Protein AF-A0A1I7WTD5-F1 (afdb_monomer)

Radius of gyration: 42.87 Å; Cα contacts (8 Å, |Δi|>4): 608; chains: 1; bounding box: 106×74×119 Å

Organism: Heterorhabditis bacteriophora (NCBI:txid37862)

InterPro domains:
  IPR003439 ABC transporter-like, ATP-binding domain [PF00005] (534-559)
  IPR003439 ABC transporter-like, ATP-binding domain [PS50893] (349-628)
  IPR003593 AAA+ ATPase domain [SM00382] (494-605)
  IPR011527 ABC transporter type 1, transmembrane domain [PF00664] (206-366)
  IPR011527 ABC transporter type 1, transmembrane domain [PF00664] (379-428)
  IPR011527 ABC transporter type 1, transmembrane domain [PS50929] (206-364)
  IPR011527 ABC transporter type 1, transmembrane domain [PS50929] (389-444)
  IPR027417 P-loop containing nucleoside triphosphate hydrolase [G3DSA:3.40.50.300] (535-608)
  IPR027417 P-loop containing nucleoside triphosphate hydrolase [SSF52540] (533-608)
  IPR036640 ABC transporter type 1, transmembrane domain superfamily [G3DSA:1.20.1560.10] (187-370)
  IPR036640 ABC transporter type 1, transmembrane domain superfamily [G3DSA:1.20.1560.10] (374-524)
  IPR036640 ABC transporter type 1, transmembrane domain superfamily [SSF90123] (192-460)
  IPR039421 Type 1 protein exporter [PTHR43394] (168-368)

Mean predicted aligned error: 15.78 Å

Structure (mmCIF, N/CA/C/O backbone):
data_AF-A0A1I7WTD5-F1
#
_entry.id   AF-A0A1I7WTD5-F1
#
loop_
_atom_site.group_PDB
_atom_site.id
_atom_site.type_symbol
_atom_site.label_atom_id
_atom_site.label_alt_id
_atom_site.label_comp_id
_atom_site.label_asym_id
_atom_site.label_entity_id
_atom_site.label_seq_id
_atom_site.pdbx_PDB_ins_code
_atom_site.Cartn_x
_atom_site.Cartn_y
_atom_site.Cartn_z
_atom_site.occupancy
_atom_site.B_iso_or_equiv
_atom_site.auth_seq_id
_atom_site.auth_comp_id
_atom_site.auth_asym_id
_atom_site.auth_atom_id
_atom_site.pdbx_PDB_model_num
ATOM 1 N N . MET A 1 1 ? -8.888 34.480 -1.035 1.00 48.28 1 MET A N 1
ATOM 2 C CA . MET A 1 1 ? -9.210 34.736 0.391 1.00 48.28 1 MET A CA 1
ATOM 3 C C . MET A 1 1 ? -10.684 34.519 0.736 1.00 48.28 1 MET A C 1
ATOM 5 O O . MET A 1 1 ? -10.909 33.649 1.561 1.00 48.28 1 MET A O 1
ATOM 9 N N . LYS A 1 2 ? -11.671 35.201 0.120 1.00 49.81 2 LYS A N 1
ATOM 10 C CA . LYS A 1 2 ? -13.107 35.108 0.505 1.00 49.81 2 LYS A CA 1
ATOM 11 C C . LYS A 1 2 ? -13.621 33.685 0.831 1.00 49.81 2 LYS A C 1
ATOM 13 O O . LYS A 1 2 ? -14.051 33.466 1.954 1.00 49.81 2 LYS A O 1
ATOM 18 N N . ILE A 1 3 ? -13.454 32.709 -0.071 1.00 57.97 3 ILE A N 1
ATOM 19 C CA . ILE A 1 3 ? -13.901 31.305 0.131 1.00 57.97 3 ILE A CA 1
ATOM 20 C C . ILE A 1 3 ? -13.241 30.624 1.354 1.00 57.97 3 ILE A C 1
ATOM 22 O O . ILE A 1 3 ? -13.860 29.814 2.037 1.00 57.97 3 ILE A O 1
ATOM 26 N N . ARG A 1 4 ? -11.980 30.961 1.662 1.00 67.69 4 ARG A N 1
ATOM 27 C CA . ARG A 1 4 ? -11.265 30.422 2.836 1.00 67.69 4 ARG A CA 1
ATOM 28 C C . ARG A 1 4 ? -11.819 30.994 4.143 1.00 67.69 4 ARG A C 1
ATOM 30 O O . ARG A 1 4 ? -11.957 30.265 5.115 1.00 67.69 4 ARG A O 1
ATOM 37 N N . SER A 1 5 ? -12.160 32.283 4.145 1.00 71.00 5 SER A N 1
ATOM 38 C CA . SER A 1 5 ? -12.752 32.964 5.301 1.00 71.00 5 SER A CA 1
ATOM 39 C C . SER A 1 5 ? -14.178 32.478 5.584 1.00 71.00 5 SER A C 1
ATOM 41 O O . SER A 1 5 ? -14.488 32.193 6.737 1.00 71.00 5 SER A O 1
ATOM 43 N N . SER A 1 6 ? -15.012 32.282 4.555 1.00 78.25 6 SER A N 1
ATOM 44 C CA . SER A 1 6 ? -16.380 31.779 4.743 1.00 78.25 6 SER A CA 1
ATOM 45 C C . SER A 1 6 ? -16.422 30.367 5.334 1.00 78.25 6 SER A C 1
ATOM 47 O O . SER A 1 6 ? -17.249 30.107 6.199 1.00 78.25 6 SER A O 1
ATOM 49 N N . LEU A 1 7 ? -15.510 29.471 4.932 1.00 81.62 7 LEU A N 1
ATOM 50 C CA . LEU A 1 7 ? -15.419 28.116 5.499 1.00 81.62 7 LEU A CA 1
ATOM 51 C C . LEU A 1 7 ? -15.004 28.114 6.981 1.00 81.62 7 LEU A C 1
ATOM 53 O O . LEU A 1 7 ? -15.565 27.351 7.761 1.00 81.62 7 LEU A O 1
ATOM 57 N N . LEU A 1 8 ? -14.061 28.979 7.377 1.00 83.94 8 LEU A N 1
ATOM 58 C CA . LEU A 1 8 ? -13.630 29.115 8.778 1.00 83.94 8 LEU A CA 1
ATOM 59 C C . LEU A 1 8 ? -14.770 29.622 9.673 1.00 83.94 8 LEU A C 1
ATOM 61 O O . LEU A 1 8 ? -15.026 29.040 10.723 1.00 83.94 8 LEU A O 1
ATOM 65 N N . VAL A 1 9 ? -15.474 30.675 9.241 1.00 84.88 9 VAL A N 1
ATOM 66 C CA . VAL A 1 9 ? -16.609 31.253 9.984 1.00 84.88 9 VAL A CA 1
ATOM 67 C C . VAL A 1 9 ? -17.759 30.252 10.101 1.00 84.88 9 VAL A C 1
ATOM 69 O O . VAL A 1 9 ? -18.324 30.095 11.180 1.00 84.88 9 VAL A O 1
ATOM 72 N N . LEU A 1 10 ? -18.072 29.537 9.018 1.00 88.31 10 LEU A N 1
ATOM 73 C CA . LEU A 1 10 ? -19.129 28.528 9.000 1.00 88.31 10 LEU A CA 1
ATOM 74 C C . LEU A 1 10 ? -18.821 27.355 9.946 1.00 88.31 10 LEU A C 1
ATOM 76 O O . LEU A 1 10 ? -19.701 26.934 10.692 1.00 88.31 10 LEU A O 1
ATOM 80 N N . TYR A 1 11 ? -17.572 26.874 9.976 1.00 90.69 11 TYR A N 1
ATOM 81 C CA . TYR A 1 11 ? -17.145 25.853 10.936 1.00 90.69 11 TYR A CA 1
ATOM 82 C C . TYR A 1 11 ? -17.257 26.336 12.389 1.00 90.69 11 TYR A C 1
ATOM 84 O O . TYR A 1 11 ? -17.865 25.641 13.194 1.00 90.69 11 TYR A O 1
ATOM 92 N N . ILE A 1 12 ? -16.722 27.523 12.714 1.00 87.62 12 ILE A N 1
ATOM 93 C CA . ILE A 1 12 ? -16.801 28.117 14.063 1.00 87.62 12 ILE A CA 1
ATOM 94 C C . ILE A 1 12 ? -18.250 28.148 14.558 1.00 87.62 12 ILE A C 1
ATOM 96 O O . ILE A 1 12 ? -18.546 27.733 15.679 1.00 87.62 12 ILE A O 1
ATOM 100 N N . LEU A 1 13 ? -19.143 28.656 13.706 1.00 88.69 13 LEU A N 1
ATOM 101 C CA . LEU A 1 13 ? -20.537 28.880 14.045 1.00 88.69 13 LEU A CA 1
ATOM 102 C C . LEU A 1 13 ? -21.270 27.552 14.274 1.00 88.69 13 LEU A C 1
ATOM 104 O O . LEU A 1 13 ? -21.971 27.421 15.273 1.00 88.69 13 LEU A O 1
ATOM 108 N N . PHE A 1 14 ? -21.053 26.543 13.424 1.00 92.00 14 PHE A N 1
ATOM 109 C CA . PHE A 1 14 ? -21.637 25.217 13.632 1.00 92.00 14 PHE A CA 1
ATOM 110 C C . PHE A 1 14 ? -21.032 24.455 14.822 1.00 92.00 14 PHE A C 1
ATOM 112 O O . PHE A 1 14 ? -21.793 23.824 15.551 1.00 92.00 14 PHE A O 1
ATOM 119 N N . ASP A 1 15 ? -19.713 24.521 15.052 1.00 92.62 15 ASP A N 1
ATOM 120 C CA . ASP A 1 15 ? -19.032 23.800 16.143 1.00 92.62 15 ASP A CA 1
ATOM 121 C C . ASP A 1 15 ? -19.642 24.165 17.505 1.00 92.62 15 ASP A C 1
ATOM 123 O O . ASP A 1 15 ? -20.108 23.290 18.240 1.00 92.62 15 ASP A O 1
ATOM 127 N N . VAL A 1 16 ? -19.744 25.468 17.786 1.00 91.50 16 VAL A N 1
ATOM 128 C CA . VAL A 1 16 ? -20.294 25.983 19.047 1.00 91.50 16 VAL A CA 1
ATOM 129 C C . VAL A 1 16 ? -21.812 25.796 19.126 1.00 91.50 16 VAL A C 1
ATOM 131 O O . VAL A 1 16 ? -22.307 25.308 20.142 1.00 91.50 16 VAL A O 1
ATOM 134 N N . ILE A 1 17 ? -22.568 26.135 18.070 1.00 92.38 17 ILE A N 1
ATOM 135 C CA . ILE A 1 17 ? -24.040 26.055 18.105 1.00 92.38 17 ILE A CA 1
ATOM 136 C C . ILE A 1 17 ? -24.516 24.614 18.292 1.00 92.38 17 ILE A C 1
ATOM 138 O O . ILE A 1 17 ? -25.368 24.373 19.143 1.00 92.38 17 ILE A O 1
ATOM 142 N N . ILE A 1 18 ? -23.975 23.647 17.546 1.00 91.69 18 ILE A N 1
ATOM 143 C CA . ILE A 1 18 ? -24.426 22.251 17.649 1.00 91.69 18 ILE A CA 1
ATOM 144 C C . ILE A 1 18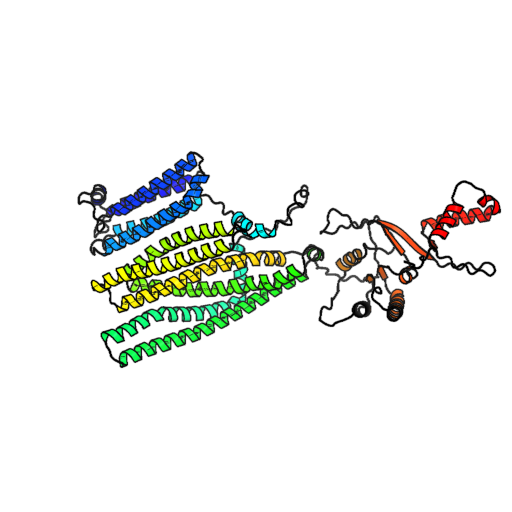 ? -23.992 21.646 18.991 1.00 91.69 18 ILE A C 1
ATOM 146 O O . ILE A 1 18 ? -24.779 20.930 19.614 1.00 91.69 18 ILE A O 1
ATOM 150 N N . SER A 1 19 ? -22.807 22.004 19.502 1.00 91.44 19 SER A N 1
ATOM 151 C CA . SER A 1 19 ? -22.371 21.589 20.842 1.00 91.44 19 SER A CA 1
ATOM 152 C C . SER A 1 19 ? -23.318 22.101 21.937 1.00 91.44 19 SER A C 1
ATOM 154 O O . SER A 1 19 ? -23.717 21.319 22.796 1.00 91.44 19 SER A O 1
ATOM 156 N N . ILE A 1 20 ? -23.754 23.366 21.885 1.00 91.56 20 ILE A N 1
ATOM 157 C CA . ILE A 1 20 ? -24.702 23.930 22.865 1.00 91.56 20 ILE A CA 1
ATOM 158 C C . ILE A 1 20 ? -26.116 23.357 22.685 1.00 91.56 20 ILE A C 1
ATOM 160 O O . ILE A 1 20 ? -26.734 22.953 23.666 1.00 91.56 20 ILE A O 1
ATOM 164 N N . LEU A 1 21 ? -26.632 23.265 21.453 1.00 90.88 21 LEU A N 1
ATOM 165 C CA . LEU A 1 21 ? -27.972 22.722 21.192 1.00 90.88 21 LEU A CA 1
ATOM 166 C C . LEU A 1 21 ? -28.096 21.246 21.591 1.00 90.88 21 LEU A C 1
ATOM 168 O O . LEU A 1 21 ? -29.172 20.823 22.010 1.00 90.88 21 LEU A O 1
ATOM 172 N N . SER A 1 22 ? -27.008 20.469 21.530 1.00 90.12 22 SER A N 1
ATOM 173 C CA . SER A 1 22 ? -27.016 19.071 21.981 1.00 90.12 22 SER A CA 1
ATOM 174 C C . SER A 1 22 ? -27.406 18.918 23.461 1.00 90.12 22 SER A C 1
ATOM 176 O O . SER A 1 22 ? -28.053 17.932 23.811 1.00 90.12 22 SER A O 1
ATOM 178 N N . LEU A 1 23 ? -27.115 19.921 24.307 1.00 88.00 23 LEU A N 1
ATOM 179 C CA . LEU A 1 23 ? -27.483 19.944 25.729 1.00 88.00 23 LEU A CA 1
ATOM 180 C C . LEU A 1 23 ? -29.004 19.930 25.954 1.00 88.00 23 LEU A C 1
ATOM 182 O O . LEU A 1 23 ? -29.473 19.373 26.944 1.00 88.00 23 LEU A O 1
ATOM 186 N N . GLY A 1 24 ? -29.785 20.492 25.026 1.00 86.56 24 GLY A N 1
ATOM 187 C CA . GLY A 1 24 ? -31.249 20.539 25.120 1.00 86.56 24 GLY A CA 1
ATOM 188 C C . GLY A 1 24 ? -31.937 19.184 24.925 1.00 86.56 24 GLY A C 1
ATOM 189 O O . GLY A 1 24 ? -33.134 19.079 25.172 1.00 86.56 24 GLY A O 1
ATOM 190 N N . PHE A 1 25 ? -31.189 18.152 24.511 1.00 89.56 25 PHE A N 1
ATOM 191 C CA . PHE A 1 25 ? -31.662 16.781 24.276 1.00 89.56 25 PHE A CA 1
ATOM 192 C C . PHE A 1 25 ? -31.203 15.776 25.354 1.00 89.56 25 PHE A C 1
ATOM 194 O O . PHE A 1 25 ? -31.265 14.562 25.147 1.00 89.56 25 PHE A O 1
ATOM 201 N N . TYR A 1 26 ? -30.739 16.253 26.514 1.00 87.88 26 TYR A N 1
ATOM 202 C CA . TYR A 1 26 ? -30.371 15.413 27.665 1.00 87.88 26 TYR A CA 1
ATOM 203 C C . TYR A 1 26 ? -31.601 15.033 28.508 1.00 87.88 26 TYR A C 1
ATOM 205 O O . TYR A 1 26 ? -31.706 15.347 29.691 1.00 87.88 26 TYR A O 1
ATOM 213 N N . SER A 1 27 ? -32.565 14.371 27.866 1.00 85.75 27 SER A N 1
ATOM 214 C CA . SER A 1 27 ? -33.746 13.783 28.505 1.00 85.75 27 SER A CA 1
ATOM 215 C C . SER A 1 27 ? -34.022 12.388 27.921 1.00 85.75 27 SER A C 1
ATOM 217 O O . SER A 1 27 ? -33.542 12.098 26.827 1.00 85.75 27 SER A O 1
ATOM 219 N N . PRO A 1 28 ? -34.832 11.527 28.570 1.00 83.19 28 PRO A N 1
ATOM 220 C CA . PRO A 1 28 ? -35.261 10.249 27.982 1.00 83.19 28 PRO A CA 1
ATOM 221 C C . PRO A 1 28 ? -36.083 10.405 26.690 1.00 83.19 28 PRO A C 1
ATOM 223 O O . PRO A 1 28 ? -36.302 9.439 25.963 1.00 83.19 28 PRO A O 1
ATOM 226 N N . SER A 1 29 ? -36.590 11.611 26.425 1.00 82.06 29 SER A N 1
ATOM 227 C CA . SER A 1 29 ? -37.424 11.937 25.274 1.00 82.06 29 SER A CA 1
ATOM 228 C C . SER A 1 29 ? -36.661 12.770 24.242 1.00 82.06 29 SER A C 1
ATOM 230 O O . SER A 1 29 ? -35.750 13.529 24.574 1.00 82.06 29 SER A O 1
ATOM 232 N N . TRP A 1 30 ? -37.101 12.709 22.985 1.00 82.94 30 TRP A N 1
ATOM 233 C CA . TRP A 1 30 ? -36.622 13.591 21.912 1.00 82.94 30 TRP A CA 1
ATOM 234 C C . TRP A 1 30 ? -37.178 15.029 21.999 1.00 82.94 30 TRP A C 1
ATOM 236 O O . TRP A 1 30 ? -37.039 15.801 21.052 1.00 82.94 30 TRP A O 1
ATOM 246 N N . VAL A 1 31 ? -37.816 15.403 23.115 1.00 85.56 31 VAL A N 1
ATOM 247 C CA . VAL A 1 31 ? -38.313 16.763 23.345 1.00 85.56 31 VAL A CA 1
ATOM 248 C C . VAL A 1 31 ? -37.145 17.664 23.739 1.00 85.56 31 VAL A C 1
ATOM 250 O O . VAL A 1 31 ? -36.424 17.386 24.696 1.00 85.56 31 VAL A O 1
ATOM 253 N N . PHE A 1 32 ? -36.964 18.743 22.982 1.00 88.50 32 PHE A N 1
ATOM 254 C CA . PHE A 1 32 ? -35.947 19.754 23.241 1.00 88.50 32 PHE A CA 1
ATOM 255 C C . PHE A 1 32 ? -36.390 20.701 24.364 1.00 88.50 32 PHE A C 1
ATOM 257 O O . PHE A 1 32 ? -37.459 21.306 24.264 1.00 88.50 32 PHE A O 1
ATOM 264 N N . SER A 1 33 ? -35.543 20.888 25.379 1.00 87.94 33 SER A N 1
ATOM 265 C CA . SER A 1 33 ? -35.832 21.758 26.528 1.00 87.94 33 SER A CA 1
ATOM 266 C C . SER A 1 33 ? -34.718 22.778 26.765 1.00 87.94 33 SER A C 1
ATOM 268 O O . SER A 1 33 ? -33.574 22.410 27.035 1.00 87.94 33 SER A O 1
ATOM 270 N N . PHE A 1 34 ? -35.056 24.072 26.737 1.00 87.31 34 PHE A N 1
ATOM 271 C CA . PHE A 1 34 ? -34.105 25.156 27.021 1.00 87.31 34 PHE A CA 1
ATOM 272 C C . PHE A 1 34 ? -33.587 25.132 28.470 1.00 87.31 34 PHE A C 1
ATOM 274 O O . PHE A 1 34 ? -32.411 25.418 28.700 1.00 87.31 34 PHE A O 1
ATOM 281 N N . ASP A 1 35 ? -34.419 24.717 29.430 1.00 86.25 35 ASP A N 1
ATOM 282 C CA . ASP A 1 35 ? -34.050 24.657 30.852 1.00 86.25 35 ASP A CA 1
ATOM 283 C C . ASP A 1 35 ? -32.876 23.701 31.117 1.00 86.25 35 ASP A C 1
ATOM 285 O O . ASP A 1 35 ? -32.032 23.976 31.970 1.00 86.25 35 ASP A O 1
ATOM 289 N N . LEU A 1 36 ? -32.761 22.613 30.341 1.00 85.81 36 LEU A N 1
ATOM 290 C CA . LEU A 1 36 ? -31.629 21.681 30.424 1.00 85.81 36 LEU A CA 1
ATOM 291 C C . LEU A 1 36 ? -30.311 22.352 30.018 1.00 85.81 36 LEU A C 1
ATOM 293 O O . LEU A 1 36 ? -29.286 22.129 30.659 1.00 85.81 36 LEU A O 1
ATOM 297 N N . ILE A 1 37 ? -30.333 23.218 28.999 1.00 86.62 37 ILE A N 1
ATOM 298 C CA . ILE A 1 37 ? -29.141 23.956 28.556 1.00 86.62 37 ILE A CA 1
ATOM 299 C C . ILE A 1 37 ? -28.644 24.856 29.691 1.00 86.62 37 ILE A C 1
ATOM 301 O O . ILE A 1 37 ? -27.464 24.812 30.035 1.00 86.62 37 ILE A O 1
ATOM 305 N N . PHE A 1 38 ? -29.544 25.620 30.318 1.00 87.00 38 PHE A N 1
ATOM 306 C CA . PHE A 1 38 ? -29.193 26.479 31.451 1.00 87.00 38 PHE A CA 1
ATOM 307 C C . PHE A 1 38 ? -28.691 25.662 32.652 1.00 87.00 38 PHE A C 1
ATOM 309 O O . PHE A 1 38 ? -27.637 25.970 33.211 1.00 87.00 38 PHE A O 1
ATOM 316 N N . LYS A 1 39 ? -29.390 24.570 32.993 1.00 86.12 39 LYS A N 1
ATOM 317 C CA . LYS A 1 39 ? -29.037 23.648 34.082 1.00 86.12 39 LYS A CA 1
ATOM 318 C C . LYS A 1 39 ? -27.594 23.139 33.980 1.00 86.12 39 LYS A C 1
ATOM 320 O O . LYS A 1 39 ? -26.858 23.196 34.967 1.00 86.12 39 LYS A O 1
ATOM 325 N N . TYR A 1 40 ? -27.188 22.658 32.801 1.00 85.25 40 TYR A N 1
ATOM 326 C CA . TYR A 1 40 ? -25.848 22.101 32.591 1.00 85.25 40 TYR A CA 1
ATOM 327 C C . TYR A 1 40 ? -24.756 23.166 32.433 1.00 85.25 40 TYR A C 1
ATOM 329 O O . TYR A 1 40 ? -23.625 22.922 32.846 1.00 85.25 40 TYR A O 1
ATOM 337 N N . LEU A 1 41 ? -25.077 24.340 31.879 1.00 84.88 41 LEU A N 1
ATOM 338 C CA . LEU A 1 41 ? -24.101 25.407 31.618 1.00 84.88 41 LEU A CA 1
ATOM 339 C C . LEU A 1 41 ? -23.787 26.249 32.871 1.00 84.88 41 LEU A C 1
ATOM 341 O O . LEU A 1 41 ? -22.672 26.744 33.006 1.00 84.88 41 LEU A O 1
ATOM 345 N N . VAL A 1 42 ? -24.736 26.367 33.808 1.00 85.19 42 VAL A N 1
ATOM 346 C CA . VAL A 1 42 ? -24.580 27.101 35.085 1.00 85.19 42 VAL A CA 1
ATOM 347 C C . VAL A 1 42 ? -24.192 26.176 36.257 1.00 85.19 42 VAL A C 1
ATOM 349 O O . VAL A 1 42 ? -23.987 26.640 37.373 1.00 85.19 42 VAL A O 1
ATOM 352 N N . PHE A 1 43 ? -24.033 24.867 36.014 1.00 84.69 43 PHE A N 1
ATOM 353 C CA . PHE A 1 43 ? -23.682 23.856 37.028 1.00 84.69 43 PHE A CA 1
ATOM 354 C C . PHE A 1 43 ? -24.631 23.826 38.238 1.00 84.69 43 PHE A C 1
ATOM 356 O O . PHE A 1 43 ? -24.189 23.687 39.377 1.00 84.69 43 PHE A O 1
ATOM 363 N N . VAL A 1 44 ? -25.945 23.917 38.002 1.00 77.81 44 VAL A N 1
ATOM 364 C CA . VAL A 1 44 ? -26.964 24.009 39.072 1.00 77.81 44 VAL A CA 1
ATOM 365 C C . VAL A 1 44 ? -26.930 22.806 40.036 1.00 77.81 44 VAL A C 1
ATOM 367 O O . VAL A 1 44 ? -27.197 22.963 41.222 1.00 77.81 44 VAL A O 1
ATOM 370 N N . GLU A 1 45 ? -26.546 21.621 39.550 1.00 73.88 45 GLU A N 1
ATOM 371 C CA . GLU A 1 45 ? -26.360 20.388 40.346 1.00 73.88 45 GLU A CA 1
ATOM 372 C C . GLU A 1 45 ? -24.873 20.042 40.591 1.00 73.88 45 GLU A C 1
ATOM 374 O O . GLU A 1 45 ? -24.539 18.931 41.001 1.00 73.88 45 GLU A O 1
ATOM 379 N N . GLY A 1 46 ? -23.959 20.977 40.317 1.00 80.25 46 GLY A N 1
ATOM 380 C CA . GLY A 1 46 ? -22.513 20.755 40.341 1.00 80.25 46 GLY A CA 1
ATOM 381 C C . GLY A 1 46 ? -21.954 20.070 39.084 1.00 80.25 46 GLY A C 1
ATOM 382 O O . GLY A 1 46 ? -22.652 19.793 38.102 1.00 80.25 46 GLY A O 1
ATOM 383 N N . TYR A 1 47 ? -20.644 19.819 39.095 1.00 86.25 47 TYR A N 1
ATOM 384 C CA . TYR A 1 47 ? -19.932 19.141 38.011 1.00 86.25 47 TYR A CA 1
ATOM 385 C C . TYR A 1 47 ? -19.548 17.713 38.415 1.00 86.25 47 TYR A C 1
ATOM 387 O O . TYR A 1 47 ? -18.827 17.508 39.387 1.00 86.25 47 TYR A O 1
ATOM 395 N N . ASN A 1 48 ? -19.995 16.735 37.625 1.00 85.69 48 ASN A N 1
ATOM 396 C CA . ASN A 1 48 ? -19.649 15.323 37.761 1.00 85.69 48 ASN A CA 1
ATOM 397 C C . ASN A 1 48 ? -19.278 14.749 36.391 1.00 85.69 48 ASN A C 1
ATOM 399 O O . ASN A 1 48 ? -20.064 14.831 35.445 1.00 85.69 48 ASN A O 1
ATOM 403 N N . ILE A 1 49 ? -18.108 14.113 36.278 1.00 84.81 49 ILE A N 1
ATOM 404 C CA . ILE A 1 49 ? -17.607 13.603 34.990 1.00 84.81 49 ILE A CA 1
ATOM 405 C C . ILE A 1 49 ? -18.462 12.458 34.412 1.00 84.81 49 ILE A C 1
ATOM 407 O O . ILE A 1 49 ? -18.473 12.268 33.198 1.00 84.81 49 ILE A O 1
ATOM 411 N N . PHE A 1 50 ? -19.224 11.746 35.245 1.00 85.25 50 PHE A N 1
ATOM 412 C CA . PHE A 1 50 ? -20.089 10.632 34.832 1.00 85.25 50 PHE A CA 1
ATOM 413 C C . PHE A 1 50 ? -21.483 11.053 34.338 1.00 85.25 50 PHE A C 1
ATOM 415 O O . PHE A 1 50 ? -22.176 10.232 33.747 1.00 85.25 50 PHE A O 1
ATOM 422 N N . SER A 1 51 ? -21.908 12.303 34.561 1.00 84.06 51 SER A N 1
ATOM 423 C CA . SER A 1 51 ? -23.279 12.752 34.251 1.00 84.06 51 SER A CA 1
ATOM 424 C C . SER A 1 51 ? -23.378 14.126 33.586 1.00 84.06 51 SER A C 1
ATOM 426 O O . SER A 1 51 ? -24.333 14.369 32.855 1.00 84.06 51 SER A O 1
ATOM 428 N N . ASN A 1 52 ? -22.416 15.031 33.790 1.00 88.69 52 ASN A N 1
ATOM 429 C CA . ASN A 1 52 ? -22.481 16.380 33.232 1.00 88.69 52 ASN A CA 1
ATOM 430 C C . ASN A 1 52 ? -21.851 16.430 31.815 1.00 88.69 52 ASN A C 1
ATOM 432 O O . ASN A 1 52 ? -20.672 16.096 31.670 1.00 88.69 52 ASN A O 1
ATOM 436 N N . PRO A 1 53 ? -22.584 16.850 30.768 1.00 88.44 53 PRO A N 1
ATOM 437 C CA . PRO A 1 53 ? -22.101 16.925 29.383 1.00 88.44 53 PRO A CA 1
ATOM 438 C C . PRO A 1 53 ? -21.339 18.199 28.993 1.00 88.44 53 PRO A C 1
ATOM 440 O O . PRO A 1 53 ? -20.919 18.314 27.838 1.00 88.44 53 PRO A O 1
ATOM 443 N N . PHE A 1 54 ? -21.141 19.146 29.916 1.00 90.56 54 PHE A N 1
ATOM 444 C CA . PHE A 1 54 ? -20.477 20.431 29.656 1.00 90.56 54 PHE A CA 1
ATOM 445 C C . PHE A 1 54 ? -19.127 20.305 28.922 1.00 90.56 54 PHE A C 1
ATOM 447 O O . PHE A 1 54 ? -18.790 21.162 28.104 1.00 90.56 54 PHE A O 1
ATOM 454 N N . ASP A 1 55 ? -18.383 19.216 29.138 1.00 91.94 55 ASP A N 1
ATOM 455 C CA . ASP A 1 55 ? -17.070 18.985 28.524 1.00 91.94 55 ASP A CA 1
ATOM 456 C C . ASP A 1 55 ? -17.074 19.066 26.989 1.00 91.94 55 ASP A C 1
ATOM 458 O O . ASP A 1 55 ? -16.091 19.505 26.395 1.00 91.94 55 ASP A O 1
ATOM 462 N N . PHE A 1 56 ? -18.173 18.699 26.318 1.00 91.81 56 PHE A N 1
ATOM 463 C CA . PHE A 1 56 ? -18.267 18.834 24.858 1.00 91.81 56 PHE A CA 1
ATOM 464 C C . PHE A 1 56 ? -18.303 20.300 24.415 1.00 91.81 56 PHE A C 1
ATOM 466 O O . PHE A 1 56 ? -17.646 20.671 23.439 1.00 91.81 56 PHE A O 1
ATOM 473 N N . VAL A 1 57 ? -19.011 21.148 25.167 1.00 91.75 57 VAL A N 1
ATOM 474 C CA . VAL A 1 57 ? -19.010 22.599 24.951 1.00 91.75 57 VAL A CA 1
ATOM 475 C C . VAL A 1 57 ? -17.630 23.165 25.277 1.00 91.75 57 VAL A C 1
ATOM 477 O O . VAL A 1 57 ? -17.092 23.920 24.467 1.00 91.75 57 VAL A O 1
ATOM 480 N N . ALA A 1 58 ? -16.998 22.735 26.373 1.00 91.88 58 ALA A N 1
ATOM 481 C CA . ALA A 1 58 ? -15.635 23.141 26.712 1.00 91.88 58 ALA A CA 1
ATOM 482 C C . ALA A 1 58 ? -14.627 22.807 25.594 1.00 91.88 58 ALA A C 1
ATOM 484 O O . ALA A 1 58 ? -13.850 23.675 25.195 1.00 91.88 58 ALA A O 1
ATOM 485 N N . LEU A 1 59 ? -14.684 21.601 25.011 1.00 92.56 59 LEU A N 1
ATOM 486 C CA . LEU A 1 59 ? -13.867 21.228 23.848 1.00 92.56 59 LEU A CA 1
ATOM 487 C C . LEU A 1 59 ? -14.156 22.102 22.614 1.00 92.56 59 LEU A C 1
ATOM 489 O O . LEU A 1 59 ? -13.212 22.485 21.922 1.00 92.56 59 LEU A O 1
ATOM 493 N N . SER A 1 60 ? -15.421 22.450 22.341 1.00 92.81 60 SER A N 1
ATOM 494 C CA . SER A 1 60 ? -15.781 23.349 21.227 1.00 92.81 60 SER A CA 1
ATOM 495 C C . SER A 1 60 ? -15.213 24.765 21.407 1.00 92.81 60 SER A C 1
ATOM 497 O O . SER A 1 60 ? -14.656 25.340 20.471 1.00 92.81 60 SER A O 1
ATOM 499 N N . LEU A 1 61 ? -15.239 25.295 22.636 1.00 93.00 61 LEU A N 1
ATOM 500 C CA . LEU A 1 61 ? -14.644 26.589 22.981 1.00 93.00 61 LEU A CA 1
ATOM 501 C C . LEU A 1 61 ? -13.112 26.552 22.877 1.00 93.00 61 LEU A C 1
ATOM 503 O O . LEU A 1 61 ? -12.494 27.508 22.414 1.00 93.00 61 LEU A O 1
ATOM 507 N N . LEU A 1 62 ? -12.484 25.433 23.238 1.00 93.50 62 LEU A N 1
ATOM 508 C CA . LEU A 1 62 ? -11.036 25.254 23.122 1.00 93.50 62 LEU A CA 1
ATOM 509 C C . LEU A 1 62 ? -10.593 25.171 21.642 1.00 93.50 62 LEU A C 1
ATOM 511 O O . LEU A 1 62 ? -9.626 25.828 21.246 1.00 93.50 62 LEU A O 1
ATOM 515 N N . ARG A 1 63 ? -11.352 24.461 20.788 1.00 93.56 63 ARG A N 1
ATOM 516 C CA . ARG A 1 63 ? -11.172 24.482 19.319 1.00 93.56 63 ARG A CA 1
ATOM 517 C C . ARG A 1 63 ? -11.329 25.896 18.753 1.00 93.56 63 ARG A C 1
ATOM 519 O O . ARG A 1 63 ? -10.497 26.318 17.947 1.00 93.56 63 ARG A O 1
ATOM 526 N N . LEU A 1 64 ? -12.340 26.643 19.205 1.00 92.31 64 LEU A N 1
ATOM 527 C CA . LEU A 1 64 ? -12.560 28.039 18.820 1.00 92.31 64 LEU A CA 1
ATOM 528 C C . LEU A 1 64 ? -11.350 28.925 19.152 1.00 92.31 64 LEU A C 1
ATOM 530 O O . LEU A 1 64 ? -10.875 29.646 18.276 1.00 92.31 64 LEU A O 1
ATOM 534 N N . ILE A 1 65 ? -10.818 28.845 20.378 1.00 92.56 65 ILE A N 1
ATOM 535 C CA . ILE A 1 65 ? -9.666 29.647 20.828 1.00 92.56 65 ILE A CA 1
ATOM 536 C C . ILE A 1 65 ? -8.447 29.425 19.922 1.00 92.56 65 ILE A C 1
ATOM 538 O O . ILE A 1 65 ? -7.859 30.395 19.436 1.00 92.56 65 ILE A O 1
ATOM 542 N N . PHE A 1 66 ? -8.088 28.170 19.627 1.00 91.94 66 PHE A N 1
ATOM 543 C CA . PHE A 1 66 ? -6.951 27.882 18.745 1.00 91.94 66 PHE A CA 1
ATOM 544 C C . PHE A 1 66 ? -7.166 28.370 17.310 1.00 91.94 66 PHE A C 1
ATOM 546 O O . PHE A 1 66 ? -6.230 28.861 16.674 1.00 91.94 66 PHE A O 1
ATOM 553 N N . LEU A 1 67 ? -8.390 28.263 16.794 1.00 88.19 67 LEU A N 1
ATOM 554 C CA . LEU A 1 67 ? -8.710 28.638 15.420 1.00 88.19 67 LEU A CA 1
ATOM 555 C C . LEU A 1 67 ? -8.777 30.169 15.249 1.00 88.19 67 LEU A C 1
ATOM 557 O O . LEU A 1 67 ? -8.267 30.693 14.258 1.00 88.19 67 LEU A O 1
ATOM 561 N N . VAL A 1 68 ? -9.275 30.905 16.251 1.00 88.12 68 VAL A N 1
ATOM 562 C CA . VAL A 1 68 ? -9.157 32.376 16.332 1.00 88.12 68 VAL A CA 1
ATOM 563 C C . VAL A 1 68 ? -7.689 32.798 16.447 1.00 88.12 68 VAL A C 1
ATOM 565 O O . VAL A 1 68 ? -7.253 33.682 15.709 1.00 88.12 68 VAL A O 1
ATOM 568 N N . GLY A 1 69 ? -6.894 32.126 17.287 1.00 87.12 69 GLY A N 1
ATOM 569 C CA . GLY A 1 69 ? -5.449 32.360 17.394 1.00 87.12 69 GLY A CA 1
ATOM 570 C C . GLY A 1 69 ? -4.711 32.185 16.060 1.00 87.12 69 GLY A C 1
ATOM 571 O O . GLY A 1 69 ? -3.858 33.000 15.708 1.00 87.12 69 GLY A O 1
ATOM 572 N N . ALA A 1 70 ? -5.085 31.182 15.261 1.00 84.56 70 ALA A N 1
ATOM 573 C CA . ALA A 1 70 ? -4.538 30.984 13.919 1.00 84.56 70 ALA A CA 1
ATOM 574 C C . ALA A 1 70 ? -4.919 32.109 12.941 1.00 84.56 70 ALA A C 1
ATOM 576 O O . ALA A 1 70 ? -4.074 32.563 12.167 1.00 84.56 70 ALA A O 1
ATOM 577 N N . VAL A 1 71 ? -6.167 32.590 12.986 1.00 84.19 71 VAL A N 1
ATOM 578 C CA . VAL A 1 71 ? -6.621 33.730 12.170 1.00 84.19 71 VAL A CA 1
ATOM 579 C C . VAL A 1 71 ? -5.883 35.014 12.561 1.00 84.19 71 VAL A C 1
ATOM 581 O O . VAL A 1 71 ? -5.468 35.764 11.676 1.00 84.19 71 VAL A O 1
ATOM 584 N N . LEU A 1 72 ? -5.641 35.246 13.855 1.00 85.00 72 LEU A N 1
ATOM 585 C CA . LEU A 1 72 ? -4.819 36.362 14.332 1.00 85.00 72 LEU A CA 1
ATOM 586 C C . LEU A 1 72 ? -3.376 36.256 13.818 1.00 85.00 72 LEU A C 1
ATOM 588 O O . LEU A 1 72 ? -2.879 37.217 13.235 1.00 85.00 72 LEU A O 1
ATOM 592 N N . LEU A 1 73 ? -2.726 35.091 13.932 1.00 84.31 73 LEU A N 1
ATOM 593 C CA . LEU A 1 73 ? -1.366 34.875 13.411 1.00 84.31 73 LEU A CA 1
ATOM 594 C C . LEU A 1 73 ? -1.251 35.165 11.904 1.00 84.31 73 LEU A C 1
ATOM 596 O O . LEU A 1 73 ? -0.292 35.812 11.485 1.00 84.31 73 LEU A O 1
ATOM 600 N N . ILE A 1 74 ? -2.231 34.743 11.098 1.00 80.75 74 ILE A N 1
ATOM 601 C CA . ILE A 1 74 ? -2.288 35.060 9.658 1.00 80.75 74 ILE A CA 1
ATOM 602 C C . ILE A 1 74 ? -2.491 36.569 9.439 1.00 80.75 74 ILE A C 1
ATOM 604 O O . ILE A 1 74 ? -1.831 37.174 8.594 1.00 80.75 74 ILE A O 1
ATOM 608 N N . THR A 1 75 ? -3.366 37.206 10.223 1.00 81.81 75 THR A N 1
ATOM 609 C CA . THR A 1 75 ? -3.651 38.651 10.123 1.00 81.81 75 THR A CA 1
ATOM 610 C C . THR A 1 75 ? -2.410 39.495 10.438 1.00 81.81 75 THR A C 1
ATOM 612 O O . THR A 1 75 ? -2.119 40.454 9.724 1.00 81.81 75 THR A O 1
ATOM 615 N N . PHE A 1 76 ? -1.610 39.081 11.424 1.00 85.62 76 PHE A N 1
ATOM 616 C CA . PHE A 1 76 ? -0.310 39.675 11.760 1.00 85.62 76 PHE A CA 1
ATOM 617 C C . PHE A 1 76 ? 0.852 39.218 10.845 1.00 85.62 76 PHE A C 1
ATOM 619 O O . PHE A 1 76 ? 2.011 39.489 11.145 1.00 85.62 76 PHE A O 1
ATOM 626 N N . ARG A 1 77 ? 0.566 38.560 9.709 1.00 78.38 77 ARG A N 1
ATOM 627 C CA . ARG A 1 77 ? 1.538 38.072 8.702 1.00 78.38 77 ARG A CA 1
ATOM 628 C C . ARG A 1 77 ? 2.542 37.013 9.196 1.00 78.38 77 ARG A C 1
ATOM 630 O O . ARG A 1 77 ? 3.560 36.779 8.544 1.00 78.38 77 ARG A O 1
ATOM 637 N N . TYR A 1 78 ? 2.244 36.289 10.275 1.00 80.69 78 TYR A N 1
ATOM 638 C CA . TYR A 1 78 ? 3.057 35.174 10.786 1.00 80.69 78 TYR A CA 1
ATOM 639 C C . TYR A 1 78 ? 2.681 33.810 10.166 1.00 80.69 78 TYR A C 1
ATOM 641 O O . TYR A 1 78 ? 2.661 32.780 10.848 1.00 80.69 78 TYR A O 1
ATOM 649 N N . ASP A 1 79 ? 2.445 33.764 8.849 1.00 73.75 79 ASP A N 1
ATOM 650 C CA . ASP A 1 79 ? 2.044 32.553 8.104 1.00 73.75 79 ASP A CA 1
ATOM 651 C C . ASP A 1 79 ? 2.967 31.345 8.354 1.00 73.75 79 ASP A C 1
ATOM 653 O O . ASP A 1 79 ? 2.520 30.197 8.420 1.00 73.75 79 ASP A O 1
ATOM 657 N N . GLY A 1 80 ? 4.272 31.588 8.514 1.00 75.62 80 GLY A N 1
ATOM 658 C CA . GLY A 1 80 ? 5.254 30.542 8.812 1.00 75.62 80 GLY A CA 1
ATOM 659 C C . GLY A 1 80 ? 5.048 29.875 10.178 1.00 75.62 80 GLY A C 1
ATOM 660 O O . GLY A 1 80 ? 5.311 28.681 10.318 1.00 75.62 80 GLY A O 1
ATOM 661 N N . MET A 1 81 ? 4.538 30.611 11.171 1.00 78.44 81 MET A N 1
ATOM 662 C CA . MET A 1 81 ? 4.260 30.087 12.511 1.00 78.44 81 MET A CA 1
ATOM 663 C C . MET A 1 81 ? 2.980 29.243 12.517 1.00 78.44 81 MET A C 1
ATOM 665 O O . MET A 1 81 ? 3.001 28.116 13.011 1.00 78.44 81 MET A O 1
ATOM 669 N N . ALA A 1 82 ? 1.909 29.720 11.871 1.00 76.75 82 ALA A N 1
ATOM 670 C CA . ALA A 1 82 ? 0.656 28.971 11.717 1.00 76.75 82 ALA A CA 1
ATOM 671 C C . ALA A 1 82 ? 0.856 27.609 11.011 1.00 76.75 82 ALA A C 1
ATOM 673 O O . ALA A 1 82 ? 0.204 26.620 11.354 1.00 76.75 82 ALA A O 1
ATOM 674 N N . ARG A 1 83 ? 1.813 27.528 10.072 1.00 78.50 83 ARG A N 1
ATOM 675 C CA . ARG A 1 83 ? 2.230 26.266 9.430 1.00 78.50 83 ARG A CA 1
ATOM 676 C C . ARG A 1 83 ? 2.993 25.335 10.373 1.00 78.50 83 ARG A C 1
ATOM 678 O O . ARG A 1 83 ? 2.694 24.145 10.401 1.00 78.50 83 ARG A O 1
ATOM 685 N N . ARG A 1 84 ? 3.950 25.851 11.160 1.00 82.12 84 ARG A N 1
ATOM 686 C CA . ARG A 1 84 ? 4.689 25.051 12.164 1.00 82.12 84 ARG A CA 1
ATOM 687 C C . ARG A 1 84 ? 3.758 24.471 13.235 1.00 82.12 84 ARG A C 1
ATOM 689 O O . ARG A 1 84 ? 3.975 23.351 13.684 1.00 82.12 84 ARG A O 1
ATOM 696 N N . LEU A 1 85 ? 2.688 25.190 13.579 1.00 85.38 85 LEU A N 1
ATOM 697 C CA . LEU A 1 85 ? 1.669 24.750 14.536 1.00 85.38 85 LEU A CA 1
ATOM 698 C C . LEU A 1 85 ? 0.776 23.594 14.045 1.00 85.38 85 LEU A C 1
ATOM 700 O O . LEU A 1 85 ? 0.025 23.051 14.849 1.00 85.38 85 LEU A O 1
ATOM 704 N N . PHE A 1 86 ? 0.863 23.149 12.783 1.00 85.56 86 PHE A N 1
ATOM 705 C CA . PHE A 1 86 ? 0.038 22.030 12.305 1.00 85.56 86 PHE A CA 1
ATOM 706 C C . PHE A 1 86 ? 0.229 20.743 13.126 1.00 85.56 86 PHE A C 1
ATOM 708 O O . PHE A 1 86 ? -0.757 20.096 13.464 1.00 85.56 86 PHE A O 1
ATOM 715 N N . MET A 1 87 ? 1.466 20.374 13.479 1.00 84.06 87 MET A N 1
ATOM 716 C CA . MET A 1 87 ? 1.711 19.130 14.221 1.00 84.06 87 MET A CA 1
ATOM 717 C C . MET A 1 87 ? 1.137 19.150 15.653 1.00 84.06 87 MET A C 1
ATOM 719 O O . MET A 1 87 ? 0.380 18.234 15.974 1.00 84.06 87 MET A O 1
ATOM 723 N N . PRO A 1 88 ? 1.382 20.170 16.507 1.00 88.25 88 PRO A N 1
ATOM 724 C CA . PRO A 1 88 ? 0.736 20.226 17.821 1.00 88.25 88 PRO A CA 1
ATOM 725 C C . PRO A 1 88 ? -0.793 20.363 17.737 1.00 88.25 88 PRO A C 1
ATOM 727 O O . PRO A 1 88 ? -1.490 19.824 18.590 1.00 88.25 88 PRO A O 1
ATOM 730 N N . MET A 1 89 ? -1.342 21.008 16.701 1.00 89.94 89 MET A N 1
ATOM 731 C CA . MET A 1 89 ? -2.800 21.125 16.521 1.00 89.94 89 MET A CA 1
ATOM 732 C C . MET A 1 89 ? -3.455 19.835 16.018 1.00 89.94 89 MET A C 1
ATOM 734 O O . MET A 1 89 ? -4.579 19.520 16.406 1.00 89.94 89 MET A O 1
ATOM 738 N N . PHE A 1 90 ? -2.739 19.036 15.224 1.00 89.25 90 PHE A N 1
ATOM 739 C CA . PHE A 1 90 ? -3.133 17.663 14.916 1.00 89.25 90 PHE A CA 1
ATOM 740 C C . PHE A 1 90 ? -3.166 16.808 16.197 1.00 89.25 90 PHE A C 1
ATOM 742 O O . PHE A 1 90 ? -4.158 16.123 16.436 1.00 89.25 90 PHE A O 1
ATOM 749 N N . GLY A 1 91 ? -2.162 16.950 17.074 1.00 89.06 91 GLY A N 1
ATOM 750 C CA . GLY A 1 91 ? -2.137 16.327 18.406 1.00 89.06 91 GLY A CA 1
ATOM 751 C C . GLY A 1 91 ? -3.289 16.766 19.321 1.00 89.06 91 GLY A C 1
ATOM 752 O O . GLY A 1 91 ? -3.921 15.940 19.980 1.00 89.06 91 GLY A O 1
ATOM 753 N N . PHE A 1 92 ? -3.629 18.058 19.314 1.00 92.31 92 PHE A N 1
ATOM 754 C CA . PHE A 1 92 ? -4.785 18.583 20.045 1.00 92.31 92 PHE A CA 1
ATOM 755 C C . PHE A 1 92 ? -6.115 18.003 19.531 1.00 92.31 92 PHE A C 1
ATOM 757 O O . PHE A 1 92 ? -7.002 17.678 20.320 1.00 92.31 92 PHE A O 1
ATOM 764 N N . SER A 1 93 ? -6.251 17.794 18.220 1.00 90.81 93 SER A N 1
ATOM 765 C CA . SER A 1 93 ? -7.427 17.114 17.676 1.00 90.81 93 SE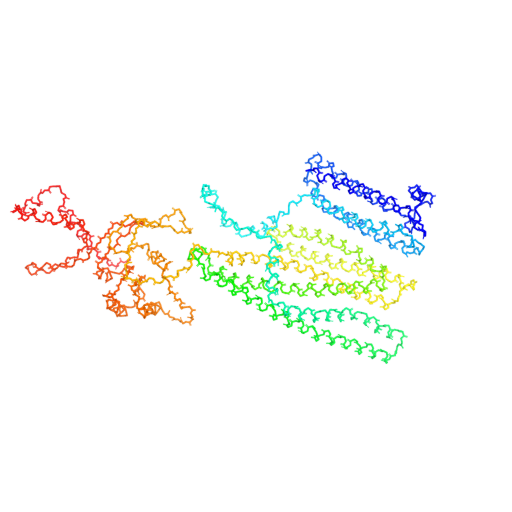R A CA 1
ATOM 766 C C . SER A 1 93 ? -7.490 15.637 18.055 1.00 90.81 93 SER A C 1
ATOM 768 O O . SER A 1 93 ? -8.579 15.152 18.361 1.00 90.81 93 SER A O 1
ATOM 770 N N . THR A 1 94 ? -6.370 14.904 18.024 1.00 90.44 94 THR A N 1
ATOM 771 C CA . THR A 1 94 ? -6.365 13.505 18.481 1.00 90.44 94 THR A CA 1
ATOM 772 C C . THR A 1 94 ? -6.716 13.423 19.964 1.00 90.44 94 THR A C 1
ATOM 774 O O . THR A 1 94 ? -7.487 12.552 20.345 1.00 90.44 94 THR A O 1
ATOM 777 N N . PHE A 1 95 ? -6.286 14.394 20.777 1.00 91.62 95 PHE A N 1
ATOM 778 C CA . PHE A 1 95 ? -6.731 14.531 22.165 1.00 91.62 95 PHE A CA 1
ATOM 779 C C . PHE A 1 95 ? -8.247 14.783 22.281 1.00 91.62 95 PHE A C 1
ATOM 781 O O . PHE A 1 95 ? -8.910 14.076 23.033 1.00 91.62 95 PHE A O 1
ATOM 788 N N . CYS A 1 96 ? -8.829 15.714 21.510 1.00 91.88 96 CYS A N 1
ATOM 789 C CA . CYS A 1 96 ? -10.283 15.961 21.510 1.00 91.88 96 CYS A CA 1
ATOM 790 C C . CYS A 1 96 ? -11.097 14.705 21.155 1.00 91.88 96 CYS A C 1
ATOM 792 O O . CYS A 1 96 ? -12.133 14.431 21.767 1.00 91.88 96 CYS A O 1
ATOM 794 N N . TYR A 1 97 ? -10.624 13.946 20.164 1.00 93.00 97 TYR A N 1
ATOM 795 C CA . TYR A 1 97 ? -11.212 12.672 19.757 1.00 93.00 97 TYR A CA 1
ATOM 796 C C . TYR A 1 97 ? -11.129 11.634 20.887 1.00 93.00 97 TYR A C 1
ATOM 798 O O . TYR A 1 97 ? -12.153 11.089 21.299 1.00 93.00 97 TYR A O 1
ATOM 806 N N . SER A 1 98 ? -9.932 11.412 21.440 1.00 91.75 98 SER A N 1
ATOM 807 C CA . SER A 1 98 ? -9.708 10.454 22.526 1.00 91.75 98 SER A CA 1
ATOM 808 C C . SER A 1 98 ? -10.526 10.812 23.771 1.00 91.75 98 SER A C 1
ATOM 810 O O . SER A 1 98 ? -11.193 9.945 24.328 1.00 91.75 98 SER A O 1
ATOM 812 N N . PHE A 1 99 ? -10.566 12.091 24.164 1.00 92.75 99 PHE A N 1
ATOM 813 C CA . PHE A 1 99 ? -11.382 12.570 25.282 1.00 92.75 99 PHE A CA 1
ATOM 814 C C . PHE A 1 99 ? -12.879 12.325 25.046 1.00 92.75 99 PHE A C 1
ATOM 816 O O . PHE A 1 99 ? -13.577 11.887 25.955 1.00 92.75 99 PHE A O 1
ATOM 823 N N . THR A 1 100 ? -13.377 12.552 23.826 1.00 92.44 100 THR A N 1
ATOM 824 C CA . THR A 1 100 ? -14.789 12.310 23.475 1.00 92.44 100 THR A CA 1
ATOM 825 C C . THR A 1 100 ? -15.187 10.848 23.711 1.00 92.44 100 THR A C 1
ATOM 827 O O . THR A 1 100 ? -16.245 10.581 24.280 1.00 92.44 100 THR A O 1
ATOM 830 N N . LEU A 1 101 ? -14.323 9.900 23.337 1.00 92.00 101 LEU A N 1
ATOM 831 C CA . LEU A 1 101 ? -14.555 8.474 23.576 1.00 92.00 101 LEU A CA 1
ATOM 832 C C . LEU A 1 101 ? -14.395 8.081 25.055 1.00 92.00 101 LEU A C 1
ATOM 834 O O . LEU A 1 101 ? -15.186 7.281 25.552 1.00 92.00 101 LEU A O 1
ATOM 838 N N . VAL A 1 102 ? -13.434 8.666 25.782 1.00 91.25 102 VAL A N 1
ATOM 839 C CA . VAL A 1 102 ? -13.295 8.476 27.242 1.00 91.25 102 VAL A CA 1
ATOM 840 C C . VAL A 1 102 ? -14.547 8.969 27.972 1.00 91.25 102 VAL A C 1
ATOM 842 O O . VAL A 1 102 ? -15.078 8.266 28.827 1.00 91.25 102 VAL A O 1
ATOM 845 N N . LYS A 1 103 ? -15.081 10.134 27.593 1.00 90.81 103 LYS A N 1
ATOM 846 C CA . LYS A 1 103 ? -16.315 10.687 28.163 1.00 90.81 103 LYS A CA 1
ATOM 847 C C . LYS A 1 103 ? -17.526 9.788 27.894 1.00 90.81 103 LYS A C 1
ATOM 849 O O . LYS A 1 103 ? -18.344 9.580 28.786 1.00 90.81 103 LYS A O 1
ATOM 854 N N . LEU A 1 104 ? -17.612 9.205 26.696 1.00 90.88 104 LEU A N 1
ATOM 855 C CA . LEU A 1 104 ? -18.652 8.236 26.339 1.00 90.88 104 LEU A CA 1
ATOM 856 C C . LEU A 1 104 ? -18.524 6.927 27.147 1.00 90.88 104 LEU A C 1
ATOM 858 O O . LEU A 1 104 ? -19.538 6.367 27.561 1.00 90.88 104 LEU A O 1
ATOM 862 N N . LEU A 1 105 ? -17.301 6.481 27.455 1.00 88.50 105 LEU A N 1
ATOM 863 C CA . LEU A 1 105 ? -17.055 5.387 28.404 1.00 88.50 105 LEU A CA 1
ATOM 864 C C . LEU A 1 105 ? -17.496 5.739 29.832 1.00 88.50 105 LEU A C 1
ATOM 866 O O . LEU A 1 105 ? -18.148 4.908 30.461 1.00 88.50 105 LEU A O 1
ATOM 870 N N . CYS A 1 106 ? -17.234 6.960 30.316 1.00 88.69 106 CYS A N 1
ATOM 871 C CA . CYS A 1 106 ? -17.732 7.429 31.616 1.00 88.69 106 CYS A CA 1
ATOM 872 C C . CYS A 1 106 ? -19.268 7.407 31.681 1.00 88.69 106 CYS A C 1
ATOM 874 O O . CYS A 1 106 ? -19.820 6.844 32.622 1.00 88.69 106 CYS A O 1
ATOM 876 N N . PHE A 1 107 ? -19.967 7.926 30.662 1.00 89.31 107 PHE A N 1
ATOM 877 C CA . PHE A 1 107 ? -21.430 7.802 30.579 1.00 89.31 107 PHE A CA 1
ATOM 878 C C . PHE A 1 107 ? -21.901 6.345 30.519 1.00 89.31 107 PHE A C 1
ATOM 880 O O . PHE A 1 107 ? -23.014 6.048 30.934 1.00 89.31 107 PHE A O 1
ATOM 887 N N . SER A 1 108 ? -21.070 5.420 30.029 1.00 87.00 108 SER A N 1
ATOM 888 C CA . SER A 1 108 ? -21.441 4.007 29.956 1.00 87.00 108 SER A CA 1
ATOM 889 C C . SER A 1 108 ? -21.501 3.303 31.310 1.00 87.00 108 SER A C 1
ATOM 891 O O . SER A 1 108 ? -22.121 2.243 31.386 1.00 87.00 108 SER A O 1
ATOM 893 N N . GLU A 1 109 ? -20.881 3.848 32.360 1.00 85.44 109 GLU A N 1
ATOM 894 C CA . GLU A 1 109 ? -21.001 3.292 33.713 1.00 85.44 109 GLU A CA 1
ATOM 895 C C . GLU A 1 109 ? -22.353 3.647 34.356 1.00 85.44 109 GLU A C 1
ATOM 897 O O . GLU A 1 109 ? -22.892 2.845 35.116 1.00 85.44 109 GLU A O 1
ATOM 902 N N . GLU A 1 110 ? -22.954 4.782 33.979 1.00 83.88 110 GLU A N 1
ATOM 903 C CA . GLU A 1 110 ? -24.277 5.214 34.440 1.00 83.88 110 GLU A CA 1
ATOM 904 C C . GLU A 1 110 ? -25.351 4.891 33.386 1.00 83.88 110 GLU A C 1
ATOM 906 O O . GLU A 1 110 ? -25.605 5.654 32.452 1.00 83.88 110 GLU A O 1
ATOM 911 N N . SER A 1 111 ? -25.988 3.725 33.532 1.00 74.62 111 SER A N 1
ATOM 912 C CA . SER A 1 111 ? -26.886 3.137 32.518 1.00 74.62 111 SER A CA 1
ATOM 913 C C . SER A 1 111 ? -28.014 4.058 32.028 1.00 74.62 111 SER A C 1
ATOM 915 O O . SER A 1 111 ? -28.455 3.934 30.885 1.00 74.62 111 SER A O 1
ATOM 917 N N . THR A 1 112 ? -28.451 5.001 32.865 1.00 81.81 112 THR A N 1
ATOM 918 C CA . THR A 1 112 ? -29.508 5.965 32.542 1.00 81.81 112 THR A CA 1
ATOM 919 C C . THR A 1 112 ? -29.076 6.991 31.486 1.00 81.81 112 THR A C 1
ATOM 921 O O . THR A 1 112 ? -29.872 7.326 30.607 1.00 81.81 112 THR A O 1
ATOM 924 N N . GLN A 1 113 ? -27.813 7.435 31.497 1.00 83.19 113 GLN A N 1
ATOM 925 C CA . GLN A 1 113 ? -27.304 8.493 30.609 1.00 83.19 113 GLN A CA 1
ATOM 926 C C . GLN A 1 113 ? -27.276 8.063 29.137 1.00 83.19 113 GLN A C 1
ATOM 928 O O . GLN A 1 113 ? -27.610 8.850 28.254 1.00 83.19 113 GLN A O 1
ATOM 933 N N . LEU A 1 114 ? -26.940 6.798 28.854 1.00 83.38 114 LEU A N 1
ATOM 934 C CA . LEU A 1 114 ? -26.883 6.266 27.482 1.00 83.38 114 LEU A CA 1
ATOM 935 C C . LEU A 1 114 ? -28.236 6.278 26.749 1.00 83.38 114 LEU A C 1
ATOM 937 O O . LEU A 1 114 ? -28.253 6.187 25.519 1.00 83.38 114 LEU A O 1
ATOM 941 N N . SER A 1 115 ? -29.351 6.388 27.482 1.00 84.50 115 SER A N 1
ATOM 942 C CA . SER A 1 115 ? -30.694 6.499 26.899 1.00 84.50 115 SER A CA 1
ATOM 943 C C . SER A 1 115 ? -30.982 7.875 26.286 1.00 84.50 115 SER A C 1
ATOM 945 O O . SER A 1 115 ? -31.889 7.996 25.463 1.00 84.50 115 SER A O 1
ATOM 947 N N . PHE A 1 116 ? -30.218 8.911 26.650 1.00 90.31 116 PHE A N 1
ATOM 948 C CA . PHE A 1 116 ? -30.488 10.280 26.220 1.00 90.31 116 PHE A CA 1
ATOM 949 C C . PHE A 1 116 ? -29.931 10.536 24.806 1.00 90.31 116 PHE A C 1
ATOM 951 O O . PHE A 1 116 ? -28.729 10.353 24.575 1.00 90.31 116 PHE A O 1
ATOM 958 N N . PRO A 1 117 ? -30.742 11.024 23.846 1.00 88.75 117 PRO A N 1
ATOM 959 C CA . PRO A 1 117 ? -30.278 11.279 22.482 1.00 88.75 117 PRO A CA 1
ATOM 960 C C . PRO A 1 117 ? -29.212 12.386 22.424 1.00 88.75 117 PRO A C 1
ATOM 962 O O . PRO A 1 117 ? -28.345 12.358 21.548 1.00 88.75 117 PRO A O 1
ATOM 965 N N . GLY A 1 118 ? -29.211 13.312 23.393 1.00 89.06 118 GLY A N 1
ATOM 966 C CA . GLY A 1 118 ? -28.187 14.346 23.548 1.00 89.06 118 GLY A CA 1
ATOM 967 C C . GLY A 1 118 ? -26.758 13.808 23.689 1.00 89.06 118 GLY A C 1
ATOM 968 O O . GLY A 1 118 ? -25.848 14.406 23.116 1.00 89.06 118 GLY A O 1
ATOM 969 N N . VAL A 1 119 ? -26.552 12.661 24.358 1.00 90.31 119 VAL A N 1
ATOM 970 C CA . VAL A 1 119 ? -25.223 12.024 24.520 1.00 90.31 119 VAL A CA 1
ATOM 971 C C . VAL A 1 119 ? -24.646 11.594 23.175 1.00 90.31 119 VAL A C 1
ATOM 973 O O . VAL A 1 119 ? -23.474 11.834 22.879 1.00 90.31 119 VAL A O 1
ATOM 976 N N . TRP A 1 120 ? -25.478 10.988 22.330 1.00 90.31 120 TRP A N 1
ATOM 977 C CA . TRP A 1 120 ? -25.067 10.524 21.009 1.00 90.31 120 TRP A CA 1
ATOM 978 C C . TRP A 1 120 ? -24.861 11.695 20.043 1.00 90.31 120 TRP A C 1
ATOM 980 O O . TRP A 1 120 ? -23.857 11.722 19.332 1.00 90.31 120 TRP A O 1
ATOM 990 N N . LEU A 1 121 ? -25.745 12.699 20.072 1.00 91.44 121 LEU A N 1
ATOM 991 C CA . LEU A 1 121 ? -25.601 13.935 19.294 1.00 91.44 121 LEU A CA 1
ATOM 992 C C . LEU A 1 121 ? -24.290 14.668 19.613 1.00 91.44 121 LEU A C 1
ATOM 994 O O . LEU A 1 121 ? -23.541 15.005 18.695 1.00 91.44 121 LEU A O 1
ATOM 998 N N . SER A 1 122 ? -23.981 14.879 20.896 1.00 92.44 122 SER A N 1
ATOM 999 C CA . SER A 1 122 ? -22.778 15.604 21.314 1.00 92.44 122 SER A CA 1
ATOM 1000 C C . SER A 1 122 ? -21.492 14.823 21.025 1.00 92.44 122 SER A C 1
ATOM 1002 O O . SER A 1 122 ? -20.514 15.406 20.555 1.00 92.44 122 SER A O 1
ATOM 1004 N N . ALA A 1 123 ? -21.487 13.502 21.239 1.00 91.62 123 ALA A N 1
ATOM 1005 C CA . ALA A 1 123 ? -20.327 12.660 20.959 1.00 91.62 123 ALA A CA 1
ATOM 1006 C C . ALA A 1 123 ? -20.029 12.558 19.452 1.00 91.62 123 ALA A C 1
ATOM 1008 O O . ALA A 1 123 ? -18.889 12.781 19.036 1.00 91.62 123 ALA A O 1
ATOM 1009 N N . ILE A 1 124 ? -21.046 12.286 18.623 1.00 92.88 124 ILE A N 1
ATOM 1010 C CA . ILE A 1 124 ? -20.900 12.220 17.159 1.00 92.88 124 ILE A CA 1
ATOM 1011 C C . ILE A 1 124 ? -20.434 13.575 16.618 1.00 92.88 124 ILE A C 1
ATOM 1013 O O . ILE A 1 124 ? -19.481 13.626 15.836 1.00 92.88 124 ILE A O 1
ATOM 1017 N N . TRP A 1 125 ? -21.046 14.677 17.068 1.00 94.81 125 TRP A N 1
ATOM 1018 C CA . TRP A 1 125 ? -20.636 16.013 16.644 1.00 94.81 125 TRP A CA 1
ATOM 1019 C C . TRP A 1 125 ? -19.201 16.345 17.068 1.00 94.81 125 TRP A C 1
ATOM 1021 O O . TRP A 1 125 ? -18.426 16.808 16.237 1.00 94.81 125 TRP A O 1
ATOM 1031 N N . SER A 1 126 ? -18.797 16.052 18.309 1.00 93.62 126 SER A N 1
ATOM 1032 C CA . SER A 1 126 ? -17.431 16.326 18.783 1.00 93.62 126 SER A CA 1
ATOM 1033 C C . SER A 1 126 ? -16.368 15.541 17.995 1.00 93.62 126 SER A C 1
ATOM 1035 O O . SER A 1 126 ? -15.330 16.108 17.644 1.00 93.62 126 SER A O 1
ATOM 1037 N N . VAL A 1 127 ? -16.640 14.281 17.620 1.00 92.50 127 VAL A N 1
ATOM 1038 C CA . VAL A 1 127 ? -15.763 13.492 16.728 1.00 92.50 127 VAL A CA 1
ATOM 1039 C C . VAL A 1 127 ? -15.671 14.120 15.334 1.00 92.50 127 VAL A C 1
ATOM 1041 O O . VAL A 1 127 ? -14.564 14.343 14.839 1.00 92.50 127 VAL A O 1
ATOM 1044 N N . ILE A 1 128 ? -16.810 14.444 14.709 1.00 93.38 128 ILE A N 1
ATOM 1045 C CA . ILE A 1 128 ? -16.852 15.099 13.389 1.00 93.38 128 ILE A CA 1
ATOM 1046 C C . ILE A 1 128 ? -16.102 16.434 13.435 1.00 93.38 128 ILE A C 1
ATOM 1048 O O . ILE A 1 128 ? -15.298 16.729 12.551 1.00 93.38 128 ILE A O 1
ATOM 1052 N N . SER A 1 129 ? -16.312 17.216 14.490 1.00 92.88 129 SER A N 1
ATOM 1053 C CA . SER A 1 129 ? -15.699 18.521 14.684 1.00 92.88 129 SER A CA 1
ATOM 1054 C C . SER A 1 129 ? -14.185 18.437 14.863 1.00 92.88 129 SER A C 1
ATOM 1056 O O . SER A 1 129 ? -13.468 19.237 14.269 1.00 92.88 129 SER A O 1
ATOM 1058 N N . ALA A 1 130 ? -13.673 17.453 15.611 1.00 91.69 130 ALA A N 1
ATOM 1059 C CA . ALA A 1 130 ? -12.235 17.205 15.716 1.00 91.69 130 ALA A CA 1
ATOM 1060 C C . ALA A 1 130 ? -11.623 16.887 14.334 1.00 91.69 130 ALA A C 1
ATOM 1062 O O . ALA A 1 130 ? -10.640 17.505 13.921 1.00 91.69 130 ALA A O 1
ATOM 1063 N N . VAL A 1 131 ? -12.256 16.008 13.549 1.00 91.38 131 VAL A N 1
ATOM 1064 C CA . VAL A 1 131 ? -11.800 15.708 12.179 1.00 91.38 131 VAL A CA 1
ATOM 1065 C C . VAL A 1 131 ? -11.830 16.962 11.296 1.00 91.38 131 VAL A C 1
ATOM 1067 O O . VAL A 1 131 ? -10.817 17.293 10.672 1.00 91.38 131 VAL A O 1
ATOM 1070 N N . LEU A 1 132 ? -12.940 17.707 11.282 1.00 91.38 132 LEU A N 1
ATOM 1071 C CA . LEU A 1 132 ? -13.077 18.954 10.522 1.00 91.38 132 LEU A CA 1
ATOM 1072 C C . LEU A 1 132 ? -12.025 19.998 10.921 1.00 91.38 132 LEU A C 1
ATOM 1074 O O . LEU A 1 132 ? -11.432 20.610 10.034 1.00 91.38 132 LEU A O 1
ATOM 1078 N N . PHE A 1 133 ? -11.721 20.148 12.213 1.00 92.62 133 PHE A N 1
ATOM 1079 C CA . PHE A 1 133 ? -10.661 21.027 12.711 1.00 92.62 133 PHE A CA 1
ATOM 1080 C C . PHE A 1 133 ? -9.304 20.701 12.063 1.00 92.62 133 PHE A C 1
ATOM 1082 O O . PHE A 1 133 ? -8.634 21.606 11.562 1.00 92.62 133 PHE A O 1
ATOM 1089 N N . THR A 1 134 ? -8.918 19.420 11.969 1.00 88.94 134 THR A N 1
ATOM 1090 C CA . THR A 1 134 ? -7.657 19.035 11.296 1.00 88.94 134 THR A CA 1
ATOM 1091 C C . THR A 1 134 ? -7.669 19.302 9.795 1.00 88.94 134 THR A C 1
ATOM 1093 O O . THR A 1 134 ? -6.669 19.782 9.255 1.00 88.94 134 THR A O 1
ATOM 1096 N N . LEU A 1 135 ? -8.790 19.039 9.114 1.00 87.81 135 LEU A N 1
ATOM 1097 C CA . LEU A 1 135 ? -8.935 19.274 7.676 1.00 87.81 135 LEU A CA 1
ATOM 1098 C C . LEU A 1 135 ? -8.860 20.772 7.359 1.00 87.81 135 LEU A C 1
ATOM 1100 O O . LEU A 1 135 ? -8.165 21.180 6.428 1.00 87.81 135 LEU A O 1
ATOM 1104 N N . ILE A 1 136 ? -9.516 21.602 8.168 1.00 87.81 136 ILE A N 1
ATOM 1105 C CA . ILE A 1 136 ? -9.484 23.061 8.062 1.00 87.81 136 ILE A CA 1
ATOM 1106 C C . ILE A 1 136 ? -8.078 23.588 8.356 1.00 87.81 136 ILE A C 1
ATOM 1108 O O . ILE A 1 136 ? -7.561 24.402 7.581 1.00 87.81 136 ILE A O 1
ATOM 1112 N N . TRP A 1 137 ? -7.409 23.083 9.400 1.00 88.94 137 TRP A N 1
ATOM 1113 C CA . TRP A 1 137 ? -6.026 23.466 9.676 1.00 88.94 137 TRP A CA 1
ATOM 1114 C C . TRP A 1 137 ? -5.097 23.090 8.521 1.00 88.94 137 TRP A C 1
ATOM 1116 O O . TRP A 1 137 ? -4.261 23.895 8.125 1.00 88.94 137 TRP A O 1
ATOM 1126 N N . TYR A 1 138 ? -5.261 21.910 7.924 1.00 84.19 138 TYR A N 1
ATOM 1127 C CA . TYR A 1 138 ? -4.427 21.456 6.813 1.00 84.19 138 TYR A CA 1
ATOM 1128 C C . TYR A 1 138 ? -4.664 22.253 5.516 1.00 84.19 138 TYR A C 1
ATOM 1130 O O . TYR A 1 138 ? -3.727 22.827 4.952 1.00 84.19 138 TYR A O 1
ATOM 1138 N N . PHE A 1 139 ? -5.911 22.314 5.039 1.00 82.06 139 PHE A N 1
ATOM 1139 C CA . PHE A 1 139 ? -6.240 22.885 3.728 1.00 82.06 139 PHE A CA 1
ATOM 1140 C C . PHE A 1 139 ? -6.350 24.413 3.729 1.00 82.06 139 PHE A C 1
ATOM 1142 O O . PHE A 1 139 ? -5.982 25.053 2.740 1.00 82.06 139 PHE A O 1
ATOM 1149 N N . VAL A 1 140 ? -6.862 25.013 4.808 1.00 81.25 140 VAL A N 1
ATOM 1150 C CA . VAL A 1 140 ? -7.200 26.445 4.841 1.00 81.25 140 VAL A CA 1
ATOM 1151 C C . VAL A 1 140 ? -6.083 27.276 5.471 1.00 81.25 140 VAL A C 1
ATOM 1153 O O . VAL A 1 140 ? -5.661 28.264 4.867 1.00 81.25 140 VAL A O 1
ATOM 1156 N N . ILE A 1 141 ? -5.601 26.858 6.649 1.00 76.62 141 ILE A N 1
ATOM 1157 C CA . ILE A 1 141 ? -4.612 27.585 7.468 1.00 76.62 141 ILE A CA 1
ATOM 1158 C C . ILE A 1 141 ? -3.184 27.261 7.010 1.00 76.62 141 ILE A C 1
ATOM 1160 O O . ILE A 1 141 ? -2.460 28.139 6.544 1.00 76.62 141 ILE A O 1
ATOM 1164 N N . ALA A 1 142 ? -2.777 25.991 7.084 1.00 72.25 142 ALA A N 1
ATOM 1165 C CA . ALA A 1 142 ? -1.432 25.559 6.717 1.00 72.25 142 ALA A CA 1
ATOM 1166 C C . ALA A 1 142 ? -1.178 25.678 5.206 1.00 72.25 142 ALA A C 1
ATOM 1168 O O . ALA A 1 142 ? -0.033 25.871 4.799 1.00 72.25 142 ALA A O 1
ATOM 1169 N N . SER A 1 143 ? -2.239 25.626 4.385 1.00 60.41 143 SER A N 1
ATOM 1170 C CA . SER A 1 143 ? -2.229 25.961 2.955 1.00 60.41 143 SER A CA 1
ATOM 1171 C C . SER A 1 143 ? -1.026 25.366 2.213 1.00 60.41 143 SER A C 1
ATOM 1173 O O . SER A 1 143 ? -0.374 26.044 1.408 1.00 60.41 143 SER A O 1
ATOM 1175 N N . ASN A 1 144 ? -0.747 24.085 2.458 1.00 52.44 144 ASN A N 1
ATOM 1176 C CA . ASN A 1 144 ? 0.132 23.330 1.585 1.00 52.44 144 ASN A CA 1
ATOM 1177 C C . ASN A 1 144 ? -0.562 23.229 0.222 1.00 52.44 144 ASN A C 1
ATOM 1179 O O . ASN A 1 144 ? -1.398 22.355 -0.002 1.00 52.44 144 ASN A O 1
ATOM 1183 N N . ALA A 1 145 ? -0.151 24.076 -0.729 1.00 39.09 145 ALA A N 1
ATOM 1184 C CA . ALA A 1 145 ? 0.004 23.563 -2.083 1.00 39.09 145 ALA A CA 1
ATOM 1185 C C . ALA A 1 145 ? 0.829 22.281 -1.925 1.00 39.09 145 ALA A C 1
ATOM 1187 O O . ALA A 1 145 ? 1.884 22.327 -1.285 1.00 39.09 145 ALA A O 1
ATOM 1188 N N . PHE A 1 146 ? 0.293 21.143 -2.373 1.00 38.50 146 PHE A N 1
ATOM 1189 C CA . PHE A 1 146 ? 0.873 19.821 -2.138 1.00 38.50 146 PHE A CA 1
ATOM 1190 C C . PHE A 1 146 ? 2.164 19.697 -2.962 1.00 38.50 146 PHE A C 1
ATOM 1192 O O . PHE A 1 146 ? 2.201 19.080 -4.025 1.00 38.50 146 PHE A O 1
ATOM 1199 N N . ASN A 1 147 ? 3.217 20.376 -2.494 1.00 33.56 147 ASN A N 1
ATOM 1200 C CA . ASN A 1 147 ? 4.482 20.579 -3.182 1.00 33.56 147 ASN A CA 1
ATOM 1201 C C . ASN A 1 147 ? 5.327 19.321 -3.037 1.00 33.56 147 ASN A C 1
ATOM 1203 O O . ASN A 1 147 ? 6.343 19.264 -2.345 1.00 33.56 147 ASN A O 1
ATOM 1207 N N . TYR A 1 148 ? 4.871 18.320 -3.780 1.00 38.56 148 TYR A N 1
ATOM 1208 C CA . TYR A 1 148 ? 5.510 17.052 -4.073 1.00 38.56 148 TYR A CA 1
ATOM 1209 C C . TYR A 1 148 ? 7.014 17.186 -4.374 1.00 38.56 148 TYR A C 1
ATOM 1211 O O . TYR A 1 148 ? 7.815 16.329 -4.001 1.00 38.56 148 TYR A O 1
ATOM 1219 N N . GLN A 1 149 ? 7.404 18.323 -4.962 1.00 33.50 149 GLN A N 1
ATOM 1220 C CA . GLN A 1 149 ? 8.787 18.740 -5.170 1.00 33.50 149 GLN A CA 1
ATOM 1221 C C . GLN A 1 149 ? 9.685 18.629 -3.932 1.00 33.50 149 GLN A C 1
ATOM 1223 O O . GLN A 1 149 ? 10.850 18.324 -4.125 1.00 33.50 149 GLN A O 1
ATOM 1228 N N . ARG A 1 150 ? 9.197 18.827 -2.695 1.00 35.34 150 ARG A N 1
ATOM 1229 C CA . ARG A 1 150 ? 10.063 18.815 -1.497 1.00 35.34 150 ARG A CA 1
ATOM 1230 C C . ARG A 1 150 ? 10.407 17.411 -0.988 1.00 35.34 150 ARG A C 1
ATOM 1232 O O . ARG A 1 150 ? 11.512 17.202 -0.507 1.00 35.34 150 ARG A O 1
ATOM 1239 N N . LEU A 1 151 ? 9.488 16.452 -1.116 1.00 37.91 151 LEU A N 1
ATOM 1240 C CA . LEU A 1 151 ? 9.759 15.043 -0.788 1.00 37.91 151 LEU A CA 1
ATOM 1241 C C . LEU A 1 151 ? 10.644 14.395 -1.863 1.00 37.91 151 LEU A C 1
ATOM 1243 O O . LEU A 1 151 ? 11.562 13.646 -1.545 1.00 37.91 151 LEU A O 1
ATOM 1247 N N . VAL A 1 152 ? 10.439 14.754 -3.135 1.00 40.31 152 VAL A N 1
ATOM 1248 C CA . VAL A 1 152 ? 11.294 14.277 -4.234 1.00 40.31 152 VAL A CA 1
ATOM 1249 C C . VAL A 1 152 ? 12.637 14.993 -4.304 1.00 40.31 152 VAL A C 1
ATOM 1251 O O . VAL A 1 152 ? 13.614 14.355 -4.665 1.00 40.31 152 VAL A O 1
ATOM 1254 N N . SER A 1 153 ? 12.753 16.273 -3.935 1.00 33.12 153 SER A N 1
ATOM 1255 C CA . SER A 1 153 ? 14.063 16.940 -3.913 1.00 33.12 153 SER A CA 1
ATOM 1256 C C . SER A 1 153 ? 15.009 16.322 -2.890 1.00 33.12 153 SER A C 1
ATOM 1258 O O . SER A 1 153 ? 16.209 16.355 -3.113 1.00 33.12 153 SER A O 1
ATOM 1260 N N . ILE A 1 154 ? 14.483 15.748 -1.801 1.00 38.72 154 ILE A N 1
ATOM 1261 C CA . ILE A 1 154 ? 15.281 15.004 -0.818 1.00 38.72 154 ILE A CA 1
ATOM 1262 C C . ILE A 1 154 ? 15.763 13.682 -1.435 1.00 38.72 154 ILE A C 1
ATOM 1264 O O . ILE A 1 154 ? 16.959 13.429 -1.442 1.00 38.72 154 ILE A O 1
ATOM 1268 N N . SER A 1 155 ? 14.874 12.908 -2.074 1.00 36.78 155 SER A N 1
ATOM 1269 C CA . SER A 1 155 ? 15.255 11.674 -2.791 1.00 36.78 155 SER A CA 1
ATOM 1270 C C . SER A 1 155 ? 16.167 11.900 -4.007 1.00 36.78 155 SER A C 1
ATOM 1272 O O . SER A 1 155 ? 16.884 10.987 -4.399 1.00 36.78 155 SER A O 1
ATOM 1274 N N . ASN A 1 156 ? 16.121 13.079 -4.634 1.00 32.03 156 ASN A N 1
ATOM 1275 C CA . ASN A 1 156 ? 16.892 13.401 -5.839 1.00 32.03 156 ASN A CA 1
ATOM 1276 C C . ASN A 1 156 ? 18.185 14.180 -5.545 1.00 32.03 156 ASN A C 1
ATOM 1278 O O . ASN A 1 156 ? 18.942 14.444 -6.486 1.00 32.03 156 ASN A O 1
ATOM 1282 N N . HIS A 1 157 ? 18.434 14.604 -4.299 1.00 31.20 157 HIS A N 1
ATOM 1283 C CA . HIS A 1 157 ? 19.621 15.409 -3.993 1.00 31.20 157 HIS A CA 1
ATOM 1284 C C . HIS A 1 157 ? 20.912 14.587 -4.067 1.00 31.20 157 HIS A C 1
ATOM 1286 O O . HIS A 1 157 ? 21.925 15.120 -4.522 1.00 31.20 157 HIS A O 1
ATOM 1292 N N . ASP A 1 158 ? 20.838 13.297 -3.729 1.00 36.00 158 ASP A N 1
ATOM 1293 C CA . ASP A 1 158 ? 21.976 12.372 -3.751 1.00 36.00 158 ASP A CA 1
ATOM 1294 C C . ASP A 1 158 ? 22.448 12.016 -5.177 1.00 36.00 158 ASP A C 1
ATOM 1296 O O . ASP A 1 158 ? 23.627 11.736 -5.374 1.00 36.00 158 ASP A O 1
ATOM 1300 N N . GLU A 1 159 ? 21.583 12.092 -6.201 1.00 36.72 159 GLU A N 1
ATOM 1301 C CA . GLU A 1 159 ? 21.981 11.817 -7.599 1.00 36.72 159 GLU A CA 1
ATOM 1302 C C . GLU A 1 159 ? 22.448 13.060 -8.386 1.00 36.72 159 GLU A C 1
ATOM 1304 O O . GLU A 1 159 ? 23.211 12.933 -9.343 1.00 36.72 159 GLU A O 1
ATOM 1309 N N . ASN A 1 160 ? 22.006 14.277 -8.036 1.00 29.45 160 ASN A N 1
ATOM 1310 C CA . ASN A 1 160 ? 22.198 15.464 -8.897 1.00 29.45 160 ASN A CA 1
ATOM 1311 C C . ASN A 1 160 ? 23.430 16.331 -8.573 1.00 29.45 160 ASN A C 1
ATOM 1313 O O . ASN A 1 160 ? 23.718 17.288 -9.305 1.00 29.45 160 ASN A O 1
ATOM 1317 N N . LEU A 1 161 ? 24.186 15.995 -7.523 1.00 32.31 161 LEU A N 1
ATOM 1318 C CA . LEU A 1 161 ? 25.383 16.735 -7.093 1.00 32.31 161 LEU A CA 1
ATOM 1319 C C . LEU A 1 161 ? 26.623 16.547 -7.996 1.00 32.31 161 LEU A C 1
ATOM 1321 O O . LEU A 1 161 ? 27.640 17.185 -7.752 1.00 32.31 161 LEU A O 1
ATOM 1325 N N . GLN A 1 162 ? 26.542 15.750 -9.071 1.00 30.64 162 GLN A N 1
ATOM 1326 C CA . GLN A 1 162 ? 27.621 15.603 -10.069 1.00 30.64 162 GLN A CA 1
ATOM 1327 C C . GLN A 1 162 ? 27.279 16.103 -11.489 1.00 30.64 162 GLN A C 1
ATOM 1329 O O . GLN A 1 162 ? 28.095 15.944 -12.395 1.00 30.64 162 GLN A O 1
ATOM 1334 N N . SER A 1 163 ? 26.105 16.706 -11.735 1.00 30.77 163 SER A N 1
ATOM 1335 C CA . SER A 1 163 ? 25.685 17.052 -13.114 1.00 30.77 163 SER A CA 1
ATOM 1336 C C . SER A 1 163 ? 25.043 18.429 -13.323 1.00 30.77 163 SER A C 1
ATOM 1338 O O . SER A 1 163 ? 24.484 18.677 -14.396 1.00 30.77 163 SER A O 1
ATOM 1340 N N . SER A 1 164 ? 25.076 19.318 -12.326 1.00 25.56 164 SER A N 1
ATOM 1341 C CA . SER A 1 164 ? 24.243 20.535 -12.332 1.00 25.56 164 SER A CA 1
ATOM 1342 C C . SER A 1 164 ? 24.942 21.829 -12.788 1.00 25.56 164 SER A C 1
ATOM 1344 O O . SER A 1 164 ? 24.251 22.743 -13.231 1.00 25.56 164 SER A O 1
ATOM 1346 N N . GLU A 1 165 ? 26.277 21.921 -12.780 1.00 27.22 165 GLU A N 1
ATOM 1347 C CA . GLU A 1 165 ? 26.989 23.189 -13.062 1.00 27.22 165 GLU A CA 1
ATOM 1348 C C . GLU A 1 165 ? 27.120 23.575 -14.552 1.00 27.22 165 GLU A C 1
ATOM 1350 O O . GLU A 1 165 ? 27.662 24.629 -14.864 1.00 27.22 165 GLU A O 1
ATOM 1355 N N . THR A 1 166 ? 26.621 22.773 -15.505 1.00 28.95 166 THR A N 1
ATOM 1356 C CA . THR A 1 166 ? 26.866 23.013 -16.952 1.00 28.95 166 THR A CA 1
ATOM 1357 C C . THR A 1 166 ? 25.611 23.174 -17.823 1.00 28.95 166 THR A C 1
ATOM 1359 O O . THR A 1 166 ? 25.715 23.160 -19.050 1.00 28.95 166 THR A O 1
ATOM 1362 N N . ARG A 1 167 ? 24.404 23.293 -17.243 1.00 32.31 167 ARG A N 1
ATOM 1363 C CA . ARG A 1 167 ? 23.133 23.232 -18.011 1.00 32.31 167 ARG A CA 1
ATOM 1364 C C . ARG A 1 167 ? 22.259 24.495 -18.014 1.00 32.31 167 ARG A C 1
ATOM 1366 O O . ARG A 1 167 ? 21.282 24.534 -18.756 1.00 32.31 167 ARG A O 1
ATOM 1373 N N . SER A 1 168 ? 22.593 25.537 -17.259 1.00 24.20 168 SER A N 1
ATOM 1374 C CA . SER A 1 168 ? 21.718 26.698 -16.999 1.00 24.20 168 SER A CA 1
ATOM 1375 C C . SER A 1 168 ? 21.937 27.924 -17.909 1.00 24.20 168 SER A C 1
ATOM 1377 O O . SER A 1 168 ? 21.726 29.049 -17.468 1.00 24.20 168 SER A O 1
ATOM 1379 N N . ALA A 1 169 ? 22.345 27.744 -19.175 1.00 27.44 169 ALA A N 1
ATOM 1380 C CA . ALA A 1 169 ? 22.739 28.874 -20.038 1.00 27.44 169 ALA A CA 1
ATOM 1381 C C . ALA A 1 169 ? 22.309 28.798 -21.523 1.00 27.44 169 ALA A C 1
ATOM 1383 O O . ALA A 1 169 ? 22.931 29.459 -22.354 1.00 27.44 169 ALA A O 1
ATOM 1384 N N . PHE A 1 170 ? 21.324 27.972 -21.920 1.00 31.61 170 PHE A N 1
ATOM 1385 C CA . PHE A 1 170 ? 20.978 27.859 -23.355 1.00 31.61 170 PHE A CA 1
ATOM 1386 C C . PHE A 1 170 ? 19.545 27.424 -23.720 1.00 31.61 170 PHE A C 1
ATOM 1388 O O . PHE A 1 170 ? 19.354 26.677 -24.676 1.00 31.61 170 PHE A O 1
ATOM 1395 N N . HIS A 1 171 ? 18.532 27.894 -22.990 1.00 30.84 171 HIS A N 1
ATOM 1396 C CA . HIS A 1 171 ? 17.136 27.794 -23.439 1.00 30.84 171 HIS A CA 1
ATOM 1397 C C . HIS A 1 171 ? 16.410 29.131 -23.274 1.00 30.84 171 HIS A C 1
ATOM 1399 O O . HIS A 1 171 ? 15.652 29.339 -22.330 1.00 30.84 171 HIS A O 1
ATOM 1405 N N . ALA A 1 172 ? 16.661 30.016 -24.233 1.00 31.17 172 ALA A N 1
ATOM 1406 C CA . ALA A 1 172 ? 15.782 31.109 -24.611 1.00 31.17 172 ALA A CA 1
ATOM 1407 C C . ALA A 1 172 ? 15.647 31.079 -26.145 1.00 31.17 172 ALA A C 1
ATOM 1409 O O . ALA A 1 172 ? 16.599 30.694 -26.821 1.00 31.17 172 ALA A O 1
ATOM 1410 N N . GLU A 1 173 ? 14.472 31.484 -26.624 1.00 31.48 173 GLU A N 1
ATOM 1411 C CA . GLU A 1 173 ? 14.052 31.613 -28.031 1.00 31.48 173 GLU A CA 1
ATOM 1412 C C . GLU A 1 173 ? 13.651 30.319 -28.785 1.00 31.48 173 GLU A C 1
ATOM 1414 O O . GLU A 1 173 ? 14.413 29.374 -28.968 1.00 31.48 173 GLU A O 1
ATOM 1419 N N . ASP A 1 174 ? 12.369 30.346 -29.169 1.00 29.81 174 ASP A N 1
ATOM 1420 C CA . ASP A 1 174 ? 11.585 29.626 -30.178 1.00 29.81 174 ASP A CA 1
ATOM 1421 C C . ASP A 1 174 ? 11.648 28.096 -30.358 1.00 29.81 174 ASP A C 1
ATOM 1423 O O . ASP A 1 174 ? 12.644 27.477 -30.723 1.00 29.81 174 ASP A O 1
ATOM 1427 N N . GLY A 1 175 ? 10.461 27.490 -30.219 1.00 27.41 175 GLY A N 1
ATOM 1428 C CA . GLY A 1 175 ? 10.187 26.086 -30.527 1.00 27.41 175 GLY A CA 1
ATOM 1429 C C . GLY A 1 175 ? 9.281 25.437 -29.484 1.00 27.41 175 GLY A C 1
ATOM 1430 O O . GLY A 1 175 ? 9.742 25.066 -28.409 1.00 27.41 175 GLY A O 1
ATOM 1431 N N . LEU A 1 176 ? 7.991 25.296 -29.818 1.00 33.62 176 LEU A N 1
ATOM 1432 C CA . LEU A 1 176 ? 6.904 24.729 -29.006 1.00 33.62 176 LEU A CA 1
ATOM 1433 C C . LEU A 1 176 ? 7.360 23.578 -28.076 1.00 33.62 176 LEU A C 1
ATOM 1435 O O . LEU A 1 176 ? 7.456 22.419 -28.487 1.00 33.62 176 LEU A O 1
ATOM 1439 N N . SER A 1 177 ? 7.634 23.885 -26.805 1.00 27.95 177 SER A N 1
ATOM 1440 C CA . SER A 1 177 ? 8.195 22.913 -25.867 1.00 27.95 177 SER A CA 1
ATOM 1441 C C . SER A 1 177 ? 7.121 21.934 -25.390 1.00 27.95 177 SER A C 1
ATOM 1443 O O . SER A 1 177 ? 6.405 22.167 -24.413 1.00 27.95 177 SER A O 1
ATOM 1445 N N . PHE A 1 178 ? 7.026 20.789 -26.074 1.00 33.28 178 PHE A N 1
ATOM 1446 C CA . PHE A 1 178 ? 6.196 19.660 -25.654 1.00 33.28 178 PHE A CA 1
ATOM 1447 C C . PHE A 1 178 ? 6.800 19.005 -24.403 1.00 33.28 178 PHE A C 1
ATOM 1449 O O . PHE A 1 178 ? 7.385 17.923 -24.438 1.00 33.28 178 PHE A O 1
ATOM 1456 N N . THR A 1 179 ? 6.692 19.697 -23.269 1.00 33.19 179 THR A N 1
ATOM 1457 C CA . THR A 1 179 ? 6.997 19.126 -21.962 1.00 33.19 179 THR A CA 1
ATOM 1458 C C . THR A 1 179 ? 5.979 18.010 -21.706 1.00 33.19 179 THR A C 1
ATOM 1460 O O . THR A 1 179 ? 4.776 18.285 -21.663 1.00 33.19 179 THR A O 1
ATOM 1463 N N . PRO A 1 180 ? 6.403 16.736 -21.578 1.00 44.06 180 PRO A N 1
ATOM 1464 C CA . PRO A 1 180 ? 5.462 15.653 -21.344 1.00 44.06 180 PRO A CA 1
ATOM 1465 C C . PRO A 1 180 ? 4.737 15.931 -20.029 1.00 44.06 180 PRO A C 1
ATOM 1467 O O . PRO A 1 180 ? 5.364 16.108 -18.978 1.00 44.06 180 PRO A O 1
ATOM 1470 N N . LYS A 1 181 ? 3.407 16.026 -20.109 1.00 45.12 181 LYS A N 1
ATOM 1471 C CA . LYS A 1 181 ? 2.528 16.414 -19.004 1.00 45.12 181 LYS A CA 1
ATOM 1472 C C . LYS A 1 181 ? 2.698 15.404 -17.868 1.00 45.12 181 LYS A C 1
ATOM 1474 O O . LYS A 1 181 ? 2.137 14.313 -17.924 1.00 45.12 181 LYS A O 1
ATOM 1479 N N . ARG A 1 182 ? 3.524 15.748 -16.869 1.00 56.81 182 ARG A N 1
ATOM 1480 C CA . ARG A 1 182 ? 3.913 14.835 -15.782 1.00 56.81 182 ARG A CA 1
ATOM 1481 C C . ARG A 1 182 ? 2.660 14.314 -15.085 1.00 56.81 182 ARG A C 1
ATOM 1483 O O . ARG A 1 182 ? 1.949 15.079 -14.437 1.00 56.81 182 ARG A O 1
ATOM 1490 N N . LEU A 1 183 ? 2.407 13.017 -15.238 1.00 61.16 183 LEU A N 1
ATOM 1491 C CA . LEU A 1 183 ? 1.255 12.342 -14.652 1.00 61.16 183 LEU A CA 1
ATOM 1492 C C . LEU A 1 183 ? 1.278 12.504 -13.121 1.00 61.16 183 LEU A C 1
ATOM 1494 O O . LEU A 1 183 ? 2.318 12.379 -12.471 1.00 61.16 183 LEU A O 1
ATOM 1498 N N . SER A 1 184 ? 0.120 12.776 -12.526 1.00 74.38 184 SER A N 1
ATOM 1499 C CA . SER A 1 184 ? -0.053 12.790 -11.070 1.00 74.38 184 SER A CA 1
ATOM 1500 C C . SER A 1 184 ? 0.188 11.393 -10.477 1.00 74.38 184 SER A C 1
ATOM 1502 O O . SER A 1 184 ? 0.046 10.387 -11.173 1.00 74.38 184 SER A O 1
ATOM 1504 N N . THR A 1 185 ? 0.515 11.294 -9.186 1.00 74.12 185 THR A N 1
ATOM 1505 C CA . THR A 1 185 ? 0.638 10.011 -8.461 1.00 74.12 185 THR A CA 1
ATOM 1506 C C . THR A 1 185 ? -0.614 9.147 -8.636 1.00 74.12 185 THR A C 1
ATOM 1508 O O . THR A 1 185 ? -0.509 7.971 -8.971 1.00 74.12 185 THR A O 1
ATOM 1511 N N . LEU A 1 186 ? -1.806 9.746 -8.521 1.00 75.00 186 LEU A N 1
ATOM 1512 C CA . LEU A 1 186 ? -3.072 9.042 -8.750 1.00 75.00 186 LEU A CA 1
ATOM 1513 C C . LEU A 1 186 ? -3.237 8.592 -10.208 1.00 75.00 186 LEU A C 1
ATOM 1515 O O . LEU A 1 186 ? -3.788 7.528 -10.452 1.00 75.00 186 LEU A O 1
ATOM 1519 N N . GLN A 1 187 ? -2.728 9.354 -11.180 1.00 81.81 187 GLN A N 1
ATOM 1520 C CA . GLN A 1 187 ? -2.787 8.961 -12.592 1.00 81.81 187 GLN A CA 1
ATOM 1521 C C . GLN A 1 187 ? -1.843 7.792 -12.898 1.00 81.81 187 GLN A C 1
ATOM 1523 O O . GLN A 1 187 ? -2.233 6.902 -13.645 1.00 81.81 187 GLN A O 1
ATOM 1528 N N . HIS A 1 188 ? -0.656 7.745 -12.278 1.00 83.31 188 HIS A N 1
ATOM 1529 C CA . HIS A 1 188 ? 0.218 6.569 -12.338 1.00 83.31 188 HIS A CA 1
ATOM 1530 C C . HIS A 1 188 ? -0.486 5.342 -11.743 1.00 83.31 188 HIS A C 1
ATOM 1532 O O . HIS A 1 188 ? -0.549 4.310 -12.398 1.00 83.31 188 HIS A O 1
ATOM 1538 N N . ILE A 1 189 ? -1.089 5.458 -10.552 1.00 82.00 189 ILE A N 1
ATOM 1539 C CA . ILE A 1 189 ? -1.829 4.354 -9.913 1.00 82.00 189 ILE A CA 1
ATOM 1540 C C . ILE A 1 189 ? -3.012 3.894 -10.783 1.00 82.00 189 ILE A C 1
ATOM 1542 O O . ILE A 1 189 ? -3.179 2.696 -10.993 1.00 82.00 189 ILE A O 1
ATOM 1546 N N . CYS A 1 190 ? -3.795 4.808 -11.364 1.00 84.44 190 CYS A N 1
ATOM 1547 C CA . CYS A 1 190 ? -4.882 4.443 -12.279 1.00 84.44 190 CYS A CA 1
ATOM 1548 C C . CYS A 1 190 ? -4.374 3.758 -13.562 1.00 84.44 190 CYS A C 1
ATOM 1550 O O . CYS A 1 190 ? -4.979 2.784 -14.007 1.00 84.44 190 CYS A O 1
ATOM 1552 N N . ALA A 1 191 ? -3.257 4.219 -14.135 1.00 81.19 191 ALA A N 1
ATOM 1553 C CA . ALA A 1 191 ? -2.622 3.575 -15.287 1.00 81.19 191 ALA A CA 1
ATOM 1554 C C . ALA A 1 191 ? -2.057 2.183 -14.940 1.00 81.19 191 ALA A C 1
ATOM 1556 O O . ALA A 1 191 ? -2.112 1.275 -15.761 1.00 81.19 191 ALA A O 1
ATOM 1557 N N . LEU A 1 192 ? -1.578 1.977 -13.711 1.00 82.38 192 LEU A N 1
ATOM 1558 C CA . LEU A 1 192 ? -1.145 0.669 -13.209 1.00 82.38 192 LEU A CA 1
ATOM 1559 C C . LEU A 1 192 ? -2.329 -0.293 -13.033 1.00 82.38 192 LEU A C 1
ATOM 1561 O O . LEU A 1 192 ? -2.287 -1.425 -13.510 1.00 82.38 192 LEU A O 1
ATOM 1565 N N . LEU A 1 193 ? -3.424 0.174 -12.425 1.00 85.81 193 LEU A N 1
ATOM 1566 C CA . LEU A 1 193 ? -4.657 -0.605 -12.259 1.00 85.81 193 LEU A CA 1
ATOM 1567 C C . LEU A 1 193 ? -5.315 -0.975 -13.602 1.00 85.81 193 LEU A C 1
ATOM 1569 O O . LEU A 1 193 ? -6.000 -1.995 -13.688 1.00 85.81 193 LEU A O 1
ATOM 1573 N N . TYR A 1 194 ? -5.077 -0.203 -14.666 1.00 88.19 194 TYR A N 1
ATOM 1574 C CA . TYR A 1 194 ? -5.517 -0.551 -16.019 1.00 88.19 194 TYR A CA 1
ATOM 1575 C C . TYR A 1 194 ? -4.892 -1.868 -16.522 1.00 88.19 194 TYR A C 1
ATOM 1577 O O . TYR A 1 194 ? -5.600 -2.690 -17.104 1.00 88.19 194 TYR A O 1
ATOM 1585 N N . TYR A 1 195 ? -3.617 -2.144 -16.217 1.00 87.25 195 TYR A N 1
ATOM 1586 C CA . TYR A 1 195 ? -3.003 -3.444 -16.528 1.00 87.25 195 TYR A CA 1
ATOM 1587 C C . TYR A 1 195 ? -3.644 -4.594 -15.743 1.00 87.25 195 TYR A C 1
ATOM 1589 O O . TYR A 1 195 ? -3.857 -5.675 -16.292 1.00 87.25 195 TYR A O 1
ATOM 1597 N N . CYS A 1 196 ? -4.020 -4.360 -14.481 1.00 87.75 196 CYS A N 1
ATOM 1598 C CA . CYS A 1 196 ? -4.750 -5.347 -13.684 1.00 87.75 196 CYS A CA 1
ATOM 1599 C C . CYS A 1 196 ? -6.143 -5.637 -14.276 1.00 87.75 196 CYS A C 1
ATOM 1601 O O . CYS A 1 196 ? -6.564 -6.793 -14.310 1.00 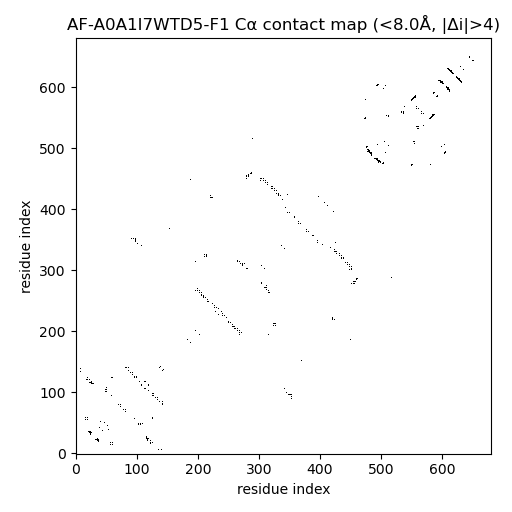87.75 196 CYS A O 1
ATOM 1603 N N . LYS A 1 197 ? -6.831 -4.620 -14.823 1.00 88.69 197 LYS A N 1
ATOM 1604 C CA . LYS A 1 197 ? -8.119 -4.779 -15.526 1.00 88.69 197 LYS A CA 1
ATOM 1605 C C . LYS A 1 197 ? -8.013 -5.697 -16.750 1.00 88.69 197 LYS A C 1
ATOM 1607 O O . LYS A 1 197 ? -8.951 -6.441 -17.025 1.00 88.69 197 LYS A O 1
ATOM 1612 N N . LEU A 1 198 ? -6.890 -5.694 -17.473 1.00 87.25 198 LEU A N 1
ATOM 1613 C CA . LEU A 1 198 ? -6.699 -6.589 -18.622 1.00 87.25 198 LEU A CA 1
ATOM 1614 C C . LEU A 1 198 ? -6.721 -8.074 -18.209 1.00 87.25 198 LEU A C 1
ATOM 1616 O O . LEU A 1 198 ? -7.207 -8.912 -18.961 1.00 87.25 198 LEU A O 1
ATOM 1620 N N . GLN A 1 199 ? -6.248 -8.390 -16.999 1.00 91.31 199 GLN A N 1
ATOM 1621 C CA . GLN A 1 199 ? -6.206 -9.746 -16.435 1.00 91.31 199 GLN A CA 1
ATOM 1622 C C . GLN A 1 199 ? -7.299 -9.983 -15.376 1.00 91.31 199 GLN A C 1
ATOM 1624 O O . GLN A 1 199 ? -7.120 -10.793 -14.463 1.00 91.31 199 GLN A O 1
ATOM 1629 N N . TRP A 1 200 ? -8.433 -9.274 -15.484 1.00 90.75 200 TRP A N 1
ATOM 1630 C CA . TRP A 1 200 ? -9.473 -9.231 -14.447 1.00 90.75 200 TRP A CA 1
ATOM 1631 C C . TRP A 1 200 ? -9.950 -10.612 -13.986 1.00 90.75 200 TRP A C 1
ATOM 1633 O O . TRP A 1 200 ? -10.139 -10.783 -12.790 1.00 90.75 200 TRP A O 1
ATOM 1643 N N . PHE A 1 201 ? -10.063 -11.596 -14.887 1.00 94.44 201 PHE A N 1
ATOM 1644 C CA . PHE A 1 201 ? -10.503 -12.962 -14.573 1.00 94.44 201 PHE A CA 1
ATOM 1645 C C . PHE A 1 201 ? -9.711 -13.596 -13.417 1.00 94.44 201 PHE A C 1
ATOM 1647 O O . PHE A 1 201 ? -10.294 -14.125 -12.470 1.00 94.44 201 PHE A O 1
ATOM 1654 N N . TRP A 1 202 ? -8.378 -13.501 -13.452 1.00 94.38 202 TRP A N 1
ATOM 1655 C CA . TRP A 1 202 ? -7.517 -14.068 -12.410 1.00 94.38 202 TRP A CA 1
ATOM 1656 C C . TRP A 1 202 ? -7.584 -13.268 -11.108 1.00 94.38 202 TRP A C 1
ATOM 1658 O O . TRP A 1 202 ? -7.602 -13.858 -10.027 1.00 94.38 202 TRP A O 1
ATOM 1668 N N . PHE A 1 203 ? -7.698 -11.940 -11.199 1.00 92.88 203 PHE A N 1
ATOM 1669 C CA . PHE A 1 203 ? -7.881 -11.076 -10.032 1.00 92.88 203 PHE A CA 1
ATOM 1670 C C . PHE A 1 203 ? -9.246 -11.283 -9.353 1.00 92.88 203 PHE A C 1
ATOM 1672 O O . PHE A 1 203 ? -9.300 -11.312 -8.127 1.00 92.88 203 PHE A O 1
ATOM 1679 N N . THR A 1 204 ? -10.336 -11.488 -10.101 1.00 92.44 204 THR A N 1
ATOM 1680 C CA . THR A 1 204 ? -11.669 -11.759 -9.533 1.00 92.44 204 THR A CA 1
ATOM 1681 C C . THR A 1 204 ? -11.768 -13.152 -8.926 1.00 92.44 204 THR A C 1
ATOM 1683 O O . THR A 1 204 ? -12.296 -13.290 -7.825 1.00 92.44 204 THR A O 1
ATOM 1686 N N . THR A 1 205 ? -11.206 -14.174 -9.578 1.00 94.62 205 THR A N 1
ATOM 1687 C CA . THR A 1 205 ? -11.134 -15.533 -9.016 1.00 94.62 205 THR A CA 1
ATOM 1688 C C . THR A 1 205 ? -10.263 -15.555 -7.755 1.00 94.62 205 THR A C 1
ATOM 1690 O O . THR A 1 205 ? -10.664 -16.094 -6.724 1.00 94.62 205 THR A O 1
ATOM 1693 N N . GLY A 1 206 ? -9.110 -14.876 -7.788 1.00 95.31 206 GLY A N 1
ATOM 1694 C CA . GLY A 1 206 ? -8.261 -14.679 -6.614 1.00 95.31 206 GLY A CA 1
ATOM 1695 C C . GLY A 1 206 ? -8.968 -13.922 -5.485 1.00 95.31 206 GLY A C 1
ATOM 1696 O O . GLY A 1 206 ? -8.805 -14.287 -4.322 1.00 95.31 206 GLY A O 1
ATOM 1697 N N . PHE A 1 207 ? -9.790 -12.916 -5.807 1.00 94.62 207 PHE A N 1
ATOM 1698 C CA . PHE A 1 207 ? -10.592 -12.179 -4.828 1.00 94.62 207 PHE A CA 1
ATOM 1699 C C . PHE A 1 207 ? -11.690 -13.043 -4.188 1.00 94.62 207 PHE A C 1
ATOM 1701 O O . PHE A 1 207 ? -11.855 -12.990 -2.973 1.00 94.62 207 PHE A O 1
ATOM 1708 N N . LEU A 1 208 ? -12.383 -13.891 -4.958 1.00 95.31 208 LEU A N 1
ATOM 1709 C CA . LEU A 1 208 ? -13.372 -14.838 -4.428 1.00 95.31 208 LEU A CA 1
ATOM 1710 C C . LEU A 1 208 ? -12.745 -15.749 -3.355 1.00 95.31 208 LEU A C 1
ATOM 1712 O O . LEU A 1 208 ? -13.238 -15.831 -2.230 1.00 95.31 208 LEU A O 1
ATOM 1716 N N . PHE A 1 209 ? -11.612 -16.379 -3.678 1.00 96.75 209 PHE A N 1
ATOM 1717 C CA . PHE A 1 209 ? -10.884 -17.231 -2.734 1.00 96.75 209 PHE A CA 1
ATOM 1718 C C . PHE A 1 209 ? -10.292 -16.440 -1.559 1.00 96.75 209 PHE A C 1
ATOM 1720 O O . PHE A 1 209 ? -10.253 -16.944 -0.439 1.00 96.75 209 PHE A O 1
ATOM 1727 N N . LEU A 1 210 ? -9.877 -15.188 -1.782 1.00 95.94 210 LEU A N 1
ATOM 1728 C CA . LEU A 1 210 ? -9.420 -14.271 -0.735 1.00 95.94 210 LEU A CA 1
ATOM 1729 C C . LEU A 1 210 ? -10.528 -13.935 0.264 1.00 95.94 210 LEU A C 1
ATOM 1731 O O . LEU A 1 210 ? -10.234 -13.913 1.455 1.00 95.94 210 LEU A O 1
ATOM 1735 N N . VAL A 1 211 ? -11.769 -13.710 -0.179 1.00 95.56 211 VAL A N 1
ATOM 1736 C CA . VAL A 1 211 ? -12.904 -13.458 0.724 1.00 95.56 211 VAL A CA 1
ATOM 1737 C C . VAL A 1 211 ? -13.177 -14.691 1.583 1.00 95.56 211 VAL A C 1
ATOM 1739 O O . VAL A 1 211 ? -13.210 -14.564 2.802 1.00 95.56 211 VAL A O 1
ATOM 1742 N N . ILE A 1 212 ? -13.262 -15.888 0.987 1.00 95.69 212 ILE A N 1
ATOM 1743 C CA . ILE A 1 212 ? -13.476 -17.142 1.737 1.00 95.69 212 ILE A CA 1
ATOM 1744 C C . ILE A 1 212 ? -12.348 -17.365 2.761 1.00 95.69 212 ILE A C 1
ATOM 1746 O O . ILE A 1 212 ? -12.616 -17.610 3.937 1.00 95.69 212 ILE A O 1
ATOM 1750 N N . TYR A 1 213 ? -11.089 -17.202 2.337 1.00 96.06 213 TYR A N 1
ATOM 1751 C CA . TYR A 1 213 ? -9.906 -17.247 3.203 1.00 96.06 213 TYR A CA 1
ATOM 1752 C C . TYR A 1 213 ? -9.992 -16.243 4.365 1.00 96.06 213 TYR A C 1
ATOM 1754 O O . TYR A 1 213 ? -9.756 -16.599 5.519 1.00 96.06 213 TYR A O 1
ATOM 1762 N N . ALA A 1 214 ? -10.310 -14.980 4.070 1.00 94.94 214 ALA A N 1
ATOM 1763 C CA . ALA A 1 214 ? -10.309 -13.895 5.044 1.00 94.94 214 ALA A CA 1
ATOM 1764 C C . ALA A 1 214 ? -11.442 -14.061 6.060 1.00 94.94 214 ALA A C 1
ATOM 1766 O O . ALA A 1 214 ? -11.196 -13.946 7.258 1.00 94.94 214 ALA A O 1
ATOM 1767 N N . SER A 1 215 ? -12.648 -14.406 5.599 1.00 93.38 215 SER A N 1
ATOM 1768 C CA . SER A 1 215 ? -13.779 -14.745 6.462 1.00 93.38 215 SER A CA 1
ATOM 1769 C C . SER A 1 215 ? -13.438 -15.927 7.369 1.00 93.38 215 SER A C 1
ATOM 1771 O O . SER A 1 215 ? -13.536 -15.786 8.584 1.00 93.38 215 SER A O 1
ATOM 1773 N N . ALA A 1 216 ? -12.944 -17.047 6.824 1.00 94.06 216 ALA A N 1
ATOM 1774 C CA . ALA A 1 216 ? -12.548 -18.204 7.631 1.00 94.06 216 ALA A CA 1
ATOM 1775 C C . ALA A 1 216 ? -11.486 -17.842 8.687 1.00 94.06 216 ALA A C 1
ATOM 1777 O O . ALA A 1 216 ? -11.602 -18.240 9.844 1.00 94.06 216 ALA A O 1
ATOM 1778 N N . ARG A 1 217 ? -10.487 -17.022 8.325 1.00 93.81 217 ARG A N 1
ATOM 1779 C CA . ARG A 1 217 ? -9.442 -16.556 9.251 1.00 93.81 217 ARG A CA 1
ATOM 1780 C C . ARG A 1 217 ? -9.969 -15.617 10.344 1.00 93.81 217 ARG A C 1
ATOM 1782 O O . ARG A 1 217 ? -9.443 -15.653 11.449 1.00 93.81 217 ARG A O 1
ATOM 1789 N N . VAL A 1 218 ? -11.005 -14.817 10.077 1.00 95.19 218 VAL A N 1
ATOM 1790 C CA . VAL A 1 218 ? -11.674 -13.968 11.087 1.00 95.19 218 VAL A CA 1
ATOM 1791 C C . VAL A 1 218 ? -12.432 -14.792 12.133 1.00 95.19 218 VAL A C 1
ATOM 1793 O O . VAL A 1 218 ? -12.538 -14.350 13.271 1.00 95.19 218 VAL A O 1
ATOM 1796 N N . PHE A 1 219 ? -12.922 -15.991 11.813 1.00 93.81 219 PHE A N 1
ATOM 1797 C CA . PHE A 1 219 ? -13.596 -16.841 12.805 1.00 93.81 219 PHE A CA 1
ATOM 1798 C C . PHE A 1 219 ? -12.635 -17.557 13.773 1.00 93.81 219 PHE A C 1
ATOM 1800 O O . PHE A 1 219 ? -13.082 -18.019 14.821 1.00 93.81 219 PHE A O 1
ATOM 1807 N N . ILE A 1 220 ? -11.331 -17.640 13.468 1.00 93.25 220 ILE A N 1
ATOM 1808 C CA . ILE A 1 220 ? -10.370 -18.404 14.285 1.00 93.25 220 ILE A CA 1
ATOM 1809 C C . ILE A 1 220 ? -10.322 -17.906 15.746 1.00 93.25 220 ILE A C 1
ATOM 1811 O O . ILE A 1 220 ? -10.507 -18.743 16.626 1.00 93.25 220 ILE A O 1
ATOM 1815 N N . PRO A 1 221 ? -10.172 -16.596 16.054 1.00 93.94 221 PRO A N 1
ATOM 1816 C CA . PRO A 1 221 ? -10.218 -16.112 17.437 1.00 93.94 221 PRO A CA 1
ATOM 1817 C C . PRO A 1 221 ? -11.492 -16.494 18.200 1.00 93.94 221 PRO A C 1
ATOM 1819 O O . PRO A 1 221 ? -11.393 -16.931 19.345 1.00 93.94 221 PRO A O 1
ATOM 1822 N N . ALA A 1 222 ? -12.673 -16.379 17.576 1.00 91.44 222 ALA A N 1
ATOM 1823 C CA . ALA A 1 222 ? -13.947 -16.726 18.210 1.00 91.44 222 ALA A CA 1
ATOM 1824 C C . ALA A 1 222 ? -14.016 -18.208 18.609 1.00 91.44 222 ALA A C 1
ATOM 1826 O O . ALA A 1 222 ? -14.392 -18.520 19.740 1.00 91.44 222 ALA A O 1
ATOM 1827 N N . TYR A 1 223 ? -13.596 -19.119 17.725 1.00 91.50 223 TYR A N 1
ATOM 1828 C CA . TYR A 1 223 ? -13.549 -20.547 18.051 1.00 91.50 223 TYR A CA 1
ATOM 1829 C C . TYR A 1 223 ? -12.452 -20.889 19.066 1.00 91.50 223 TYR A C 1
ATOM 1831 O O . TYR A 1 223 ? -12.689 -21.730 19.929 1.00 91.50 223 TYR A O 1
ATOM 1839 N N . THR A 1 224 ? -11.306 -20.200 19.059 1.00 91.50 224 THR A N 1
ATOM 1840 C CA . THR A 1 224 ? -10.302 -20.319 20.134 1.00 91.50 224 THR A CA 1
ATOM 1841 C C . THR A 1 224 ? -10.901 -19.935 21.493 1.00 91.50 224 THR A C 1
ATOM 1843 O O . THR A 1 224 ? -10.711 -20.646 22.478 1.00 91.50 224 THR A O 1
ATOM 1846 N N . GLY A 1 225 ? -11.691 -18.858 21.545 1.00 89.69 225 GLY A N 1
ATOM 1847 C CA . GLY A 1 225 ? -12.457 -18.462 22.728 1.00 89.69 225 GLY A CA 1
ATOM 1848 C C . GLY A 1 225 ? -13.458 -19.518 23.197 1.00 89.69 225 GLY A C 1
ATOM 1849 O O . GLY A 1 225 ? -13.557 -19.797 24.393 1.00 89.69 225 GLY A O 1
ATOM 1850 N N . GLN A 1 226 ? -14.166 -20.149 22.257 1.00 87.69 226 GLN A N 1
ATOM 1851 C CA . GLN A 1 226 ? -15.104 -21.230 22.553 1.00 87.69 226 GLN A CA 1
ATOM 1852 C C . GLN A 1 226 ? -14.395 -22.474 23.110 1.00 87.69 226 GLN A C 1
ATOM 1854 O O . GLN A 1 226 ? -14.829 -22.991 24.136 1.00 87.69 226 GLN A O 1
ATOM 1859 N N . VAL A 1 227 ? -13.269 -22.893 22.516 1.00 89.69 227 VAL A N 1
ATOM 1860 C CA . VAL A 1 227 ? -12.425 -23.990 23.030 1.00 89.69 227 VAL A CA 1
ATOM 1861 C C . VAL A 1 227 ? -12.004 -23.719 24.478 1.00 89.69 227 VAL A C 1
ATOM 1863 O O . VAL A 1 227 ? -12.132 -24.598 25.327 1.00 89.69 227 VAL A O 1
ATOM 1866 N N . ILE A 1 228 ? -11.565 -22.494 24.792 1.00 88.38 228 ILE A N 1
ATOM 1867 C CA . ILE A 1 228 ? -11.210 -22.103 26.166 1.00 88.38 228 ILE A CA 1
ATOM 1868 C C . ILE A 1 228 ? -12.430 -22.198 27.096 1.00 88.38 228 ILE A C 1
ATOM 1870 O O . ILE A 1 228 ? -12.300 -22.682 28.219 1.00 88.38 228 ILE A O 1
ATOM 1874 N N . SER A 1 229 ? -13.621 -21.799 26.641 1.00 86.50 229 SER A N 1
ATOM 1875 C CA . SER A 1 229 ? -14.840 -21.887 27.454 1.00 86.50 229 SER A CA 1
ATOM 1876 C C . SER A 1 229 ? -15.296 -23.323 27.715 1.00 86.50 229 SER A C 1
ATOM 1878 O O . SER A 1 229 ? -15.677 -23.639 28.842 1.00 86.50 229 SER A O 1
ATOM 1880 N N . ASP A 1 230 ? -15.205 -24.214 26.725 1.00 85.75 230 ASP A N 1
ATOM 1881 C CA . ASP A 1 230 ? -15.497 -25.639 26.911 1.00 85.75 230 ASP A CA 1
ATOM 1882 C C . ASP A 1 230 ? -14.508 -26.281 27.908 1.00 85.75 230 ASP A C 1
ATOM 1884 O O . ASP A 1 230 ? -14.933 -27.015 28.804 1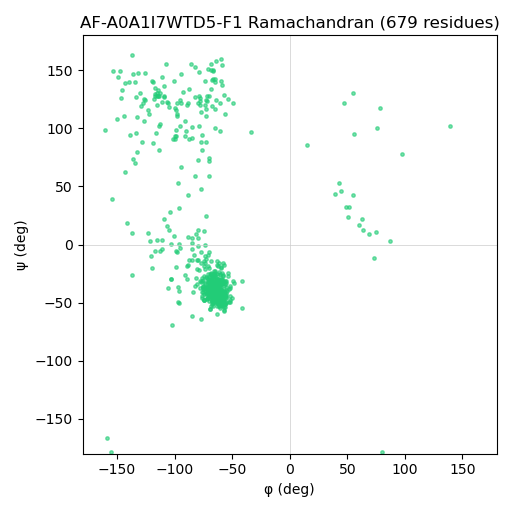.00 85.75 230 ASP A O 1
ATOM 1888 N N . ILE A 1 231 ? -13.213 -25.936 27.833 1.00 84.44 231 ILE A N 1
ATOM 1889 C CA . ILE A 1 231 ? -12.186 -26.389 28.792 1.00 84.44 231 ILE A CA 1
ATOM 1890 C C . ILE A 1 231 ? -12.496 -25.905 30.215 1.00 84.44 231 ILE A C 1
ATOM 1892 O O . ILE A 1 231 ? -12.462 -26.703 31.146 1.00 84.44 231 ILE A O 1
ATOM 1896 N N . VAL A 1 232 ? -12.799 -24.613 30.393 1.00 82.81 232 VAL A N 1
ATOM 1897 C CA . VAL A 1 232 ? -12.957 -23.993 31.722 1.00 82.81 232 VAL A CA 1
ATOM 1898 C C . VAL A 1 232 ? -14.302 -24.321 32.380 1.00 82.81 232 VAL A C 1
ATOM 1900 O O . VAL A 1 232 ? -14.350 -24.495 33.596 1.00 82.81 232 VAL A O 1
ATOM 1903 N N . LYS A 1 233 ? -15.402 -24.388 31.615 1.00 81.44 233 LYS A N 1
ATOM 1904 C CA . LYS A 1 233 ? -16.759 -24.568 32.171 1.00 81.44 233 LYS A CA 1
ATOM 1905 C C . LYS A 1 233 ? -17.256 -26.007 32.165 1.00 81.44 233 LYS A C 1
ATOM 1907 O O . LYS A 1 233 ? -18.024 -26.371 33.051 1.00 81.44 233 LYS A O 1
ATOM 1912 N N . ARG A 1 234 ? -16.922 -26.792 31.136 1.00 75.44 234 ARG A N 1
ATOM 1913 C CA . ARG A 1 234 ? -17.499 -28.135 30.940 1.00 75.44 234 ARG A CA 1
ATOM 1914 C C . ARG A 1 234 ? -16.546 -29.252 31.333 1.00 75.44 234 ARG A C 1
ATOM 1916 O O . ARG A 1 234 ? -17.024 -30.312 31.725 1.00 75.44 234 ARG A O 1
ATOM 1923 N N . SER A 1 235 ? -15.234 -29.030 31.216 1.00 75.19 235 SER A N 1
ATOM 1924 C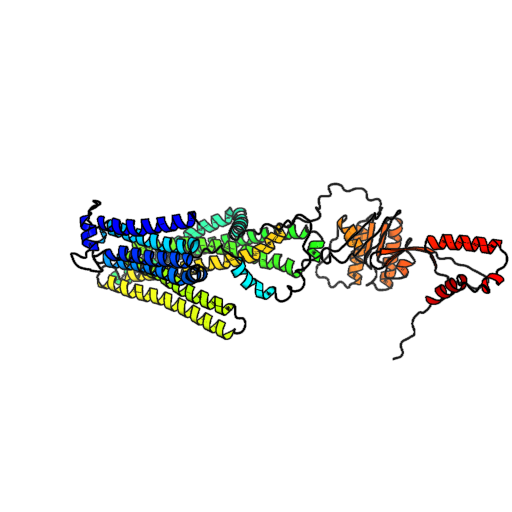 CA . SER A 1 235 ? -14.179 -30.006 31.537 1.00 75.19 235 SER A CA 1
ATOM 1925 C C . SER A 1 235 ? -14.388 -31.387 30.889 1.00 75.19 235 SER A C 1
ATOM 1927 O O . SER A 1 235 ? -13.894 -32.398 31.387 1.00 75.19 235 SER A O 1
ATOM 1929 N N . SER A 1 236 ? -15.139 -31.444 29.783 1.00 80.19 236 SER A N 1
ATOM 1930 C CA . SER A 1 236 ? -15.545 -32.674 29.110 1.00 80.19 236 SER A CA 1
ATOM 1931 C C . SER A 1 236 ? -14.807 -32.828 27.783 1.00 80.19 236 SER A C 1
ATOM 1933 O O . SER A 1 236 ? -14.810 -31.937 26.932 1.00 80.19 236 SER A O 1
ATOM 1935 N N . PHE A 1 237 ? -14.180 -33.990 27.589 1.00 84.56 237 PHE A N 1
ATOM 1936 C CA . PHE A 1 237 ? -13.415 -34.272 26.372 1.00 84.56 237 PHE A CA 1
ATOM 1937 C C . PHE A 1 237 ? -14.275 -34.245 25.101 1.00 84.56 237 PHE A C 1
ATOM 1939 O O . PHE A 1 237 ? -13.777 -33.850 24.056 1.00 84.56 237 PHE A O 1
ATOM 1946 N N . ASP A 1 238 ? -15.558 -34.599 25.187 1.00 85.81 238 ASP A N 1
ATOM 1947 C CA . ASP A 1 238 ? -16.480 -34.604 24.044 1.00 85.81 238 ASP A CA 1
ATOM 1948 C C . ASP A 1 238 ? -16.692 -33.195 23.447 1.00 85.81 238 ASP A C 1
ATOM 1950 O O . ASP A 1 238 ? -16.471 -32.976 22.254 1.00 85.81 238 ASP A O 1
ATOM 1954 N N . ALA A 1 239 ? -16.991 -32.201 24.295 1.00 84.19 239 ALA A N 1
ATOM 1955 C CA . ALA A 1 239 ? -17.131 -30.808 23.866 1.00 84.19 239 ALA A CA 1
ATOM 1956 C C . ALA A 1 239 ? -15.808 -30.243 23.316 1.00 84.19 239 ALA A C 1
ATOM 1958 O O . ALA A 1 239 ? -15.804 -29.550 22.296 1.00 84.19 239 ALA A O 1
ATOM 1959 N N . LEU A 1 240 ? -14.678 -30.593 23.943 1.00 86.94 240 LEU A N 1
ATOM 1960 C CA . LEU A 1 240 ? -13.348 -30.221 23.460 1.00 86.94 240 LEU A CA 1
ATOM 1961 C C . LEU A 1 240 ? -13.063 -30.806 22.067 1.00 86.94 240 LEU A C 1
ATOM 1963 O O . LEU A 1 240 ? -12.618 -30.073 21.185 1.00 86.94 240 LEU A O 1
ATOM 1967 N N . ILE A 1 241 ? -13.342 -32.096 21.849 1.00 88.25 241 ILE A N 1
ATOM 1968 C CA . ILE A 1 241 ? -13.160 -32.762 20.551 1.00 88.25 241 ILE A CA 1
ATOM 1969 C C . ILE A 1 241 ? -14.023 -32.083 19.487 1.00 88.25 241 ILE A C 1
ATOM 1971 O O . ILE A 1 241 ? -13.508 -31.762 18.418 1.00 88.25 241 ILE A O 1
ATOM 1975 N N . HIS A 1 242 ? -15.293 -31.788 19.777 1.00 87.88 242 HIS A N 1
ATOM 1976 C CA . HIS A 1 242 ? -16.165 -31.075 18.843 1.00 87.88 242 HIS A CA 1
ATOM 1977 C C . HIS A 1 242 ? -15.593 -29.697 18.456 1.00 87.88 242 HIS A C 1
ATOM 1979 O O . HIS A 1 242 ? -15.444 -29.393 17.270 1.00 87.88 242 HIS A O 1
ATOM 1985 N N . SER A 1 243 ? -15.211 -28.873 19.436 1.00 87.31 243 SER A N 1
ATOM 1986 C CA . SER A 1 243 ? -14.684 -27.524 19.186 1.00 87.31 243 SER A CA 1
ATOM 1987 C C . SER A 1 243 ? -13.317 -27.543 18.469 1.00 87.31 243 SER A C 1
ATOM 1989 O O . SER A 1 243 ? -13.081 -26.734 17.568 1.00 87.31 243 SER A O 1
ATOM 1991 N N . VAL A 1 244 ? -12.448 -28.522 18.758 1.00 89.62 244 VAL A N 1
ATOM 1992 C CA . VAL A 1 244 ? -11.180 -28.740 18.029 1.00 89.62 244 VAL A CA 1
ATOM 1993 C C . VAL A 1 244 ? -11.414 -29.248 16.601 1.00 89.62 244 VAL A C 1
ATOM 1995 O O . VAL A 1 244 ? -10.719 -28.806 15.684 1.00 89.62 244 VAL A O 1
ATOM 1998 N N . MET A 1 245 ? -12.403 -30.117 16.369 1.00 91.62 245 MET A N 1
ATOM 1999 C CA . MET A 1 245 ? -12.773 -30.577 15.024 1.00 91.62 245 MET A CA 1
ATOM 2000 C C . MET A 1 245 ? -13.271 -29.418 14.153 1.00 91.62 245 MET A C 1
ATOM 2002 O O . MET A 1 245 ? -12.815 -29.270 13.019 1.00 91.62 245 MET A O 1
ATOM 2006 N N . VAL A 1 246 ? -14.123 -28.537 14.691 1.00 91.00 246 VAL A N 1
ATOM 2007 C CA . VAL A 1 246 ? -14.577 -27.326 13.981 1.00 91.00 246 VAL A CA 1
ATOM 2008 C C . VAL A 1 246 ? -13.396 -26.404 13.651 1.00 91.00 246 VAL A C 1
ATOM 2010 O O . VAL A 1 246 ? -13.256 -25.973 12.505 1.00 91.00 246 VAL A O 1
ATOM 2013 N N . MET A 1 247 ? -12.491 -26.159 14.607 1.00 91.19 247 MET A N 1
ATOM 2014 C CA . MET A 1 247 ? -11.276 -25.368 14.370 1.00 91.19 247 MET A CA 1
ATOM 2015 C C . MET A 1 247 ? -10.346 -26.012 13.322 1.00 91.19 247 MET A C 1
ATOM 2017 O O . MET A 1 247 ? -9.744 -25.308 12.508 1.00 91.19 247 MET A O 1
ATOM 2021 N N . THR A 1 248 ? -10.263 -27.344 13.283 1.00 93.19 248 THR A N 1
ATOM 2022 C CA . THR A 1 248 ? -9.489 -28.098 12.281 1.00 93.19 248 THR A CA 1
ATOM 2023 C C . THR A 1 248 ? -10.088 -27.942 10.879 1.00 93.19 248 THR A C 1
ATOM 2025 O O . THR A 1 248 ? -9.374 -27.588 9.943 1.00 93.19 248 THR A O 1
ATOM 2028 N N . VAL A 1 249 ? -11.406 -28.096 10.719 1.00 94.50 249 VAL A N 1
ATOM 2029 C CA . VAL A 1 249 ? -12.090 -27.875 9.429 1.00 94.50 249 VAL A CA 1
ATOM 2030 C C . VAL A 1 249 ? -11.942 -26.422 8.962 1.00 94.50 249 VAL A C 1
ATOM 2032 O O . VAL A 1 249 ? -11.667 -26.172 7.785 1.00 94.50 249 VAL A O 1
ATOM 2035 N N . LEU A 1 250 ? -12.055 -25.453 9.875 1.00 94.06 250 LEU A N 1
ATOM 2036 C CA . LEU A 1 250 ? -11.896 -24.028 9.574 1.00 94.06 250 LEU A CA 1
ATOM 2037 C C . LEU A 1 250 ? -10.468 -23.691 9.111 1.00 94.06 250 LEU A C 1
ATOM 2039 O O . LEU A 1 250 ? -10.284 -22.967 8.130 1.00 94.06 250 LEU A O 1
ATOM 2043 N N . THR A 1 251 ? -9.451 -24.239 9.781 1.00 94.00 251 THR A N 1
ATOM 2044 C CA . THR A 1 251 ? -8.039 -24.027 9.423 1.00 94.00 251 THR A CA 1
ATOM 2045 C C . THR A 1 251 ? -7.646 -24.747 8.134 1.00 94.00 251 THR A C 1
ATOM 2047 O O . THR A 1 251 ? -6.961 -24.137 7.316 1.00 94.00 251 THR A O 1
ATOM 2050 N N . MET A 1 252 ? -8.144 -25.963 7.876 1.00 95.75 252 MET A N 1
ATOM 2051 C CA . MET A 1 252 ? -7.990 -26.645 6.579 1.00 95.75 252 MET A CA 1
ATOM 2052 C C . MET A 1 252 ? -8.650 -25.868 5.431 1.00 95.75 252 MET A C 1
ATOM 2054 O O . MET A 1 252 ? -8.057 -25.691 4.368 1.00 95.75 252 MET A O 1
ATOM 2058 N N . THR A 1 253 ? -9.857 -25.340 5.654 1.00 94.50 253 THR A N 1
ATOM 2059 C CA . THR A 1 253 ? -10.551 -24.479 4.682 1.00 94.50 253 THR A CA 1
ATOM 2060 C C . THR A 1 253 ? -9.724 -23.221 4.394 1.00 94.50 253 THR A C 1
ATOM 2062 O O . THR A 1 253 ? -9.493 -22.862 3.238 1.00 94.50 253 THR A O 1
ATOM 2065 N N . CYS A 1 254 ? -9.210 -22.580 5.446 1.00 95.19 254 CYS A N 1
ATOM 2066 C CA . CYS A 1 254 ? -8.346 -21.409 5.346 1.00 95.19 254 CYS A CA 1
ATOM 2067 C C . CYS A 1 254 ? -7.052 -21.704 4.564 1.00 95.19 254 CYS A C 1
ATOM 2069 O O . CYS A 1 254 ? -6.720 -20.959 3.643 1.00 95.19 254 CYS A O 1
ATOM 2071 N N . THR A 1 255 ? -6.330 -22.793 4.847 1.00 96.12 255 THR A N 1
ATOM 2072 C CA . THR A 1 255 ? -5.091 -23.120 4.116 1.00 96.12 255 THR A CA 1
ATOM 2073 C C . THR A 1 255 ? -5.353 -23.458 2.649 1.00 96.12 255 THR A C 1
ATOM 2075 O O . THR A 1 255 ? -4.634 -22.954 1.785 1.00 96.12 255 THR A O 1
ATOM 2078 N N . PHE A 1 256 ? -6.417 -24.207 2.340 1.00 97.25 256 PHE A N 1
ATOM 2079 C CA . PHE A 1 256 ? -6.799 -24.547 0.966 1.00 97.25 256 PHE A CA 1
ATOM 2080 C C . PHE A 1 256 ? -7.116 -23.302 0.119 1.00 97.25 256 PHE A C 1
ATOM 2082 O O . PHE A 1 256 ? -6.474 -23.060 -0.908 1.00 97.25 256 PHE A O 1
ATOM 2089 N N . PHE A 1 257 ? -8.036 -22.443 0.576 1.00 96.75 257 PHE A N 1
ATOM 2090 C CA . PHE A 1 257 ? -8.359 -21.196 -0.132 1.00 96.75 257 PHE A CA 1
ATOM 2091 C C . PHE A 1 257 ? -7.213 -20.170 -0.090 1.00 96.75 257 PHE A C 1
ATOM 2093 O O . PHE A 1 257 ? -7.069 -19.361 -1.009 1.00 96.75 257 PHE A O 1
ATOM 2100 N N . GLY A 1 258 ? -6.344 -20.237 0.923 1.00 95.38 258 GLY A N 1
ATOM 2101 C CA . GLY A 1 258 ? -5.092 -19.484 0.997 1.00 95.38 258 GLY A CA 1
ATOM 2102 C C . GLY A 1 258 ? -4.104 -19.854 -0.114 1.00 95.38 258 GLY A C 1
ATOM 2103 O O . GLY A 1 258 ? -3.516 -18.960 -0.725 1.00 95.38 258 GLY A O 1
ATOM 2104 N N . GLY A 1 259 ? -3.975 -21.148 -0.424 1.00 96.00 259 GLY A N 1
ATOM 2105 C CA . GLY A 1 259 ? -3.201 -21.641 -1.564 1.00 96.00 259 GLY A CA 1
ATOM 2106 C C . GLY A 1 259 ? -3.813 -21.219 -2.901 1.00 96.00 259 GLY A C 1
ATOM 2107 O O . GLY A 1 259 ? -3.123 -20.629 -3.735 1.00 96.00 259 GLY A O 1
ATOM 2108 N N . LEU A 1 260 ? -5.125 -21.425 -3.077 1.00 96.31 260 LEU A N 1
ATOM 2109 C CA . LEU A 1 260 ? -5.836 -21.050 -4.306 1.00 96.31 260 LEU A CA 1
ATOM 2110 C C . LEU A 1 260 ? -5.765 -19.544 -4.600 1.00 96.31 260 LEU A C 1
ATOM 2112 O O . LEU A 1 260 ? -5.450 -19.165 -5.732 1.00 96.31 260 LEU A O 1
ATOM 2116 N N . ARG A 1 261 ? -5.988 -18.665 -3.604 1.00 94.00 261 ARG A N 1
ATOM 2117 C CA . ARG A 1 261 ? -5.812 -17.213 -3.806 1.00 94.00 261 ARG A CA 1
ATOM 2118 C C . ARG A 1 261 ? -4.358 -16.887 -4.157 1.00 94.00 261 ARG A C 1
ATOM 2120 O O . ARG A 1 261 ? -4.131 -16.055 -5.029 1.00 94.00 261 ARG A O 1
ATOM 2127 N N . GLY A 1 262 ? -3.390 -17.534 -3.496 1.00 93.12 262 GLY A N 1
ATOM 2128 C CA . GLY A 1 262 ? -1.959 -17.314 -3.711 1.00 93.12 262 GLY A CA 1
ATOM 2129 C C . GLY A 1 262 ? -1.577 -17.545 -5.168 1.00 93.12 262 GLY A C 1
ATOM 2130 O O . GLY A 1 262 ? -1.152 -16.608 -5.841 1.00 93.12 262 GLY A O 1
ATOM 2131 N N . GLY A 1 263 ? -1.861 -18.747 -5.678 1.00 94.44 263 GLY A N 1
ATOM 2132 C CA . GLY A 1 263 ? -1.599 -19.109 -7.072 1.00 94.44 263 GLY A CA 1
ATOM 2133 C C . GLY A 1 263 ? -2.316 -18.208 -8.084 1.00 94.44 263 GLY A C 1
ATOM 2134 O O . GLY A 1 263 ? -1.700 -17.789 -9.062 1.00 94.44 263 GLY A O 1
ATOM 2135 N N . CYS A 1 264 ? -3.580 -17.833 -7.839 1.00 94.62 264 CYS A N 1
ATOM 2136 C CA . CYS A 1 264 ? -4.314 -16.924 -8.732 1.00 94.62 264 CYS A CA 1
ATOM 2137 C C . CYS A 1 264 ? -3.662 -15.534 -8.819 1.00 94.62 264 CYS A C 1
ATOM 2139 O O . CYS A 1 264 ? -3.467 -15.013 -9.918 1.00 94.62 264 CYS A O 1
ATOM 2141 N N . PHE A 1 265 ? -3.305 -14.937 -7.677 1.00 93.62 265 PHE A N 1
ATOM 2142 C CA . PHE A 1 265 ? -2.659 -13.621 -7.636 1.00 93.62 265 PHE A CA 1
ATOM 2143 C C . PHE A 1 265 ? -1.237 -13.648 -8.207 1.00 93.62 265 PHE A C 1
ATOM 2145 O O . PHE A 1 265 ? -0.843 -12.717 -8.910 1.00 93.62 265 PHE A O 1
ATOM 2152 N N . GLU A 1 266 ? -0.466 -14.702 -7.946 1.00 93.12 266 GLU A N 1
ATOM 2153 C CA . GLU A 1 266 ? 0.901 -14.841 -8.453 1.00 93.12 266 GLU A CA 1
ATOM 2154 C C . GLU A 1 266 ? 0.922 -15.061 -9.975 1.00 93.12 266 GLU A C 1
ATOM 2156 O O . GLU A 1 266 ? 1.666 -14.388 -10.692 1.00 93.12 266 GLU A O 1
ATOM 2161 N N . TYR A 1 267 ? 0.012 -15.887 -10.502 1.00 94.62 267 TYR A N 1
ATOM 2162 C CA . TYR A 1 267 ? -0.157 -16.058 -11.946 1.00 94.62 267 TYR A CA 1
ATOM 2163 C C . TYR A 1 267 ? -0.631 -14.765 -12.635 1.00 94.62 267 TYR A C 1
ATOM 2165 O O . TYR A 1 267 ? -0.066 -14.366 -13.656 1.00 94.62 267 TYR A O 1
ATOM 2173 N N . ALA A 1 268 ? -1.595 -14.044 -12.045 1.00 93.50 268 ALA A N 1
ATOM 2174 C CA . ALA A 1 268 ? -2.018 -12.728 -12.537 1.00 93.50 268 ALA A CA 1
ATOM 2175 C C . ALA A 1 268 ? -0.849 -11.724 -12.578 1.00 93.50 268 ALA A C 1
ATOM 2177 O O . ALA A 1 268 ? -0.674 -11.007 -13.565 1.00 93.50 268 ALA A O 1
ATOM 2178 N N . THR A 1 269 ? -0.009 -11.723 -11.538 1.00 93.00 269 THR A N 1
ATOM 2179 C CA . THR A 1 269 ? 1.198 -10.886 -11.446 1.00 93.00 269 THR A CA 1
ATOM 2180 C C . THR A 1 269 ? 2.179 -11.199 -12.578 1.00 93.00 269 THR A C 1
ATOM 2182 O O . THR A 1 269 ? 2.677 -10.281 -13.233 1.00 93.00 269 THR A O 1
ATOM 2185 N N . ALA A 1 270 ? 2.420 -12.481 -12.871 1.00 93.25 270 ALA A N 1
ATOM 2186 C CA . ALA A 1 270 ? 3.291 -12.899 -13.968 1.00 93.25 270 ALA A CA 1
ATOM 2187 C C . ALA A 1 270 ? 2.760 -12.450 -15.346 1.00 93.25 270 ALA A C 1
ATOM 2189 O O . ALA A 1 270 ? 3.534 -11.977 -16.184 1.00 93.25 270 ALA A O 1
ATOM 2190 N N . LEU A 1 271 ? 1.442 -12.528 -15.572 1.00 92.56 271 LEU A N 1
ATOM 2191 C CA . LEU A 1 271 ? 0.802 -12.045 -16.803 1.00 92.56 271 LEU A CA 1
ATOM 2192 C C . LEU A 1 271 ? 0.927 -10.521 -16.967 1.00 92.56 271 LEU A C 1
ATOM 2194 O O . LEU A 1 271 ? 1.256 -10.055 -18.060 1.00 92.56 271 LEU A O 1
ATOM 2198 N N . VAL A 1 272 ? 0.722 -9.751 -15.892 1.00 92.75 272 VAL A N 1
ATOM 2199 C CA . VAL A 1 272 ? 0.915 -8.288 -15.877 1.00 92.75 272 VAL A CA 1
ATOM 2200 C C . VAL A 1 272 ? 2.384 -7.922 -16.121 1.00 92.75 272 VAL A C 1
ATOM 2202 O O . VAL A 1 272 ? 2.666 -7.053 -16.947 1.00 92.75 272 VAL A O 1
ATOM 2205 N N . SER A 1 273 ? 3.330 -8.623 -15.486 1.00 92.38 273 SER A N 1
ATOM 2206 C CA . SER A 1 273 ? 4.771 -8.408 -15.696 1.00 92.38 273 SER A CA 1
ATOM 2207 C C . SER A 1 273 ? 5.180 -8.657 -17.146 1.00 92.38 273 SER A C 1
ATOM 2209 O O . SER A 1 273 ? 5.873 -7.836 -17.750 1.00 92.38 273 SER A O 1
ATOM 2211 N N . ARG A 1 274 ? 4.686 -9.746 -17.751 1.00 92.56 274 ARG A N 1
ATOM 2212 C CA . ARG A 1 274 ? 4.886 -10.037 -19.176 1.00 92.56 274 ARG A CA 1
ATOM 2213 C C . ARG A 1 274 ? 4.352 -8.907 -20.059 1.00 92.56 274 ARG A C 1
ATOM 2215 O O . ARG A 1 274 ? 5.063 -8.484 -20.964 1.00 92.56 274 ARG A O 1
ATOM 2222 N N . GLN A 1 275 ? 3.139 -8.414 -19.797 1.00 92.50 275 GLN A N 1
ATOM 2223 C CA . GLN A 1 275 ? 2.513 -7.360 -20.603 1.00 92.50 275 GLN A CA 1
ATOM 2224 C C . GLN A 1 275 ? 3.324 -6.055 -20.575 1.00 92.50 275 GLN A C 1
ATOM 2226 O O . GLN A 1 275 ? 3.716 -5.559 -21.629 1.00 92.50 275 GLN A O 1
ATOM 2231 N N . ILE A 1 276 ? 3.648 -5.547 -19.380 1.00 92.12 276 ILE A N 1
ATOM 2232 C CA . ILE A 1 276 ? 4.395 -4.289 -19.205 1.00 92.12 276 ILE A CA 1
ATOM 2233 C C . ILE A 1 276 ? 5.778 -4.377 -19.871 1.00 92.12 276 ILE A C 1
ATOM 2235 O O . ILE A 1 276 ? 6.192 -3.450 -20.568 1.00 92.12 276 ILE A O 1
ATOM 2239 N N . ARG A 1 277 ? 6.483 -5.508 -19.711 1.00 93.44 277 ARG A N 1
ATOM 2240 C CA . ARG A 1 277 ? 7.789 -5.731 -20.354 1.00 93.44 277 ARG A CA 1
ATOM 2241 C C . ARG A 1 277 ? 7.687 -5.788 -21.880 1.00 93.44 277 ARG A C 1
ATOM 2243 O O . ARG A 1 277 ? 8.565 -5.250 -22.548 1.00 93.44 277 ARG A O 1
ATOM 2250 N N . LEU A 1 278 ? 6.649 -6.421 -22.438 1.00 93.38 278 LEU A N 1
ATOM 2251 C CA . LEU A 1 278 ? 6.439 -6.495 -23.890 1.00 93.38 278 LEU A CA 1
ATOM 2252 C C . LEU A 1 278 ? 6.110 -5.127 -24.495 1.00 93.38 278 LEU A C 1
ATOM 2254 O O . LEU A 1 278 ? 6.668 -4.782 -25.535 1.00 93.38 278 LEU A O 1
ATOM 2258 N N . GLU A 1 279 ? 5.258 -4.332 -23.847 1.00 92.50 279 GLU A N 1
ATOM 2259 C CA . GLU A 1 279 ? 4.933 -2.972 -24.298 1.00 92.50 279 GLU A CA 1
ATOM 2260 C C . GLU A 1 279 ? 6.152 -2.046 -24.226 1.00 92.50 279 GLU A C 1
ATOM 2262 O O . GLU A 1 279 ? 6.470 -1.378 -25.213 1.00 92.50 279 GLU A O 1
ATOM 2267 N N . LEU A 1 280 ? 6.902 -2.066 -23.114 1.00 93.44 280 LEU A N 1
ATOM 2268 C CA . LEU A 1 280 ? 8.136 -1.285 -22.999 1.00 93.44 280 LEU A CA 1
ATOM 2269 C C . LEU A 1 280 ? 9.176 -1.733 -24.034 1.00 93.44 280 LEU A C 1
ATOM 2271 O O . LEU A 1 280 ? 9.780 -0.886 -24.683 1.00 93.44 280 LEU A O 1
ATOM 2275 N N . PHE A 1 281 ? 9.382 -3.040 -24.221 1.00 94.06 281 PHE A N 1
ATOM 2276 C CA . PHE A 1 281 ? 10.325 -3.556 -25.217 1.00 94.06 281 PHE A CA 1
ATOM 2277 C C . PHE A 1 281 ? 9.934 -3.150 -26.644 1.00 94.06 281 PHE A C 1
ATOM 2279 O O . PHE A 1 281 ? 10.785 -2.690 -27.402 1.00 94.06 281 PHE A O 1
ATOM 2286 N N . THR A 1 282 ? 8.651 -3.269 -26.995 1.00 92.06 282 THR A N 1
ATOM 2287 C CA . THR A 1 282 ? 8.131 -2.884 -28.316 1.00 92.06 282 THR A CA 1
ATOM 2288 C C . THR A 1 282 ? 8.341 -1.394 -28.565 1.00 92.06 282 THR A C 1
ATOM 2290 O O . THR A 1 282 ? 8.877 -1.023 -29.608 1.00 92.06 282 THR A O 1
ATOM 2293 N N . SER A 1 283 ? 8.004 -0.551 -27.583 1.00 90.25 283 SER A N 1
ATOM 2294 C CA . SER A 1 283 ? 8.237 0.891 -27.666 1.00 90.25 283 SER A CA 1
ATOM 2295 C C . SER A 1 283 ? 9.729 1.216 -27.780 1.00 90.25 283 SER A C 1
ATOM 2297 O O . SER A 1 283 ? 10.108 1.972 -28.670 1.00 90.25 283 SER A O 1
ATOM 2299 N N . LEU A 1 284 ? 10.598 0.592 -26.970 1.00 90.94 284 LEU A N 1
ATOM 2300 C CA . LEU A 1 284 ? 12.054 0.787 -27.023 1.00 90.94 284 LEU A CA 1
ATOM 2301 C C . LEU A 1 284 ? 12.643 0.444 -28.399 1.00 90.94 284 LEU A C 1
ATOM 2303 O O . LEU A 1 284 ? 13.437 1.220 -28.920 1.00 90.94 284 LEU A O 1
ATOM 2307 N N . VAL A 1 285 ? 12.254 -0.679 -29.013 1.00 88.81 285 VAL A N 1
ATOM 2308 C CA . VAL A 1 285 ? 12.769 -1.095 -30.335 1.00 88.81 285 VAL A CA 1
ATOM 2309 C C . VAL A 1 285 ? 12.334 -0.147 -31.462 1.00 88.81 285 VAL A C 1
ATOM 2311 O O . VAL A 1 285 ? 13.041 -0.030 -32.460 1.00 88.81 285 VAL A O 1
ATOM 2314 N N . GLN A 1 286 ? 11.212 0.560 -31.301 1.00 85.81 286 GLN A N 1
ATOM 2315 C CA . GLN A 1 286 ? 10.712 1.545 -32.268 1.00 85.81 286 GLN A CA 1
ATOM 2316 C C . GLN A 1 286 ? 11.329 2.949 -32.107 1.00 85.81 286 GLN A C 1
ATOM 2318 O O . GLN A 1 286 ? 11.039 3.830 -32.917 1.00 85.81 286 GLN A O 1
ATOM 2323 N N . GLN A 1 287 ? 12.171 3.187 -31.093 1.00 86.44 287 GLN A N 1
ATOM 2324 C CA . GLN A 1 287 ? 12.767 4.506 -30.862 1.00 86.44 287 GLN A CA 1
ATOM 2325 C C . GLN A 1 287 ? 13.820 4.878 -31.916 1.00 86.44 287 GLN A C 1
ATOM 2327 O O . GLN A 1 287 ? 14.528 4.040 -32.474 1.00 86.44 287 GLN A O 1
ATOM 2332 N N . ASP A 1 288 ? 13.959 6.181 -32.162 1.00 82.94 288 ASP A N 1
ATOM 2333 C CA . ASP A 1 288 ? 14.971 6.717 -33.068 1.00 82.94 288 ASP A CA 1
ATOM 2334 C C . ASP A 1 288 ? 16.407 6.557 -32.523 1.00 82.94 288 ASP A C 1
ATOM 2336 O O . ASP A 1 288 ? 16.652 6.511 -31.320 1.00 82.94 288 ASP A O 1
ATOM 2340 N N . ILE A 1 289 ? 17.398 6.529 -33.420 1.00 80.31 289 ILE A N 1
ATOM 2341 C CA . ILE A 1 289 ? 18.820 6.348 -33.063 1.00 80.31 289 ILE A CA 1
ATOM 2342 C C . ILE A 1 289 ? 19.335 7.433 -32.094 1.00 80.31 289 ILE A C 1
ATOM 2344 O O . ILE A 1 289 ? 20.243 7.161 -31.312 1.00 80.31 289 ILE A O 1
ATOM 2348 N N . ALA A 1 290 ? 18.751 8.639 -32.083 1.00 78.81 290 ALA A N 1
ATOM 2349 C CA . ALA A 1 290 ? 19.195 9.695 -3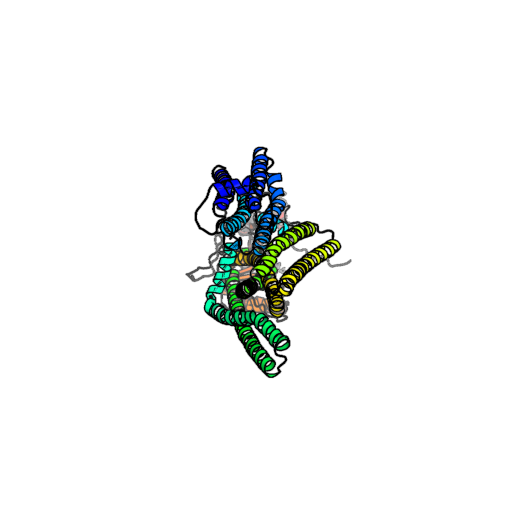1.173 1.00 78.81 290 ALA A CA 1
ATOM 2350 C C . ALA A 1 290 ? 18.785 9.431 -29.714 1.00 78.81 290 ALA A C 1
ATOM 2352 O O . ALA A 1 290 ? 19.520 9.824 -28.810 1.00 78.81 290 ALA A O 1
ATOM 2353 N N . PHE A 1 291 ? 17.683 8.713 -29.469 1.00 83.75 291 PHE A N 1
ATOM 2354 C CA . PHE A 1 291 ? 17.369 8.172 -28.142 1.00 83.75 291 PHE A CA 1
ATOM 2355 C C . PHE A 1 291 ? 18.492 7.252 -27.641 1.00 83.75 291 PHE A C 1
ATOM 2357 O O . PHE A 1 291 ? 19.000 7.444 -26.539 1.00 83.75 291 PHE A O 1
ATOM 2364 N N . PHE A 1 292 ? 18.952 6.319 -28.478 1.00 83.88 292 PHE A N 1
ATOM 2365 C CA . PHE A 1 292 ? 20.024 5.377 -28.136 1.00 83.88 292 PHE A CA 1
ATOM 2366 C C . PHE A 1 292 ? 21.415 6.021 -27.979 1.00 83.88 292 PHE A C 1
ATOM 2368 O O . PHE A 1 292 ? 22.256 5.475 -27.268 1.00 83.88 292 PHE A O 1
ATOM 2375 N N . ASP A 1 293 ? 21.664 7.174 -28.607 1.00 78.81 293 ASP A N 1
ATOM 2376 C CA . ASP A 1 293 ? 22.905 7.947 -28.429 1.00 78.81 293 ASP A CA 1
ATOM 2377 C C . ASP A 1 293 ? 22.922 8.779 -27.130 1.00 78.81 293 ASP A C 1
ATOM 2379 O O . ASP A 1 293 ? 23.994 9.163 -26.657 1.00 78.81 293 ASP A O 1
ATOM 2383 N N . ILE A 1 294 ? 21.751 9.081 -26.558 1.00 80.62 294 ILE A N 1
ATOM 2384 C CA . ILE A 1 294 ? 21.604 9.853 -25.311 1.00 80.62 294 ILE A CA 1
ATOM 2385 C C . ILE A 1 294 ? 21.444 8.916 -24.103 1.00 80.62 294 ILE A C 1
ATOM 2387 O O . ILE A 1 294 ? 22.009 9.174 -23.038 1.00 80.62 294 ILE A O 1
ATOM 2391 N N . THR A 1 295 ? 20.693 7.825 -24.258 1.00 81.62 295 THR A N 1
ATOM 2392 C CA . THR A 1 295 ? 20.324 6.907 -23.174 1.00 81.62 295 THR A CA 1
ATOM 2393 C C . THR A 1 295 ? 21.276 5.714 -23.097 1.00 81.62 295 THR A C 1
ATOM 2395 O O . THR A 1 295 ? 21.451 4.960 -24.052 1.00 81.62 295 THR A O 1
ATOM 2398 N N . LYS A 1 296 ? 21.878 5.491 -21.923 1.00 85.75 296 LYS A N 1
ATOM 2399 C CA . LYS A 1 296 ? 22.836 4.393 -21.713 1.00 85.75 296 LYS A CA 1
ATOM 2400 C C . LYS A 1 296 ? 22.146 3.027 -21.795 1.00 85.75 296 LYS A C 1
ATOM 2402 O O . LYS A 1 296 ? 21.073 2.821 -21.232 1.00 85.75 296 LYS A O 1
ATOM 2407 N N . SER A 1 297 ? 22.821 2.045 -22.395 1.00 83.25 297 SER A N 1
ATOM 2408 C CA . SER A 1 297 ? 22.327 0.660 -22.499 1.00 83.25 297 SER A CA 1
ATOM 2409 C C . SER A 1 297 ? 22.006 0.020 -21.145 1.00 83.25 297 SER A C 1
ATOM 2411 O O . SER A 1 297 ? 20.978 -0.638 -21.016 1.00 83.25 297 SER A O 1
ATOM 2413 N N . GLY A 1 298 ? 22.832 0.267 -20.123 1.00 85.19 298 GLY A N 1
ATOM 2414 C CA . GLY A 1 298 ? 22.573 -0.190 -18.754 1.00 85.19 298 GLY A CA 1
ATOM 2415 C C . GLY A 1 298 ? 21.309 0.413 -18.130 1.00 85.19 298 GLY A C 1
ATOM 2416 O O . GLY A 1 298 ? 20.604 -0.288 -17.411 1.00 85.19 298 GLY A O 1
ATOM 2417 N N . GLU A 1 299 ? 20.967 1.669 -18.453 1.00 85.56 299 GLU A N 1
ATOM 2418 C CA . GLU A 1 299 ? 19.722 2.283 -17.974 1.00 85.56 299 GLU A CA 1
ATOM 2419 C C . GLU A 1 299 ? 18.509 1.595 -18.606 1.00 85.56 299 GLU A C 1
ATOM 2421 O O . GLU A 1 299 ? 17.621 1.160 -17.880 1.00 85.56 299 GLU A O 1
ATOM 2426 N N . MET A 1 300 ? 18.496 1.407 -19.931 1.00 88.38 300 MET A N 1
ATOM 2427 C CA . MET A 1 300 ? 17.399 0.710 -20.622 1.00 88.38 300 MET A CA 1
ATOM 2428 C C . MET A 1 300 ? 17.201 -0.724 -20.117 1.00 88.38 300 MET A C 1
ATOM 2430 O O . MET A 1 300 ? 16.062 -1.150 -19.937 1.00 88.38 300 MET A O 1
ATOM 2434 N N . VAL A 1 301 ? 18.290 -1.455 -19.846 1.00 88.81 301 VAL A N 1
ATOM 2435 C CA . VAL A 1 301 ? 18.211 -2.793 -19.237 1.00 88.81 301 VAL A CA 1
ATOM 2436 C C . VAL A 1 301 ? 17.594 -2.713 -17.841 1.00 88.81 301 VAL A C 1
ATOM 2438 O O . VAL A 1 301 ? 16.678 -3.479 -17.565 1.00 88.81 301 VAL A O 1
ATOM 2441 N N . SER A 1 302 ? 18.023 -1.767 -16.997 1.00 90.94 302 SER A N 1
ATOM 2442 C CA . SER A 1 302 ? 17.454 -1.570 -15.656 1.00 90.94 302 SER A CA 1
ATOM 2443 C C . SER A 1 302 ? 15.961 -1.211 -15.695 1.00 90.94 302 SER A C 1
ATOM 2445 O O . SER A 1 302 ? 15.172 -1.798 -14.956 1.00 90.94 302 SER A O 1
ATOM 2447 N N . ARG A 1 303 ? 15.532 -0.331 -16.618 1.00 89.94 303 ARG A N 1
ATOM 2448 C CA . ARG A 1 303 ? 14.101 -0.021 -16.810 1.00 89.94 303 ARG A CA 1
ATOM 2449 C C . ARG A 1 303 ? 13.302 -1.268 -17.211 1.00 89.94 303 ARG A C 1
ATOM 2451 O O . ARG A 1 303 ? 12.216 -1.491 -16.688 1.00 89.94 303 ARG A O 1
ATOM 2458 N N . LEU A 1 304 ? 13.848 -2.088 -18.114 1.00 91.50 304 LEU A N 1
ATOM 2459 C CA . LEU A 1 304 ? 13.188 -3.286 -18.643 1.00 91.50 304 LEU A CA 1
ATOM 2460 C C . LEU A 1 304 ? 13.151 -4.466 -17.656 1.00 91.50 304 LEU A C 1
ATOM 2462 O O . LEU A 1 304 ? 12.257 -5.308 -17.751 1.00 91.50 304 LEU A O 1
ATOM 2466 N N . THR A 1 305 ? 14.103 -4.549 -16.723 1.00 91.06 305 THR A N 1
ATOM 2467 C CA . THR A 1 305 ? 14.158 -5.616 -15.715 1.00 91.06 305 THR A CA 1
ATOM 2468 C C . THR A 1 305 ? 13.659 -5.146 -14.353 1.00 91.06 305 THR A C 1
ATOM 2470 O O . THR A 1 305 ? 12.595 -5.589 -13.930 1.00 91.06 305 THR A O 1
ATOM 2473 N N . ALA A 1 306 ? 14.395 -4.264 -13.676 1.00 90.06 306 ALA A N 1
ATOM 2474 C CA . ALA A 1 306 ? 14.133 -3.857 -12.300 1.00 90.06 306 ALA A CA 1
ATOM 2475 C C . ALA A 1 306 ? 12.851 -3.022 -12.181 1.00 90.06 306 ALA A C 1
ATOM 2477 O O . ALA A 1 306 ? 11.938 -3.424 -11.461 1.00 90.06 306 ALA A O 1
ATOM 2478 N N . ASP A 1 307 ? 12.731 -1.921 -12.932 1.00 92.06 307 ASP A N 1
ATOM 2479 C CA . ASP A 1 307 ? 11.561 -1.040 -12.801 1.00 92.06 307 ASP A CA 1
ATOM 2480 C C . ASP A 1 307 ? 10.278 -1.737 -13.266 1.00 92.06 307 ASP A C 1
ATOM 2482 O O . ASP A 1 307 ? 9.271 -1.683 -12.563 1.00 92.06 307 ASP A O 1
ATOM 2486 N N . CYS A 1 308 ? 10.304 -2.456 -14.397 1.00 91.62 308 CYS A N 1
ATOM 2487 C CA . CYS A 1 308 ? 9.167 -3.275 -14.827 1.00 91.62 308 CYS A CA 1
ATOM 2488 C C . CYS A 1 308 ? 8.797 -4.366 -13.811 1.00 91.62 308 CYS A C 1
ATOM 2490 O O . CYS A 1 308 ? 7.608 -4.639 -13.634 1.00 91.62 308 CYS A O 1
ATOM 2492 N N . GLN A 1 309 ? 9.775 -4.990 -13.142 1.00 91.75 309 GLN A N 1
ATOM 2493 C CA . GLN A 1 309 ? 9.490 -5.967 -12.094 1.00 91.75 309 GLN A CA 1
ATOM 2494 C C . GLN A 1 309 ? 8.756 -5.292 -10.938 1.00 91.75 309 GLN A C 1
ATOM 2496 O O . GLN A 1 309 ? 7.597 -5.638 -10.721 1.00 91.75 309 GLN A O 1
ATOM 2501 N N . THR A 1 310 ? 9.360 -4.284 -10.300 1.00 91.00 310 THR A N 1
ATOM 2502 C CA . THR A 1 310 ? 8.766 -3.497 -9.203 1.00 91.00 310 THR A CA 1
ATOM 2503 C C . THR A 1 310 ? 7.369 -2.990 -9.561 1.00 91.00 310 THR A C 1
ATOM 2505 O O . THR A 1 310 ? 6.419 -3.160 -8.800 1.00 91.00 310 THR A O 1
ATOM 2508 N N . MET A 1 311 ? 7.206 -2.439 -10.765 1.00 89.88 311 MET A N 1
ATOM 2509 C CA . MET A 1 311 ? 5.933 -1.935 -11.275 1.00 89.88 311 MET A CA 1
ATOM 2510 C C . MET A 1 311 ? 4.844 -3.020 -11.341 1.00 89.88 311 MET A C 1
ATOM 2512 O O . MET A 1 311 ? 3.694 -2.760 -10.997 1.00 89.88 311 MET A O 1
ATOM 2516 N N . SER A 1 312 ? 5.202 -4.240 -11.756 1.00 89.62 312 SER A N 1
ATOM 2517 C CA . SER A 1 312 ? 4.269 -5.366 -11.915 1.00 89.62 312 SER A CA 1
ATOM 2518 C C . SER A 1 312 ? 3.986 -6.143 -10.625 1.00 89.62 312 SER A C 1
ATOM 2520 O O . SER A 1 312 ? 2.834 -6.508 -10.365 1.00 89.62 312 SER A O 1
ATOM 2522 N N . THR A 1 313 ? 5.006 -6.381 -9.795 1.00 89.50 313 THR A N 1
ATOM 2523 C CA . THR A 1 313 ? 4.870 -7.128 -8.541 1.00 89.50 313 THR A CA 1
ATOM 2524 C C . THR A 1 313 ? 4.181 -6.289 -7.490 1.00 89.50 313 THR A C 1
ATOM 2526 O O . THR A 1 313 ? 3.223 -6.745 -6.872 1.00 89.50 313 THR A O 1
ATOM 2529 N N . THR A 1 314 ? 4.621 -5.045 -7.309 1.00 88.44 314 THR A N 1
ATOM 2530 C CA . THR A 1 314 ? 4.202 -4.246 -6.162 1.00 88.44 314 THR A CA 1
ATOM 2531 C C . THR A 1 314 ? 2.744 -3.812 -6.283 1.00 88.44 314 THR A C 1
ATOM 2533 O O . THR A 1 314 ? 2.031 -3.869 -5.288 1.00 88.44 314 THR A O 1
ATOM 2536 N N . ILE A 1 315 ? 2.234 -3.499 -7.485 1.00 86.00 315 ILE A N 1
ATOM 2537 C CA . ILE A 1 315 ? 0.791 -3.239 -7.671 1.00 86.00 315 ILE A CA 1
ATOM 2538 C C . ILE A 1 315 ? -0.066 -4.470 -7.327 1.00 86.00 315 ILE A C 1
ATOM 2540 O O . ILE A 1 315 ? -1.062 -4.353 -6.614 1.00 86.00 315 ILE A O 1
ATOM 2544 N N . SER A 1 316 ? 0.344 -5.655 -7.784 1.00 86.88 316 SER A N 1
ATOM 2545 C CA . SER A 1 316 ? -0.442 -6.889 -7.670 1.00 86.88 316 SER A CA 1
ATOM 2546 C C . SER A 1 316 ? -0.422 -7.455 -6.245 1.00 86.88 316 SER A C 1
ATOM 2548 O O . SER A 1 316 ? -1.462 -7.852 -5.715 1.00 86.88 316 SER A O 1
ATOM 2550 N N . VAL A 1 317 ? 0.745 -7.423 -5.591 1.00 86.50 317 VAL A N 1
ATOM 2551 C CA . VAL A 1 317 ? 0.915 -7.801 -4.181 1.00 86.50 317 VAL A CA 1
ATOM 2552 C C . VAL A 1 317 ? 0.181 -6.819 -3.270 1.00 86.50 317 VAL A C 1
ATOM 2554 O O . VAL A 1 317 ? -0.573 -7.259 -2.404 1.00 86.50 317 VAL A O 1
ATOM 2557 N N . ASN A 1 318 ? 0.306 -5.507 -3.491 1.00 89.69 318 ASN A N 1
ATOM 2558 C CA . ASN A 1 318 ? -0.380 -4.518 -2.657 1.00 89.69 318 ASN A CA 1
ATOM 2559 C C . ASN A 1 318 ? -1.902 -4.598 -2.783 1.00 89.69 318 ASN A C 1
ATOM 2561 O O . ASN A 1 318 ? -2.590 -4.465 -1.776 1.00 89.69 318 ASN A O 1
ATOM 2565 N N . LEU A 1 319 ? -2.438 -4.876 -3.976 1.00 87.50 319 LEU A N 1
ATOM 2566 C CA . LEU A 1 319 ? -3.874 -5.091 -4.172 1.00 87.50 319 LEU A CA 1
ATOM 2567 C C . LEU A 1 319 ? -4.372 -6.329 -3.401 1.00 87.50 319 LEU A C 1
ATOM 2569 O O . LEU A 1 319 ? -5.409 -6.267 -2.742 1.00 87.50 319 LEU A O 1
ATOM 2573 N N . ASN A 1 320 ? -3.604 -7.424 -3.401 1.00 90.12 320 ASN A N 1
ATOM 2574 C CA . ASN A 1 320 ? -3.886 -8.630 -2.613 1.00 90.12 320 ASN A CA 1
ATOM 2575 C C . ASN A 1 320 ? -3.863 -8.350 -1.095 1.00 90.12 320 ASN A C 1
ATOM 2577 O O . ASN A 1 320 ? -4.803 -8.694 -0.378 1.00 90.12 320 ASN A O 1
ATOM 2581 N N . VAL A 1 321 ? -2.809 -7.684 -0.607 1.00 91.38 321 VAL A N 1
ATOM 2582 C CA . VAL A 1 321 ? -2.632 -7.316 0.811 1.00 91.38 321 VAL A CA 1
ATOM 2583 C C . VAL A 1 321 ? -3.748 -6.374 1.274 1.00 91.38 321 VAL A C 1
ATOM 2585 O O . VAL A 1 321 ? -4.387 -6.644 2.289 1.00 91.38 321 VAL A O 1
ATOM 2588 N N . PHE A 1 322 ? -4.042 -5.323 0.504 1.00 91.94 322 PHE A N 1
ATOM 2589 C CA . PHE A 1 322 ? -5.094 -4.350 0.799 1.00 91.94 322 PHE A CA 1
ATOM 2590 C C . PHE A 1 322 ? -6.477 -5.002 0.913 1.00 91.94 322 PHE A C 1
ATOM 2592 O O . PHE A 1 322 ? -7.154 -4.822 1.924 1.00 91.94 322 PHE A O 1
ATOM 2599 N N . LEU A 1 323 ? -6.885 -5.800 -0.082 1.00 91.44 323 LEU A N 1
ATOM 2600 C CA . LEU A 1 323 ? -8.200 -6.449 -0.080 1.00 91.44 323 LEU A CA 1
ATOM 2601 C C . LEU A 1 323 ? -8.332 -7.463 1.063 1.00 91.44 323 LEU A C 1
ATOM 2603 O O . LEU A 1 323 ? -9.342 -7.471 1.765 1.00 91.44 323 LEU A O 1
ATOM 2607 N N . ARG A 1 324 ? -7.300 -8.286 1.290 1.00 92.56 324 ARG A N 1
ATOM 2608 C CA . ARG A 1 324 ? -7.286 -9.302 2.354 1.00 92.56 324 ARG A CA 1
ATOM 2609 C C . ARG A 1 324 ? -7.416 -8.659 3.730 1.00 92.56 324 ARG A C 1
ATOM 2611 O O . ARG A 1 324 ? -8.293 -9.036 4.503 1.00 92.56 324 ARG A O 1
ATOM 2618 N N . ASN A 1 325 ? -6.556 -7.686 4.023 1.00 94.38 325 ASN A N 1
ATOM 2619 C CA . ASN A 1 325 ? -6.530 -7.045 5.333 1.00 94.38 325 ASN A CA 1
ATOM 2620 C C . ASN A 1 325 ? -7.744 -6.132 5.529 1.00 94.38 325 ASN A C 1
ATOM 2622 O O . ASN A 1 325 ? -8.202 -6.001 6.653 1.00 94.38 325 ASN A O 1
ATOM 2626 N N . GLY A 1 326 ? -8.312 -5.557 4.462 1.00 93.25 326 GLY A N 1
ATOM 2627 C CA . GLY A 1 326 ? -9.576 -4.821 4.518 1.00 93.25 326 GLY A CA 1
ATOM 2628 C C . GLY A 1 326 ? -10.743 -5.704 4.971 1.00 93.25 326 GLY A C 1
ATOM 2629 O O . GLY A 1 326 ? -11.434 -5.355 5.926 1.00 93.25 326 GLY A O 1
ATOM 2630 N N . VAL A 1 327 ? -10.920 -6.884 4.358 1.00 93.69 327 VAL A N 1
ATOM 2631 C CA . VAL A 1 327 ? -11.943 -7.859 4.789 1.00 93.69 327 VAL A CA 1
ATOM 2632 C C . VAL A 1 327 ? -11.674 -8.343 6.217 1.00 93.69 327 VAL A C 1
ATOM 2634 O O . VAL A 1 327 ? -12.597 -8.391 7.029 1.00 93.69 327 VAL A O 1
ATOM 2637 N N . MET A 1 328 ? -10.416 -8.654 6.554 1.00 94.12 328 MET A N 1
ATOM 2638 C CA . MET A 1 328 ? -10.053 -9.106 7.902 1.00 94.12 328 MET A CA 1
ATOM 2639 C C . MET A 1 328 ? -10.265 -8.027 8.974 1.00 94.12 328 MET A C 1
ATOM 2641 O O . MET A 1 328 ? -10.739 -8.364 10.054 1.00 94.12 328 MET A O 1
ATOM 2645 N N . LEU A 1 329 ? -9.970 -6.757 8.678 1.00 94.00 329 LEU A N 1
ATOM 2646 C CA . LEU A 1 329 ? -10.138 -5.616 9.585 1.00 94.00 329 LEU A CA 1
ATOM 2647 C C . LEU A 1 329 ? -11.616 -5.299 9.829 1.00 94.00 329 LEU A C 1
ATOM 2649 O O . LEU A 1 329 ? -12.016 -5.106 10.975 1.00 94.00 329 LEU A O 1
ATOM 2653 N N . ILE A 1 330 ? -12.438 -5.288 8.773 1.00 94.69 330 ILE A N 1
ATOM 2654 C CA . ILE A 1 330 ? -13.894 -5.114 8.901 1.00 94.69 330 ILE A CA 1
ATOM 2655 C C . ILE A 1 330 ? -14.480 -6.268 9.724 1.00 94.69 330 ILE A C 1
ATOM 2657 O O . ILE A 1 330 ? -15.245 -6.031 10.655 1.00 94.69 330 ILE A O 1
ATOM 2661 N N . GLY A 1 331 ? -14.066 -7.506 9.435 1.00 93.94 331 GLY A N 1
ATOM 2662 C CA . GLY A 1 331 ? -14.475 -8.687 10.189 1.00 93.94 331 GLY A CA 1
ATOM 2663 C C . GLY A 1 331 ? -14.104 -8.610 11.673 1.00 93.94 331 GLY A C 1
ATOM 2664 O O . GLY A 1 331 ? -14.983 -8.742 12.522 1.00 93.94 331 GLY A O 1
ATOM 2665 N N . SER A 1 332 ? -12.835 -8.340 12.004 1.00 93.25 332 SER A N 1
ATOM 2666 C CA . SER A 1 332 ? -12.393 -8.219 13.402 1.00 93.25 332 SER A CA 1
ATOM 2667 C C . SER A 1 332 ? -13.110 -7.089 14.141 1.00 93.25 332 SER A C 1
ATOM 2669 O O . SER A 1 332 ? -13.502 -7.277 15.287 1.00 93.25 332 SER A O 1
ATOM 2671 N N . LEU A 1 333 ? -13.352 -5.946 13.486 1.00 93.88 333 LEU A N 1
ATOM 2672 C CA . LEU A 1 333 ? -14.101 -4.838 14.084 1.00 93.88 333 LEU A CA 1
ATOM 2673 C C . LEU A 1 333 ? -15.542 -5.226 14.426 1.00 93.88 333 LEU A C 1
ATOM 2675 O O . LEU A 1 333 ? -15.995 -4.939 15.533 1.00 93.88 333 LEU A O 1
ATOM 2679 N N . ILE A 1 334 ? -16.247 -5.900 13.512 1.00 94.75 334 ILE A N 1
ATOM 2680 C CA . ILE A 1 334 ? -17.618 -6.376 13.750 1.00 94.75 334 ILE A CA 1
ATOM 2681 C C . ILE A 1 334 ? -17.652 -7.293 14.980 1.00 94.75 334 ILE A C 1
ATOM 2683 O O . ILE A 1 334 ? -18.459 -7.066 15.881 1.00 94.75 334 ILE A O 1
ATOM 2687 N N . PHE A 1 335 ? -16.740 -8.266 15.075 1.00 94.25 335 PHE A N 1
ATOM 2688 C CA . PHE A 1 335 ? -16.660 -9.140 16.248 1.00 94.25 335 PHE A CA 1
ATOM 2689 C C . PHE A 1 335 ? -16.313 -8.380 17.536 1.00 94.25 335 PHE A C 1
ATOM 2691 O O . PHE A 1 335 ? -16.993 -8.570 18.542 1.00 94.25 335 PHE A O 1
ATOM 2698 N N . MET A 1 336 ? -15.332 -7.471 17.522 1.00 93.62 336 MET A N 1
ATOM 2699 C CA . MET A 1 336 ? -14.958 -6.685 18.708 1.00 93.62 336 MET A CA 1
ATOM 2700 C C . MET A 1 336 ? -16.128 -5.857 19.259 1.00 93.62 336 MET A C 1
ATOM 2702 O O . MET A 1 336 ? -16.361 -5.869 20.469 1.00 93.62 336 MET A O 1
ATOM 2706 N N . PHE A 1 337 ? -16.897 -5.186 18.393 1.00 93.75 337 PHE A N 1
ATOM 2707 C CA . PHE A 1 337 ? -18.068 -4.410 18.816 1.00 93.75 337 PHE A CA 1
ATOM 2708 C C . PHE A 1 337 ? -19.228 -5.284 19.311 1.00 93.75 337 PHE A C 1
ATOM 2710 O O . PHE A 1 337 ? -19.875 -4.907 20.288 1.00 93.75 337 PHE A O 1
ATOM 2717 N N . ILE A 1 338 ? -19.469 -6.448 18.691 1.00 92.50 338 ILE A N 1
ATOM 2718 C CA . ILE A 1 338 ? -20.488 -7.411 19.149 1.00 92.50 338 ILE A CA 1
ATOM 2719 C C . ILE A 1 338 ? -20.125 -7.988 20.525 1.00 92.50 338 ILE A C 1
ATOM 2721 O O . ILE A 1 338 ? -21.003 -8.147 21.368 1.00 92.50 338 ILE A O 1
ATOM 2725 N N . MET A 1 339 ? -18.846 -8.291 20.771 1.00 89.06 339 MET A N 1
ATOM 2726 C CA . MET A 1 339 ? -18.402 -8.879 22.039 1.00 89.06 339 MET A CA 1
ATOM 2727 C C . MET A 1 339 ? -18.384 -7.874 23.192 1.00 89.06 339 MET A C 1
ATOM 2729 O O . MET A 1 339 ? -18.862 -8.183 24.280 1.00 89.06 339 MET A O 1
ATOM 2733 N N . SER A 1 340 ? -17.814 -6.684 22.984 1.00 91.88 340 SER A N 1
ATOM 2734 C CA . SER A 1 340 ? -17.840 -5.607 23.976 1.00 91.88 340 SER A CA 1
ATOM 2735 C C . SER A 1 340 ? -17.566 -4.264 23.315 1.00 91.88 340 SER A C 1
ATOM 2737 O O . SER A 1 340 ? -16.418 -3.867 23.110 1.00 91.88 340 SER A O 1
ATOM 2739 N N . TRP A 1 341 ? -18.633 -3.514 23.036 1.00 91.81 341 TRP A N 1
ATOM 2740 C CA . TRP A 1 341 ? -18.521 -2.160 22.498 1.00 91.81 341 TRP A CA 1
ATOM 2741 C C . TRP A 1 341 ? -17.727 -1.222 23.427 1.00 91.81 341 TRP A C 1
ATOM 2743 O O . TRP A 1 341 ? -16.979 -0.379 22.937 1.00 91.81 341 TRP A O 1
ATOM 2753 N N . ARG A 1 342 ? -17.819 -1.402 24.757 1.00 90.88 342 ARG A N 1
ATOM 2754 C CA . ARG A 1 342 ? -17.019 -0.645 25.737 1.00 90.88 342 ARG A CA 1
ATOM 2755 C C . ARG A 1 342 ? -15.522 -0.905 25.538 1.00 90.88 342 ARG A C 1
ATOM 2757 O O . ARG A 1 342 ? -14.740 0.032 25.408 1.00 90.88 342 ARG A O 1
ATOM 2764 N N . LEU A 1 343 ? -15.118 -2.174 25.463 1.00 90.44 343 LEU A N 1
ATOM 2765 C CA . LEU A 1 343 ? -13.708 -2.537 25.305 1.00 90.44 343 LEU A CA 1
ATOM 2766 C C . LEU A 1 343 ? -13.181 -2.178 23.902 1.00 90.44 343 LEU A C 1
ATOM 2768 O O . LEU A 1 343 ? -12.042 -1.733 23.764 1.00 90.44 343 LEU A O 1
ATOM 2772 N N . ALA A 1 344 ? -14.037 -2.248 22.874 1.00 92.62 344 ALA A N 1
ATOM 2773 C CA . ALA A 1 344 ? -13.742 -1.718 21.544 1.00 92.62 344 ALA A CA 1
ATOM 2774 C C . ALA A 1 344 ? -13.409 -0.215 21.598 1.00 92.62 344 ALA A C 1
ATOM 2776 O O . ALA A 1 344 ? -12.370 0.185 21.073 1.00 92.62 344 ALA A O 1
ATOM 2777 N N . MET A 1 345 ? -14.194 0.611 22.303 1.00 90.38 345 MET A N 1
ATOM 2778 C CA . MET A 1 345 ? -13.897 2.048 22.440 1.00 90.38 345 MET A CA 1
ATOM 2779 C C . MET A 1 345 ? -12.524 2.327 23.074 1.00 90.38 345 MET A C 1
ATOM 2781 O O . MET A 1 345 ? -11.851 3.260 22.638 1.00 90.38 345 MET A O 1
ATOM 2785 N N . VAL A 1 346 ? -12.049 1.495 24.012 1.00 90.69 346 VAL A N 1
ATOM 2786 C CA . VAL A 1 346 ? -10.680 1.607 24.566 1.00 90.69 346 VAL A CA 1
ATOM 2787 C C . VAL A 1 346 ? -9.616 1.437 23.476 1.00 90.69 346 VAL A C 1
ATOM 2789 O O . VAL A 1 346 ? -8.678 2.231 23.404 1.00 90.69 346 VAL A O 1
ATOM 2792 N N . THR A 1 347 ? -9.780 0.469 22.567 1.00 88.81 347 THR A N 1
ATOM 2793 C CA . THR A 1 347 ? -8.850 0.306 21.431 1.00 88.81 347 THR A CA 1
ATOM 2794 C C . THR A 1 347 ? -8.907 1.491 20.458 1.00 88.81 347 THR A C 1
ATOM 2796 O O . THR A 1 347 ? -7.863 1.983 20.027 1.00 88.81 347 THR A O 1
ATOM 2799 N N . PHE A 1 348 ? -10.102 2.029 20.179 1.00 90.06 348 PHE A N 1
ATOM 2800 C CA . PHE A 1 348 ? -10.270 3.207 19.318 1.00 90.06 348 PHE A CA 1
ATOM 2801 C C . PHE A 1 348 ? -9.701 4.498 19.922 1.00 90.06 348 PHE A C 1
ATOM 2803 O O . PHE A 1 348 ? -9.221 5.339 19.169 1.00 90.06 348 PHE A O 1
ATOM 2810 N N . ILE A 1 349 ? -9.684 4.656 21.250 1.00 90.12 349 ILE A N 1
ATOM 2811 C CA . ILE A 1 349 ? -8.998 5.772 21.929 1.00 90.12 349 ILE A CA 1
ATOM 2812 C C . ILE A 1 349 ? -7.494 5.744 21.657 1.00 90.12 349 ILE A C 1
ATOM 2814 O O . ILE A 1 349 ? -6.895 6.792 21.394 1.00 90.12 349 ILE A O 1
ATOM 2818 N N . ALA A 1 350 ? -6.891 4.557 21.742 1.00 85.69 350 ALA A N 1
ATOM 2819 C CA . ALA A 1 350 ? -5.448 4.389 21.669 1.00 85.69 350 ALA A CA 1
ATOM 2820 C C . ALA A 1 350 ? -4.898 4.538 20.241 1.00 85.69 350 ALA A C 1
ATOM 2822 O O . ALA A 1 350 ? -3.851 5.156 20.063 1.00 85.69 350 ALA A O 1
ATOM 2823 N N . VAL A 1 351 ? -5.603 4.036 19.218 1.00 85.75 351 VAL A N 1
ATOM 2824 C CA . VAL A 1 351 ? -5.093 4.000 17.831 1.00 85.75 351 VAL A CA 1
ATOM 2825 C C . VAL A 1 351 ? -4.669 5.383 17.289 1.00 85.75 351 VAL A C 1
ATOM 2827 O O . VAL A 1 351 ? -3.530 5.498 16.831 1.00 85.75 351 VAL A O 1
ATOM 2830 N N . PRO A 1 352 ? -5.476 6.466 17.357 1.00 86.50 352 PRO A N 1
ATOM 2831 C CA . PRO A 1 352 ? -5.050 7.785 16.873 1.00 86.50 352 PRO A CA 1
ATOM 2832 C C . PRO A 1 352 ? -3.963 8.436 17.733 1.00 86.50 352 PRO A C 1
ATOM 2834 O O . PRO A 1 352 ? -3.168 9.220 17.216 1.00 86.50 352 PRO A O 1
ATOM 2837 N N . LEU A 1 353 ? -3.916 8.110 19.028 1.00 85.50 353 LEU A N 1
ATOM 2838 C CA . LEU A 1 353 ? -2.912 8.615 19.963 1.00 85.50 353 LEU A CA 1
ATOM 2839 C C . LEU A 1 353 ? -1.540 7.989 19.671 1.00 85.50 353 LEU A C 1
ATOM 2841 O O . LEU A 1 353 ? -0.556 8.714 19.535 1.00 85.50 353 LEU A O 1
ATOM 2845 N N . VAL A 1 354 ? -1.485 6.670 19.467 1.00 85.06 354 VAL A N 1
ATOM 2846 C CA . VAL A 1 354 ? -0.276 5.965 19.011 1.00 85.06 354 VAL A CA 1
ATOM 2847 C C . VAL A 1 354 ? 0.139 6.458 17.627 1.00 85.06 354 VAL A C 1
ATOM 2849 O O . VAL A 1 354 ? 1.276 6.885 17.451 1.00 85.06 354 VAL A O 1
ATOM 2852 N N . ALA A 1 355 ? -0.790 6.539 16.667 1.00 83.69 355 ALA A N 1
ATOM 2853 C CA . ALA A 1 355 ? -0.497 7.060 15.330 1.00 83.69 355 ALA A CA 1
ATOM 2854 C C . ALA A 1 355 ? 0.052 8.502 15.346 1.00 83.69 355 ALA A C 1
ATOM 2856 O O . ALA A 1 355 ? 0.871 8.859 14.497 1.00 83.69 355 ALA A O 1
ATOM 2857 N N . PHE A 1 356 ? -0.357 9.337 16.309 1.00 86.56 356 PHE A N 1
ATOM 2858 C CA . PHE A 1 356 ? 0.240 10.653 16.529 1.00 86.56 356 PHE A CA 1
ATOM 2859 C C . PHE A 1 356 ? 1.688 10.549 17.031 1.00 86.56 356 PHE A C 1
ATOM 2861 O O . PHE A 1 356 ? 2.574 11.153 16.424 1.00 86.56 356 PHE A O 1
ATOM 2868 N N . ILE A 1 357 ? 1.942 9.763 18.083 1.00 86.12 357 ILE A N 1
ATOM 2869 C CA . ILE A 1 357 ? 3.279 9.569 18.674 1.00 86.12 357 ILE A CA 1
ATOM 2870 C C . ILE A 1 357 ? 4.257 8.998 17.634 1.00 86.12 357 ILE A C 1
ATOM 2872 O O . ILE A 1 357 ? 5.287 9.620 17.360 1.00 86.12 357 ILE A O 1
ATOM 2876 N N . THR A 1 358 ? 3.889 7.898 16.968 1.00 83.50 358 THR A N 1
ATOM 2877 C CA . THR A 1 358 ? 4.664 7.271 15.886 1.00 83.50 358 THR A CA 1
ATOM 2878 C C . THR A 1 358 ? 4.974 8.260 14.761 1.00 83.50 358 THR A C 1
ATOM 2880 O O . THR A 1 358 ? 6.068 8.234 14.200 1.00 83.50 358 THR A O 1
ATOM 2883 N N . LYS A 1 359 ? 4.053 9.177 14.434 1.00 82.25 359 LYS A N 1
ATOM 2884 C CA . LYS A 1 359 ? 4.260 10.200 13.397 1.00 82.25 359 LYS A CA 1
ATOM 2885 C C . LYS A 1 359 ? 5.177 11.341 13.846 1.00 82.25 359 LYS A C 1
ATOM 2887 O O . LYS A 1 359 ? 5.946 11.837 13.024 1.00 82.25 359 LYS A O 1
ATOM 2892 N N . VAL A 1 360 ? 5.128 11.761 15.116 1.00 82.81 360 VAL A N 1
ATOM 2893 C CA . VAL A 1 360 ? 6.102 12.721 15.676 1.00 82.81 360 VAL A CA 1
ATOM 2894 C C . VAL A 1 360 ? 7.504 12.115 15.624 1.00 82.81 360 VAL A C 1
ATOM 2896 O O . VAL A 1 360 ? 8.417 12.738 15.082 1.00 82.81 360 VAL A O 1
ATOM 2899 N N . TYR A 1 361 ? 7.663 10.886 16.125 1.00 80.75 361 TYR A N 1
ATOM 2900 C CA . TYR A 1 361 ? 8.957 10.206 16.162 1.00 80.75 361 TYR A CA 1
ATOM 2901 C C . TYR A 1 361 ? 9.471 9.877 14.753 1.00 80.75 361 TYR A C 1
ATOM 2903 O O . TYR A 1 361 ? 10.635 10.123 14.449 1.00 80.75 361 TYR A O 1
ATOM 2911 N N . GLY A 1 362 ? 8.594 9.411 13.859 1.00 78.88 362 GLY A N 1
ATOM 2912 C CA . GLY A 1 362 ? 8.913 9.161 12.452 1.00 78.88 362 GLY A CA 1
ATOM 2913 C C . GLY A 1 362 ? 9.389 10.422 11.730 1.00 78.88 362 GLY A C 1
ATOM 2914 O O . GLY A 1 362 ? 10.433 10.403 11.093 1.00 78.88 362 GLY A O 1
ATOM 2915 N N . SER A 1 363 ? 8.716 11.564 11.917 1.00 75.38 363 SER A N 1
ATOM 2916 C CA . SER A 1 363 ? 9.160 12.828 11.312 1.00 75.38 363 SER A CA 1
ATOM 2917 C C . SER A 1 363 ? 10.497 13.332 11.873 1.00 75.38 363 SER A C 1
ATOM 2919 O O . SER A 1 363 ? 11.220 14.034 11.166 1.00 75.38 363 SER A O 1
ATOM 2921 N N . TYR A 1 364 ? 10.830 13.007 13.125 1.00 75.94 364 TYR A N 1
ATOM 2922 C CA . TYR A 1 364 ? 12.143 13.289 13.710 1.00 75.94 364 TYR A CA 1
ATOM 2923 C C . TYR A 1 364 ? 13.228 12.365 13.129 1.00 75.94 364 TYR A C 1
ATOM 2925 O O . TYR A 1 364 ? 14.302 12.835 12.755 1.00 75.94 364 TYR A O 1
ATOM 2933 N N . TYR A 1 365 ? 12.916 11.076 12.969 1.00 72.69 365 TYR A N 1
ATOM 2934 C CA . TYR A 1 365 ? 13.769 10.088 12.306 1.00 72.69 365 TYR A CA 1
ATOM 2935 C C . TYR A 1 365 ? 14.057 10.461 10.839 1.00 72.69 365 TYR A C 1
ATOM 2937 O O . TYR A 1 365 ? 15.220 10.492 10.436 1.00 72.69 365 TYR A O 1
ATOM 2945 N N . ASP A 1 366 ? 13.034 10.856 10.076 1.00 70.81 366 ASP A N 1
ATOM 2946 C CA . ASP A 1 366 ? 13.159 11.343 8.695 1.00 70.81 366 ASP A CA 1
ATOM 2947 C C . ASP A 1 366 ? 14.046 12.595 8.601 1.00 70.81 366 ASP A C 1
ATOM 2949 O O . ASP A 1 366 ? 14.850 12.734 7.679 1.00 70.81 366 ASP A O 1
ATOM 2953 N N . HIS A 1 367 ? 13.954 13.507 9.575 1.00 70.12 367 HIS A N 1
ATOM 2954 C CA . HIS A 1 367 ? 14.837 14.673 9.639 1.00 70.12 367 HIS A CA 1
ATOM 2955 C C . HIS A 1 367 ? 16.298 14.306 9.928 1.00 70.12 367 HIS A C 1
ATOM 2957 O O . HIS A 1 367 ? 17.199 14.965 9.407 1.00 70.12 367 HIS A O 1
ATOM 2963 N N . LEU A 1 368 ? 16.544 13.261 10.723 1.00 68.56 368 LEU A N 1
ATOM 2964 C CA . LEU A 1 368 ? 17.892 12.755 10.984 1.00 68.56 368 LEU A CA 1
ATOM 2965 C C . LEU A 1 368 ? 18.462 11.995 9.772 1.00 68.56 368 LEU A C 1
ATOM 2967 O O . LEU A 1 368 ? 19.655 12.097 9.498 1.00 68.56 368 LEU A O 1
ATOM 2971 N N . LEU A 1 369 ? 17.608 11.294 9.016 1.00 62.16 369 LEU A N 1
ATOM 2972 C CA . LEU A 1 369 ? 17.951 10.557 7.792 1.00 62.16 369 LEU A CA 1
ATOM 2973 C C . LEU A 1 369 ? 18.614 11.425 6.711 1.00 62.16 369 LEU A C 1
ATOM 2975 O O . LEU A 1 369 ? 19.487 10.933 6.001 1.00 62.16 369 LEU A O 1
ATOM 2979 N N . VAL A 1 370 ? 18.229 12.702 6.605 1.00 63.66 370 VAL A N 1
ATOM 2980 C CA . VAL A 1 370 ? 18.776 13.658 5.618 1.00 63.66 370 VAL A CA 1
ATOM 2981 C C . VAL A 1 370 ? 20.229 14.061 5.929 1.00 63.66 370 VAL A C 1
ATOM 2983 O O . VAL A 1 370 ? 20.958 14.493 5.038 1.00 63.66 370 VAL A O 1
ATOM 2986 N N . ASN A 1 371 ? 20.693 13.894 7.171 1.00 59.53 371 ASN A N 1
ATOM 2987 C CA . ASN A 1 371 ? 22.056 14.245 7.568 1.00 59.53 371 ASN A CA 1
ATOM 2988 C C . ASN A 1 371 ? 23.005 13.045 7.389 1.00 59.53 371 ASN A C 1
ATOM 2990 O O . ASN A 1 371 ? 23.186 12.217 8.281 1.00 59.53 371 ASN A O 1
ATOM 2994 N N . ILE A 1 372 ? 23.646 12.992 6.218 1.00 56.19 372 ILE A N 1
ATOM 2995 C CA . ILE A 1 372 ? 24.462 11.875 5.693 1.00 56.19 372 ILE A CA 1
ATOM 2996 C C . ILE A 1 372 ? 25.586 11.383 6.640 1.00 56.19 372 ILE A C 1
ATOM 2998 O O . ILE A 1 372 ? 25.998 10.227 6.560 1.00 56.19 372 ILE A O 1
ATOM 3002 N N . LEU A 1 373 ? 26.077 12.220 7.560 1.00 59.09 373 LEU A N 1
ATOM 3003 C CA . LEU A 1 373 ? 27.319 11.989 8.314 1.00 59.09 373 LEU A CA 1
ATOM 3004 C C . LEU A 1 373 ? 27.281 10.923 9.430 1.00 59.09 373 LEU A C 1
ATOM 3006 O O . LEU A 1 373 ? 28.339 10.601 9.963 1.00 59.09 373 LEU A O 1
ATOM 3010 N N . LEU A 1 374 ? 26.119 10.384 9.827 1.00 63.72 374 LEU A N 1
ATOM 3011 C CA . LEU A 1 374 ? 26.009 9.592 11.066 1.00 63.72 374 LEU A CA 1
ATOM 3012 C C . LEU A 1 374 ? 25.215 8.277 10.919 1.00 63.72 374 LEU A C 1
ATOM 3014 O O . LEU A 1 374 ? 24.146 8.108 11.507 1.00 63.72 374 LEU A O 1
ATOM 3018 N N . PHE A 1 375 ? 25.773 7.293 10.204 1.00 70.12 375 PHE A N 1
ATOM 3019 C CA . PHE A 1 375 ? 25.200 5.935 10.109 1.00 70.12 375 PHE A CA 1
ATOM 3020 C C . PHE A 1 375 ? 24.911 5.287 11.479 1.00 70.12 375 PHE A C 1
ATOM 3022 O O . PHE A 1 375 ? 23.856 4.678 11.651 1.00 70.12 375 PHE A O 1
ATOM 3029 N N . SER A 1 376 ? 25.773 5.478 12.483 1.00 73.75 376 SER A N 1
ATOM 3030 C CA . SER A 1 376 ? 25.546 4.945 13.837 1.00 73.75 376 SER A CA 1
ATOM 3031 C C . SER A 1 376 ? 24.349 5.598 14.541 1.00 73.75 376 SER A C 1
ATOM 3033 O O . SER A 1 376 ? 23.547 4.901 15.159 1.00 73.75 376 SER A O 1
ATOM 3035 N N . PHE A 1 377 ? 24.158 6.917 14.402 1.00 74.81 377 PHE A N 1
ATOM 3036 C CA . PHE A 1 377 ? 22.974 7.587 14.958 1.00 74.81 377 PHE A CA 1
ATOM 3037 C C . PHE A 1 377 ? 21.697 7.220 14.194 1.00 74.81 377 PHE A C 1
ATOM 3039 O O . PHE A 1 377 ? 20.644 7.122 14.817 1.00 74.81 377 PHE A O 1
ATOM 3046 N N . ARG A 1 378 ? 21.772 6.940 12.882 1.00 70.19 378 ARG A N 1
ATOM 3047 C CA . ARG A 1 378 ? 20.636 6.386 12.119 1.00 70.19 378 ARG A CA 1
ATOM 3048 C C . ARG A 1 378 ? 20.179 5.042 12.694 1.00 70.19 378 ARG A C 1
ATOM 3050 O O . ARG A 1 378 ? 18.978 4.837 12.834 1.00 70.19 378 ARG A O 1
ATOM 3057 N N . ALA A 1 379 ? 21.110 4.161 13.072 1.00 78.38 379 ALA A N 1
ATOM 3058 C CA . ALA A 1 379 ? 20.785 2.887 13.716 1.00 78.38 379 ALA A CA 1
ATOM 3059 C C . ALA A 1 379 ? 20.168 3.077 15.116 1.00 78.38 379 ALA A C 1
ATOM 3061 O O . ALA A 1 379 ? 19.150 2.461 15.420 1.00 78.38 379 ALA A O 1
ATOM 3062 N N . ILE A 1 380 ? 20.719 3.976 15.941 1.00 81.75 380 ILE A N 1
ATOM 3063 C CA . ILE A 1 380 ? 20.187 4.281 17.284 1.00 81.75 380 ILE A CA 1
ATOM 3064 C C . ILE A 1 380 ? 18.785 4.909 17.204 1.00 81.75 380 ILE A C 1
ATOM 3066 O O . ILE A 1 380 ? 17.890 4.511 17.945 1.00 81.75 380 ILE A O 1
ATOM 3070 N N . ALA A 1 381 ? 18.561 5.852 16.285 1.00 79.06 381 ALA A N 1
ATOM 3071 C CA . ALA A 1 381 ? 17.255 6.480 16.093 1.00 79.06 381 ALA A CA 1
ATOM 3072 C C . ALA A 1 381 ? 16.220 5.505 15.507 1.00 79.06 381 ALA A C 1
ATOM 3074 O O . ALA A 1 381 ? 15.055 5.556 15.893 1.00 79.06 381 ALA A O 1
ATOM 3075 N N . TYR A 1 382 ? 16.639 4.584 14.631 1.00 82.25 382 TYR A N 1
ATOM 3076 C CA . TYR A 1 382 ? 15.785 3.491 14.161 1.00 82.25 382 TYR A CA 1
ATOM 3077 C C . TYR A 1 382 ? 15.404 2.545 15.308 1.00 82.25 382 TYR A C 1
ATOM 3079 O O . TYR A 1 382 ? 14.229 2.231 15.473 1.00 82.25 382 TYR A O 1
ATOM 3087 N N . MET A 1 383 ? 16.368 2.159 16.153 1.00 84.00 383 MET A N 1
ATOM 3088 C CA . MET A 1 383 ? 16.115 1.348 17.347 1.00 84.00 383 MET A CA 1
ATOM 3089 C C . MET A 1 383 ? 15.111 2.040 18.283 1.00 84.00 383 MET A C 1
ATOM 3091 O O . MET A 1 383 ? 14.116 1.431 18.672 1.00 84.00 383 MET A O 1
ATOM 3095 N N . GLY A 1 384 ? 15.303 3.334 18.561 1.00 86.75 384 GLY A N 1
ATOM 3096 C CA . GLY A 1 384 ? 14.371 4.142 19.352 1.00 86.75 384 GLY A CA 1
ATOM 3097 C C . GLY A 1 384 ? 12.967 4.243 18.740 1.00 86.75 384 GLY A C 1
ATOM 3098 O O . GLY A 1 384 ? 11.982 4.140 19.467 1.00 86.75 384 GLY A O 1
ATOM 3099 N N . TYR A 1 385 ? 12.861 4.359 17.412 1.00 84.06 385 TYR A N 1
ATOM 3100 C CA . TYR A 1 385 ? 11.583 4.318 16.692 1.00 84.06 385 TYR A CA 1
ATOM 3101 C C . TYR A 1 385 ? 10.891 2.953 16.833 1.00 84.06 385 TYR A C 1
ATOM 3103 O O . TYR A 1 385 ? 9.707 2.897 17.165 1.00 84.06 385 TYR A O 1
ATOM 3111 N N . THR A 1 386 ? 11.625 1.848 16.655 1.00 85.06 386 THR A N 1
ATOM 3112 C CA . THR A 1 386 ? 11.065 0.498 16.831 1.00 85.06 386 THR A CA 1
ATOM 3113 C C . THR A 1 386 ? 10.607 0.247 18.267 1.00 85.06 386 THR A C 1
ATOM 3115 O O . THR A 1 386 ? 9.479 -0.188 18.468 1.00 85.06 386 THR A O 1
ATOM 3118 N N . TRP A 1 387 ? 11.408 0.616 19.273 1.00 90.81 387 TRP A N 1
ATOM 3119 C CA . TRP A 1 387 ? 11.019 0.509 20.682 1.00 90.81 387 TRP A CA 1
ATOM 3120 C C . TRP A 1 387 ? 9.810 1.377 21.033 1.00 90.81 387 TRP A C 1
ATOM 3122 O O . TRP A 1 387 ? 8.988 0.965 21.845 1.00 90.81 387 TRP A O 1
ATOM 3132 N N . ASN A 1 388 ? 9.669 2.560 20.428 1.00 86.69 388 ASN A N 1
ATOM 3133 C CA . ASN A 1 388 ? 8.509 3.415 20.655 1.00 86.69 388 ASN A CA 1
ATOM 3134 C C . ASN A 1 388 ? 7.209 2.771 20.147 1.00 86.69 388 ASN A C 1
ATOM 3136 O O . ASN A 1 388 ? 6.223 2.791 20.878 1.00 86.69 388 ASN A O 1
ATOM 3140 N N . ASN A 1 389 ? 7.217 2.160 18.958 1.00 84.19 389 ASN A N 1
ATOM 3141 C CA . ASN A 1 389 ? 6.052 1.442 18.429 1.00 84.19 389 ASN A CA 1
ATOM 3142 C C . ASN A 1 389 ? 5.718 0.200 19.276 1.00 84.19 389 ASN A C 1
ATOM 3144 O O . ASN A 1 389 ? 4.585 0.070 19.729 1.00 84.19 389 ASN A O 1
ATOM 3148 N N . GLU A 1 390 ? 6.708 -0.648 19.573 1.00 87.81 390 GLU A N 1
ATOM 3149 C CA . GLU A 1 390 ? 6.530 -1.843 20.418 1.00 87.81 390 GLU A CA 1
ATOM 3150 C C . GLU A 1 390 ? 5.996 -1.487 21.816 1.00 87.81 390 GLU A C 1
ATOM 3152 O O . GLU A 1 390 ? 5.087 -2.135 22.335 1.00 87.81 390 GLU A O 1
ATOM 3157 N N . PHE A 1 391 ? 6.516 -0.421 22.436 1.00 89.88 391 PHE A N 1
ATOM 3158 C CA . PHE A 1 391 ? 6.012 0.066 23.720 1.00 89.88 391 PHE A CA 1
ATOM 3159 C C . PHE A 1 391 ? 4.562 0.550 23.615 1.00 89.88 391 PHE A C 1
ATOM 3161 O O . PHE A 1 391 ? 3.759 0.284 24.509 1.00 89.88 391 PHE A O 1
ATOM 3168 N N . CYS A 1 392 ? 4.216 1.241 22.527 1.00 86.44 392 CYS A N 1
ATOM 3169 C CA . CYS A 1 392 ? 2.861 1.723 22.292 1.00 86.44 392 CYS A CA 1
ATOM 3170 C C . CYS A 1 392 ? 1.863 0.564 22.159 1.00 86.44 392 CYS A C 1
ATOM 3172 O O . CYS A 1 392 ? 0.856 0.576 22.863 1.00 86.44 392 CYS A O 1
ATOM 3174 N N . ASP A 1 393 ? 2.154 -0.457 21.348 1.00 84.38 393 ASP A N 1
ATOM 3175 C CA . ASP A 1 393 ? 1.274 -1.623 21.172 1.00 84.38 393 ASP A CA 1
ATOM 3176 C C . ASP A 1 393 ? 1.084 -2.405 22.485 1.00 84.38 393 ASP A C 1
ATOM 3178 O O . ASP A 1 393 ? -0.046 -2.743 22.862 1.00 84.38 393 ASP A O 1
ATOM 3182 N N . ASN A 1 394 ? 2.162 -2.597 23.253 1.00 88.81 394 ASN A N 1
ATOM 3183 C CA . ASN A 1 394 ? 2.092 -3.188 24.592 1.00 88.81 394 ASN A CA 1
ATOM 3184 C C . ASN A 1 394 ? 1.294 -2.318 25.584 1.00 88.81 394 ASN A C 1
ATOM 3186 O O . ASN A 1 394 ? 0.565 -2.853 26.421 1.00 88.81 394 ASN A O 1
ATOM 3190 N N . ALA A 1 395 ? 1.351 -0.987 25.479 1.00 88.94 395 ALA A N 1
ATOM 3191 C CA . ALA A 1 395 ? 0.532 -0.097 26.300 1.00 88.94 395 ALA A CA 1
ATOM 3192 C C . ALA A 1 395 ? -0.970 -0.217 25.973 1.00 88.94 395 ALA A C 1
ATOM 3194 O O . ALA A 1 395 ? -1.784 -0.202 26.900 1.00 88.94 395 ALA A O 1
ATOM 3195 N N . ILE A 1 396 ? -1.357 -0.416 24.700 1.00 88.56 396 ILE A N 1
ATOM 3196 C CA . ILE A 1 396 ? -2.759 -0.726 24.348 1.00 88.56 396 ILE A CA 1
ATOM 3197 C C . ILE A 1 396 ? -3.177 -2.061 24.975 1.00 88.56 396 ILE A C 1
ATOM 3199 O O . ILE A 1 396 ? -4.261 -2.160 25.551 1.00 88.56 396 ILE A O 1
ATOM 3203 N N . LEU A 1 397 ? -2.322 -3.087 24.891 1.00 89.94 397 LEU A N 1
ATOM 3204 C CA . LEU A 1 397 ? -2.585 -4.403 25.475 1.00 89.94 397 LEU A CA 1
ATOM 3205 C C . LEU A 1 397 ? -2.817 -4.317 26.993 1.00 89.94 397 LEU A C 1
ATOM 3207 O O . LEU A 1 397 ? -3.811 -4.845 27.488 1.00 89.94 397 LEU A O 1
ATOM 3211 N N . VAL A 1 398 ? -1.955 -3.604 27.725 1.00 91.25 398 VAL A N 1
ATOM 3212 C CA . VAL A 1 398 ? -2.090 -3.403 29.179 1.00 91.25 398 VAL A CA 1
ATOM 3213 C C . VAL A 1 398 ? -3.353 -2.607 29.529 1.00 91.25 398 VAL A C 1
ATOM 3215 O O . VAL A 1 398 ? -4.069 -2.989 30.454 1.00 91.25 398 VAL A O 1
ATOM 3218 N N . ALA A 1 399 ? -3.679 -1.546 28.783 1.00 89.44 399 ALA A N 1
ATOM 3219 C CA . ALA A 1 399 ? -4.890 -0.756 29.020 1.00 89.44 399 ALA A CA 1
ATOM 3220 C C . ALA A 1 399 ? -6.177 -1.581 28.817 1.00 89.44 399 ALA A C 1
ATOM 3222 O O . ALA A 1 399 ? -7.100 -1.510 29.634 1.00 89.44 399 ALA A O 1
ATOM 3223 N N . VAL A 1 400 ? -6.222 -2.405 27.764 1.00 91.69 400 VAL A N 1
ATOM 3224 C CA . VAL A 1 400 ? -7.345 -3.317 27.500 1.00 91.69 400 VAL A CA 1
ATOM 3225 C C . VAL A 1 400 ? -7.414 -4.436 28.537 1.00 91.69 400 VAL A C 1
ATOM 3227 O O . VAL A 1 400 ? -8.506 -4.746 29.004 1.00 91.69 400 VAL A O 1
ATOM 3230 N N . LEU A 1 401 ? -6.283 -5.009 28.958 1.00 92.56 401 LEU A N 1
ATOM 3231 C CA . LEU A 1 401 ? -6.247 -6.004 30.035 1.00 92.56 401 LEU A CA 1
ATOM 3232 C C . LEU A 1 401 ? -6.755 -5.436 31.364 1.00 92.56 401 LEU A C 1
ATOM 3234 O O . LEU A 1 401 ? -7.518 -6.106 32.055 1.00 92.56 401 LEU A O 1
ATOM 3238 N N . PHE A 1 402 ? -6.384 -4.202 31.710 1.00 92.62 402 PHE A N 1
ATOM 3239 C CA . PHE A 1 402 ? -6.809 -3.559 32.953 1.00 92.62 402 PHE A CA 1
ATOM 3240 C C . PHE A 1 402 ? -8.320 -3.277 32.968 1.00 92.62 402 PHE A C 1
ATOM 3242 O O . PHE A 1 402 ? -9.026 -3.719 33.876 1.00 92.62 402 PHE A O 1
ATOM 3249 N N . TYR A 1 403 ? -8.849 -2.600 31.939 1.00 91.75 403 TYR A N 1
ATOM 3250 C CA . TYR A 1 403 ? -10.284 -2.293 31.874 1.00 91.75 403 TYR A CA 1
ATOM 3251 C C . TYR A 1 403 ? -11.138 -3.539 31.583 1.00 91.75 403 TYR A C 1
ATOM 3253 O O . TYR A 1 403 ? -12.195 -3.725 32.181 1.00 91.75 403 TYR A O 1
ATOM 3261 N N . GLY A 1 404 ? -10.660 -4.447 30.731 1.00 92.94 404 GLY A N 1
ATOM 3262 C CA . GLY A 1 404 ? -11.295 -5.739 30.475 1.00 92.94 404 GLY A CA 1
ATOM 3263 C C . GLY A 1 404 ? -11.331 -6.627 31.720 1.00 92.94 404 GLY A C 1
ATOM 3264 O O . GLY A 1 404 ? -12.368 -7.209 32.025 1.00 92.94 404 GLY A O 1
ATOM 3265 N N . GLY A 1 405 ? -10.250 -6.660 32.503 1.00 92.62 405 GLY A N 1
ATOM 3266 C CA . GLY A 1 405 ? -10.212 -7.318 33.809 1.00 92.62 405 GLY A CA 1
ATOM 3267 C C . GLY A 1 405 ? -11.237 -6.732 34.782 1.00 92.62 405 GLY A C 1
ATOM 3268 O O . GLY A 1 405 ? -11.966 -7.484 35.425 1.00 92.62 405 GLY A O 1
ATOM 3269 N N . HIS A 1 406 ? -11.386 -5.404 34.826 1.00 91.69 406 HIS A N 1
ATOM 3270 C CA . HIS A 1 406 ? -12.448 -4.752 35.598 1.00 91.69 406 HIS A CA 1
ATOM 3271 C C . HIS A 1 406 ? -13.863 -5.147 35.119 1.00 91.69 406 HIS A C 1
ATOM 3273 O O . HIS A 1 406 ? -14.735 -5.415 35.949 1.00 91.69 406 HIS A O 1
ATOM 3279 N N . LEU A 1 407 ? -14.102 -5.256 33.805 1.00 90.69 407 LEU A N 1
ATOM 3280 C CA . LEU A 1 407 ? -15.377 -5.749 33.256 1.00 90.69 407 LEU A CA 1
ATOM 3281 C C . LEU A 1 407 ? -15.656 -7.217 33.625 1.00 90.69 407 LEU A C 1
ATOM 3283 O O . LEU A 1 407 ? -16.810 -7.567 33.868 1.00 90.69 407 LEU A O 1
ATOM 3287 N N . VAL A 1 408 ? -14.625 -8.062 33.717 1.00 93.44 408 VAL A N 1
ATOM 3288 C CA . VAL A 1 408 ? -14.762 -9.459 34.164 1.00 93.44 408 VAL A CA 1
ATOM 3289 C C . VAL A 1 408 ? -15.041 -9.541 35.669 1.00 93.44 408 VAL A C 1
ATOM 3291 O O . VAL A 1 408 ? -15.977 -10.222 36.078 1.00 93.44 408 VAL A O 1
ATOM 3294 N N . ILE A 1 409 ? -14.298 -8.799 36.498 1.00 93.75 409 ILE A N 1
ATOM 3295 C CA . ILE A 1 409 ? -14.489 -8.763 37.962 1.00 93.75 409 ILE A CA 1
ATOM 3296 C C . ILE A 1 409 ? -15.876 -8.212 38.334 1.00 93.75 409 ILE A C 1
ATOM 3298 O O . ILE A 1 409 ? -16.502 -8.698 39.271 1.00 93.75 409 ILE A O 1
ATOM 3302 N N . SER A 1 410 ? -16.387 -7.235 37.581 1.00 89.69 410 SER A N 1
ATOM 3303 C CA . SER A 1 410 ? -17.740 -6.684 37.766 1.00 89.69 410 SER A CA 1
ATOM 3304 C C . SER A 1 410 ? -18.863 -7.539 37.155 1.00 89.69 410 SER A C 1
ATOM 3306 O O . SER A 1 410 ? -20.014 -7.106 37.141 1.00 89.69 410 SER A O 1
ATOM 3308 N N . GLY A 1 411 ? -18.560 -8.734 36.632 1.00 87.88 411 GLY A N 1
ATOM 3309 C CA . GLY A 1 411 ? -19.546 -9.657 36.056 1.00 87.88 411 GLY A CA 1
ATOM 3310 C C . GLY A 1 411 ? -20.178 -9.190 34.737 1.00 87.88 411 GLY A C 1
ATOM 3311 O O . GLY A 1 411 ? -21.119 -9.816 34.255 1.00 87.88 411 GLY A O 1
ATOM 3312 N N . LYS A 1 412 ? -19.670 -8.106 34.134 1.00 87.12 412 LYS A N 1
ATOM 3313 C CA . LYS A 1 412 ? -20.165 -7.527 32.871 1.00 87.12 412 LYS A CA 1
ATOM 3314 C C . LYS A 1 412 ? -19.666 -8.283 31.627 1.00 87.12 412 LYS A C 1
ATOM 3316 O O . LYS A 1 412 ? -20.159 -8.022 30.532 1.00 87.12 412 LYS A O 1
ATOM 3321 N N . MET A 1 413 ? -18.672 -9.163 31.769 1.00 90.94 413 MET A N 1
ATOM 3322 C CA . MET A 1 413 ? -17.998 -9.888 30.682 1.00 90.94 413 MET A CA 1
ATOM 3323 C C . MET A 1 413 ? -17.416 -11.211 31.207 1.00 90.94 413 MET A C 1
ATOM 3325 O O . MET A 1 413 ? -17.024 -11.279 32.370 1.00 90.94 413 MET A O 1
ATOM 3329 N N . SER A 1 414 ? -17.321 -12.261 30.385 1.00 91.12 414 SER A N 1
ATOM 3330 C CA . SER A 1 414 ? -16.634 -13.500 30.790 1.00 91.12 414 SER A CA 1
ATOM 3331 C C . SER A 1 414 ? -15.121 -13.438 30.539 1.00 91.12 414 SER A C 1
ATOM 3333 O O . SER A 1 414 ? -14.643 -12.722 29.655 1.00 91.12 414 SER A O 1
ATOM 3335 N N . SER A 1 415 ? -14.347 -14.229 31.288 1.00 89.81 415 SER A N 1
ATOM 3336 C CA . SER A 1 415 ? -12.896 -14.351 31.086 1.00 89.81 415 SER A CA 1
ATOM 3337 C C . SER A 1 415 ? -12.538 -14.865 29.685 1.00 89.81 415 SER A C 1
ATOM 3339 O O . SER A 1 415 ? -11.551 -14.427 29.098 1.00 89.81 415 SER A O 1
ATOM 3341 N N . GLU A 1 416 ? -13.361 -15.742 29.103 1.00 89.62 416 GLU A N 1
ATOM 3342 C CA . GLU A 1 416 ? -13.114 -16.289 27.762 1.00 89.62 416 GLU A CA 1
ATOM 3343 C C . GLU A 1 416 ? -13.438 -15.265 26.671 1.00 89.62 416 GLU A C 1
ATOM 3345 O O . GLU A 1 416 ? -12.704 -15.152 25.687 1.00 89.62 416 GLU A O 1
ATOM 3350 N N . GLN A 1 417 ? -14.485 -14.455 26.871 1.00 91.31 417 GLN A N 1
ATOM 3351 C CA . GLN A 1 417 ? -14.772 -13.311 26.007 1.00 91.31 417 GLN A CA 1
ATOM 3352 C C . GLN A 1 417 ? -13.610 -12.313 26.009 1.00 91.31 417 GLN A C 1
ATOM 3354 O O . GLN A 1 417 ? -13.276 -11.782 24.951 1.00 91.31 417 GLN A O 1
ATOM 3359 N N . LEU A 1 418 ? -12.970 -12.076 27.162 1.00 93.19 418 LEU A N 1
ATOM 3360 C CA . LEU A 1 418 ? -11.809 -11.189 27.250 1.00 93.19 418 LEU A CA 1
ATOM 3361 C C . LEU A 1 418 ? -10.629 -11.738 26.437 1.00 93.19 418 LEU A C 1
ATOM 3363 O O . LEU A 1 418 ? -10.082 -11.013 25.612 1.00 93.19 418 LEU A O 1
ATOM 3367 N N . ILE A 1 419 ? -10.285 -13.021 26.586 1.00 92.38 419 ILE A N 1
ATOM 3368 C CA . ILE A 1 419 ? -9.208 -13.646 25.794 1.00 92.38 419 ILE A CA 1
ATOM 3369 C C . ILE A 1 419 ? -9.516 -13.570 24.290 1.00 92.38 419 ILE A C 1
ATOM 3371 O O . ILE A 1 419 ? -8.657 -13.190 23.496 1.00 92.38 419 ILE A O 1
ATOM 3375 N N . THR A 1 420 ? -10.760 -13.849 23.898 1.00 93.94 420 THR A N 1
ATOM 3376 C CA . THR A 1 420 ? -11.220 -13.732 22.504 1.00 93.94 420 THR A CA 1
ATOM 3377 C C . THR A 1 420 ? -11.047 -12.310 21.962 1.00 93.94 420 THR A C 1
ATOM 3379 O O . THR A 1 420 ? -10.574 -12.120 20.842 1.00 93.94 420 THR A O 1
ATOM 3382 N N . PHE A 1 421 ? -11.397 -11.300 22.764 1.00 94.69 421 PHE A N 1
ATOM 3383 C CA . PHE A 1 421 ? -11.241 -9.896 22.399 1.00 94.69 421 PHE A CA 1
ATOM 3384 C C . PHE A 1 421 ? -9.765 -9.520 22.198 1.00 94.69 421 PHE A C 1
ATOM 3386 O O . PHE A 1 421 ? -9.439 -8.848 21.222 1.00 94.69 421 PHE A O 1
ATOM 3393 N N . LEU A 1 422 ? -8.863 -9.990 23.069 1.00 93.50 422 LEU A N 1
ATOM 3394 C CA . LEU A 1 422 ? -7.419 -9.748 22.946 1.00 93.50 422 LEU A CA 1
ATOM 3395 C C . LEU A 1 422 ? -6.847 -10.348 21.651 1.00 93.50 422 LEU A C 1
ATOM 3397 O O . LEU A 1 422 ? -6.062 -9.695 20.966 1.00 93.50 422 LEU A O 1
ATOM 3401 N N . LEU A 1 423 ? -7.287 -11.552 21.267 1.00 94.06 423 LEU A N 1
ATOM 3402 C CA . LEU A 1 423 ? -6.908 -12.169 19.990 1.00 94.06 423 LEU A CA 1
ATOM 3403 C C . LEU A 1 423 ? -7.388 -11.334 18.787 1.00 94.06 423 LEU A C 1
ATOM 3405 O O . LEU A 1 423 ? -6.625 -11.114 17.844 1.00 94.06 423 LEU A O 1
ATOM 3409 N N . TYR A 1 424 ? -8.619 -10.810 18.831 1.00 94.81 424 TYR A N 1
ATOM 3410 C CA . TYR A 1 424 ? -9.119 -9.897 17.797 1.00 94.81 424 TYR A CA 1
ATOM 3411 C C . TYR A 1 424 ? -8.376 -8.554 17.762 1.00 94.81 424 TYR A C 1
ATOM 3413 O O . TYR A 1 424 ? -8.110 -8.045 16.674 1.00 94.81 424 TYR A O 1
ATOM 3421 N N . GLN A 1 425 ? -7.993 -8.002 18.916 1.00 92.19 425 GLN A N 1
ATOM 3422 C CA . GLN A 1 425 ? -7.179 -6.787 19.008 1.00 92.19 425 GLN A CA 1
ATOM 3423 C C . GLN A 1 425 ? -5.797 -6.987 18.368 1.00 92.19 425 GLN A C 1
ATOM 3425 O O . GLN A 1 425 ? -5.367 -6.144 17.581 1.00 92.19 425 GLN A O 1
ATOM 3430 N N . MET A 1 426 ? -5.120 -8.106 18.652 1.00 90.94 426 MET A N 1
ATOM 3431 C CA . MET A 1 426 ? -3.834 -8.445 18.027 1.00 90.94 426 MET A CA 1
ATOM 3432 C C . MET A 1 426 ? -3.969 -8.567 16.501 1.00 90.94 426 MET A C 1
ATOM 3434 O O . MET A 1 426 ? -3.192 -7.968 15.757 1.00 90.94 426 MET A O 1
ATOM 3438 N N . GLN A 1 427 ? -5.006 -9.264 16.023 1.00 92.94 427 GLN A N 1
ATOM 3439 C CA . GLN A 1 427 ? -5.303 -9.379 14.591 1.00 92.94 427 GLN A CA 1
ATOM 3440 C C . GLN A 1 427 ? -5.613 -8.016 13.943 1.00 92.94 427 GLN A C 1
ATOM 3442 O O . GLN A 1 427 ? -5.208 -7.764 12.807 1.00 92.94 427 GLN A O 1
ATOM 3447 N N . LEU A 1 428 ? -6.316 -7.121 14.641 1.00 91.50 428 LEU A N 1
ATOM 3448 C CA . LEU A 1 428 ? -6.598 -5.764 14.172 1.00 91.50 428 LEU A CA 1
ATOM 3449 C C . LEU A 1 428 ? -5.311 -4.935 14.028 1.00 91.50 428 LEU A C 1
ATOM 3451 O O . LEU A 1 428 ? -5.154 -4.249 13.015 1.00 91.50 428 LEU A O 1
ATOM 3455 N N . GLY A 1 429 ? -4.379 -5.050 14.980 1.00 88.00 429 GLY A N 1
ATOM 3456 C CA . GLY A 1 429 ? -3.047 -4.442 14.903 1.00 88.00 429 GLY A CA 1
ATOM 3457 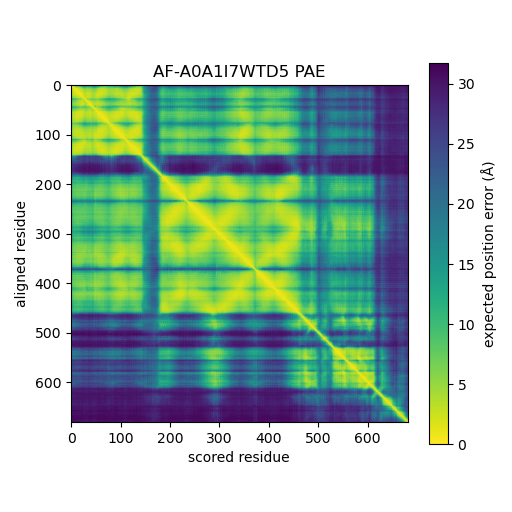C C . GLY A 1 429 ? -2.252 -4.934 13.689 1.00 88.00 429 GLY A C 1
ATOM 3458 O O . GLY A 1 429 ? -1.821 -4.122 12.869 1.00 88.00 429 GLY A O 1
ATOM 3459 N N . GLU A 1 430 ? -2.154 -6.257 13.499 1.00 89.50 430 GLU A N 1
ATOM 3460 C CA . GLU A 1 430 ? -1.474 -6.869 12.343 1.00 89.50 430 GLU A CA 1
ATOM 3461 C C . GLU A 1 430 ? -2.074 -6.385 11.006 1.00 89.50 430 GLU A C 1
ATOM 3463 O O . GLU A 1 430 ? -1.353 -6.067 10.055 1.00 89.50 430 GLU A O 1
ATOM 3468 N N . ASN A 1 431 ? -3.406 -6.285 10.919 1.00 91.62 431 ASN A N 1
ATOM 3469 C CA . ASN A 1 431 ? -4.085 -5.787 9.723 1.00 91.62 431 ASN A CA 1
ATOM 3470 C C . ASN A 1 431 ? -3.751 -4.314 9.440 1.00 91.62 431 ASN A C 1
ATOM 3472 O O . ASN A 1 431 ? -3.403 -3.989 8.302 1.00 91.62 431 ASN A O 1
ATOM 3476 N N . LEU A 1 432 ? -3.834 -3.436 10.450 1.00 87.44 432 LEU A N 1
ATOM 3477 C CA . LEU A 1 432 ? -3.510 -2.009 10.324 1.00 87.44 432 LEU A CA 1
ATOM 3478 C C . LEU A 1 432 ? -2.048 -1.789 9.915 1.00 87.44 432 LEU A C 1
ATOM 3480 O O . LEU A 1 432 ? -1.785 -1.028 8.983 1.00 87.44 432 LEU A O 1
ATOM 3484 N N . TYR A 1 433 ? -1.118 -2.499 10.555 1.00 85.81 433 TYR A N 1
ATOM 3485 C CA . TYR A 1 433 ? 0.308 -2.476 10.231 1.00 85.81 433 TYR A CA 1
ATOM 3486 C C . TYR A 1 433 ? 0.545 -2.838 8.759 1.00 85.81 433 TYR A C 1
ATOM 3488 O O . TYR A 1 433 ? 1.106 -2.046 8.000 1.00 85.81 433 TYR A O 1
ATOM 3496 N N . ASN A 1 434 ? 0.015 -3.979 8.306 1.00 88.69 434 ASN A N 1
ATOM 3497 C CA . ASN A 1 434 ? 0.148 -4.416 6.915 1.00 88.69 434 ASN A CA 1
ATOM 3498 C C . ASN A 1 434 ? -0.517 -3.451 5.902 1.00 88.69 434 ASN A C 1
ATOM 3500 O O . ASN A 1 434 ? -0.048 -3.328 4.770 1.00 88.69 434 ASN A O 1
ATOM 3504 N N . LEU A 1 435 ? -1.599 -2.757 6.280 1.00 86.56 435 LEU A N 1
ATOM 3505 C CA . LEU A 1 435 ? -2.218 -1.691 5.474 1.00 86.56 435 LEU A CA 1
ATOM 3506 C C . LEU A 1 435 ? -1.316 -0.449 5.340 1.00 86.56 435 LEU A C 1
ATOM 3508 O O . LEU A 1 435 ? -1.382 0.235 4.318 1.00 86.56 435 LEU A O 1
ATOM 3512 N N . GLY A 1 436 ? -0.434 -0.183 6.309 1.00 82.19 436 GLY A N 1
ATOM 3513 C CA . GLY A 1 436 ? 0.596 0.856 6.212 1.00 82.19 436 GLY A CA 1
ATOM 3514 C C . GLY A 1 436 ? 1.605 0.586 5.089 1.00 82.19 436 GLY A C 1
ATOM 3515 O O . GLY A 1 436 ? 1.841 1.455 4.248 1.00 82.19 436 GLY A O 1
ATOM 3516 N N . TYR A 1 437 ? 2.131 -0.643 5.005 1.00 80.38 437 TYR A N 1
ATOM 3517 C CA . TYR A 1 437 ? 3.118 -1.043 3.985 1.00 80.38 437 TYR A CA 1
ATOM 3518 C C . TYR A 1 437 ? 2.614 -0.913 2.544 1.00 80.38 437 TYR A C 1
ATOM 3520 O O . TYR A 1 437 ? 3.395 -0.589 1.647 1.00 80.38 437 TYR A O 1
ATOM 3528 N N . VAL A 1 438 ? 1.307 -1.095 2.321 1.00 87.44 438 VAL A N 1
ATOM 3529 C CA . VAL A 1 438 ? 0.668 -0.893 1.009 1.00 87.44 438 VAL A CA 1
ATOM 3530 C C . VAL A 1 438 ? 0.957 0.508 0.460 1.00 87.44 438 VAL A C 1
ATOM 3532 O O . VAL A 1 438 ? 1.229 0.650 -0.731 1.00 87.44 438 VAL A O 1
ATOM 3535 N N . MET A 1 439 ? 0.946 1.542 1.308 1.00 78.44 439 MET A N 1
ATOM 3536 C CA . MET A 1 439 ? 1.200 2.918 0.869 1.00 78.44 439 MET A CA 1
ATOM 3537 C C . MET A 1 439 ? 2.667 3.138 0.494 1.00 78.44 439 MET A C 1
ATOM 3539 O O . MET A 1 439 ? 2.936 3.746 -0.542 1.00 78.44 439 MET A O 1
ATOM 3543 N N . THR A 1 440 ? 3.607 2.598 1.273 1.00 79.38 440 THR A N 1
ATOM 3544 C CA . THR A 1 440 ? 5.047 2.675 0.980 1.00 79.38 440 THR A CA 1
ATOM 3545 C C . THR A 1 440 ? 5.371 1.992 -0.350 1.00 79.38 440 THR A C 1
ATOM 3547 O O . THR A 1 440 ? 5.909 2.634 -1.253 1.00 79.38 440 THR A O 1
ATOM 3550 N N . GLY A 1 441 ? 4.927 0.744 -0.540 1.00 81.38 441 GLY A N 1
ATOM 3551 C CA . GLY A 1 441 ? 5.149 0.021 -1.795 1.00 81.38 441 GLY A CA 1
ATOM 3552 C C . GLY A 1 441 ? 4.458 0.677 -3.001 1.00 81.38 441 GLY A C 1
ATOM 3553 O O . GLY A 1 441 ? 5.013 0.709 -4.099 1.00 81.38 441 GLY A O 1
ATOM 3554 N N . LEU A 1 442 ? 3.267 1.269 -2.832 1.00 83.69 442 LEU A N 1
ATOM 3555 C CA . LEU A 1 442 ? 2.634 2.039 -3.912 1.00 83.69 442 LEU A CA 1
ATOM 3556 C C . LEU A 1 442 ? 3.477 3.259 -4.320 1.00 83.69 442 LEU A C 1
ATOM 3558 O O . LEU A 1 442 ? 3.534 3.571 -5.509 1.00 83.69 442 LEU A O 1
ATOM 3562 N N . MET A 1 443 ? 4.162 3.924 -3.386 1.00 79.88 443 MET A N 1
ATOM 3563 C CA . MET A 1 443 ? 5.046 5.053 -3.708 1.00 79.88 443 MET A CA 1
ATOM 3564 C C . MET A 1 443 ? 6.320 4.609 -4.437 1.00 79.88 443 MET A C 1
ATOM 3566 O O . MET A 1 443 ? 6.700 5.255 -5.415 1.00 79.88 443 MET A O 1
ATOM 3570 N N . GLU A 1 444 ? 6.928 3.487 -4.043 1.00 82.06 444 GLU A N 1
ATOM 3571 C CA . GLU A 1 444 ? 8.050 2.863 -4.768 1.00 82.06 444 GLU A CA 1
ATOM 3572 C C . GLU A 1 444 ? 7.652 2.490 -6.206 1.00 82.06 444 GLU A C 1
ATOM 3574 O O . GLU A 1 444 ? 8.340 2.835 -7.170 1.00 82.06 444 GLU A O 1
ATOM 3579 N N . CYS A 1 445 ? 6.479 1.869 -6.367 1.00 85.75 445 CYS A N 1
ATOM 3580 C CA . CYS A 1 445 ? 5.899 1.520 -7.663 1.00 85.75 445 CYS A CA 1
ATOM 3581 C C . CYS A 1 445 ? 5.641 2.760 -8.543 1.00 85.75 445 CYS A C 1
ATOM 3583 O O . CYS A 1 445 ? 5.963 2.768 -9.735 1.00 85.75 445 CYS A O 1
ATOM 3585 N N . VAL A 1 446 ? 5.132 3.858 -7.965 1.00 86.00 446 VAL A N 1
ATOM 3586 C CA . VAL A 1 446 ? 4.998 5.140 -8.681 1.00 86.00 446 VAL A CA 1
ATOM 3587 C C . VAL A 1 446 ? 6.368 5.712 -9.068 1.00 86.00 446 VAL A C 1
ATOM 3589 O O . VAL A 1 446 ? 6.497 6.263 -10.161 1.00 86.00 446 VAL A O 1
ATOM 3592 N N . GLY A 1 447 ? 7.394 5.553 -8.229 1.00 81.94 447 GLY A N 1
ATOM 3593 C CA . GLY A 1 447 ? 8.778 5.918 -8.542 1.00 81.94 447 GLY A CA 1
ATOM 3594 C C . GLY A 1 447 ? 9.297 5.218 -9.801 1.00 81.94 447 GLY A C 1
ATOM 3595 O O . GLY A 1 447 ? 9.654 5.893 -10.768 1.00 81.94 447 GLY A O 1
ATOM 3596 N N . ALA A 1 448 ? 9.249 3.883 -9.818 1.00 85.56 448 ALA A N 1
ATOM 3597 C CA . ALA A 1 448 ? 9.672 3.052 -10.950 1.00 85.56 448 ALA A CA 1
ATOM 3598 C C . ALA A 1 448 ? 8.851 3.326 -12.229 1.00 85.56 448 ALA A C 1
ATOM 3600 O O . ALA A 1 448 ? 9.401 3.542 -13.313 1.00 85.56 448 ALA A O 1
ATOM 3601 N N . SER A 1 449 ? 7.519 3.386 -12.105 1.00 89.06 449 SER A N 1
ATOM 3602 C CA . SER A 1 449 ? 6.615 3.520 -13.258 1.00 89.06 449 SER A CA 1
ATOM 3603 C C . SER A 1 449 ? 6.811 4.807 -14.067 1.00 89.06 449 SER A C 1
ATOM 3605 O O . SER A 1 449 ? 6.509 4.820 -15.256 1.00 89.06 449 SER A O 1
ATOM 3607 N N . ARG A 1 450 ? 7.362 5.879 -13.480 1.00 85.94 450 ARG A N 1
ATOM 3608 C CA . ARG A 1 450 ? 7.610 7.153 -14.182 1.00 85.94 450 ARG A CA 1
ATOM 3609 C C . ARG A 1 450 ? 8.480 7.004 -15.410 1.00 85.94 450 ARG A C 1
ATOM 3611 O O . ARG A 1 450 ? 8.096 7.456 -16.483 1.00 85.94 450 ARG A O 1
ATOM 3618 N N . LYS A 1 451 ? 9.656 6.398 -15.245 1.00 84.06 451 LYS A N 1
ATOM 3619 C CA . LYS A 1 451 ? 10.628 6.250 -16.333 1.00 84.06 451 LYS A CA 1
ATOM 3620 C C . LYS A 1 451 ? 10.185 5.187 -17.331 1.00 84.06 451 LYS A C 1
ATOM 3622 O O . LYS A 1 451 ? 10.375 5.374 -18.529 1.00 84.06 451 LYS A O 1
ATOM 3627 N N . VAL A 1 452 ? 9.503 4.143 -16.857 1.00 90.06 452 VAL A N 1
ATOM 3628 C CA . VAL A 1 452 ? 8.848 3.148 -17.718 1.00 90.06 452 VAL A CA 1
ATOM 3629 C C . VAL A 1 452 ? 7.792 3.810 -18.611 1.00 90.06 452 VAL A C 1
ATOM 3631 O O . VAL A 1 452 ? 7.864 3.662 -19.827 1.00 90.06 452 VAL A O 1
ATOM 3634 N N . PHE A 1 453 ? 6.869 4.604 -18.056 1.00 90.25 453 PHE A N 1
ATOM 3635 C CA . PHE A 1 453 ? 5.858 5.320 -18.840 1.00 90.25 453 PHE A CA 1
ATOM 3636 C C . PHE A 1 453 ? 6.438 6.451 -19.701 1.00 90.25 453 PHE A C 1
ATOM 3638 O O . PHE A 1 453 ? 5.906 6.705 -20.780 1.00 90.25 453 PHE A O 1
ATOM 3645 N N . GLU A 1 454 ? 7.513 7.116 -19.271 1.00 87.06 454 GLU A N 1
ATOM 3646 C CA . GLU A 1 454 ? 8.233 8.114 -20.076 1.00 87.06 454 GLU A CA 1
ATOM 3647 C C . GLU A 1 454 ? 8.806 7.490 -21.355 1.00 87.06 454 GLU A C 1
ATOM 3649 O O . GLU A 1 454 ? 8.692 8.087 -22.421 1.00 87.06 454 GLU A O 1
ATOM 3654 N N . TYR A 1 455 ? 9.378 6.284 -21.268 1.00 88.88 455 TYR A N 1
ATOM 3655 C CA . TYR A 1 455 ? 9.890 5.560 -22.435 1.00 88.88 455 TYR A CA 1
ATOM 3656 C C . TYR A 1 455 ? 8.761 4.938 -23.260 1.00 88.88 455 TYR A C 1
ATOM 3658 O O . TYR A 1 455 ? 8.738 5.095 -24.475 1.00 88.88 455 TYR A O 1
ATOM 3666 N N . MET A 1 456 ? 7.800 4.278 -22.611 1.00 90.00 456 MET A N 1
ATOM 3667 C CA . MET A 1 456 ? 6.695 3.584 -23.274 1.00 90.00 456 MET A CA 1
ATOM 3668 C C . MET A 1 456 ? 5.846 4.533 -24.132 1.00 90.00 456 MET A C 1
ATOM 3670 O O . MET A 1 456 ? 5.534 4.195 -25.271 1.00 90.00 456 MET A O 1
ATOM 3674 N N . ASN A 1 457 ? 5.547 5.735 -23.624 1.00 88.75 457 ASN A N 1
ATOM 3675 C CA . ASN A 1 457 ? 4.786 6.766 -24.337 1.00 88.75 457 ASN A CA 1
ATOM 3676 C C . ASN A 1 457 ? 5.664 7.704 -25.195 1.00 88.75 457 ASN A C 1
ATOM 3678 O O . ASN A 1 457 ? 5.155 8.700 -25.717 1.00 88.75 457 ASN A O 1
ATOM 3682 N N . ARG A 1 458 ? 6.975 7.445 -25.339 1.00 87.00 458 ARG A N 1
ATOM 3683 C CA . ARG A 1 458 ? 7.844 8.257 -26.202 1.00 87.00 458 ARG A CA 1
ATOM 3684 C C . ARG A 1 458 ? 7.530 7.956 -27.665 1.00 87.00 458 ARG A C 1
ATOM 3686 O O . ARG A 1 458 ? 7.858 6.889 -28.177 1.00 87.00 458 ARG A O 1
ATOM 3693 N N . ILE A 1 459 ? 6.942 8.931 -28.349 1.00 84.88 459 ILE A N 1
ATOM 3694 C CA . ILE A 1 459 ? 6.764 8.891 -29.803 1.00 84.88 459 ILE A CA 1
ATOM 3695 C C . ILE A 1 459 ? 8.148 9.091 -30.456 1.00 84.88 459 ILE A C 1
ATOM 3697 O O . ILE A 1 459 ? 8.836 10.057 -30.105 1.00 84.88 459 ILE A O 1
ATOM 3701 N N . PRO A 1 460 ? 8.591 8.214 -31.377 1.00 84.00 460 PRO A N 1
ATOM 3702 C CA . PRO A 1 460 ? 9.860 8.392 -32.076 1.00 84.00 460 PRO A CA 1
ATOM 3703 C C . PRO A 1 460 ? 9.823 9.646 -32.958 1.00 84.00 460 PRO A C 1
ATOM 3705 O O . PRO A 1 460 ? 8.835 9.914 -33.637 1.00 84.00 460 PRO A O 1
ATOM 3708 N N . GLN A 1 461 ? 10.925 10.403 -32.998 1.00 78.31 461 GLN A N 1
ATOM 3709 C CA . GLN A 1 461 ? 11.000 11.641 -33.796 1.00 78.31 461 GLN A CA 1
ATOM 3710 C C . GLN A 1 461 ? 10.973 11.396 -35.314 1.00 78.31 461 GLN A C 1
ATOM 3712 O O . GLN A 1 461 ? 10.804 12.330 -36.095 1.00 78.31 461 GLN A O 1
ATOM 3717 N N . LEU A 1 462 ? 11.182 10.148 -35.734 1.00 72.88 462 LEU A N 1
ATOM 3718 C CA . LEU A 1 462 ? 11.150 9.705 -37.120 1.00 72.88 462 LEU A CA 1
ATOM 3719 C C . LEU A 1 462 ? 10.169 8.528 -37.210 1.00 72.88 462 LEU A C 1
ATOM 3721 O O . LEU A 1 462 ? 10.508 7.448 -36.723 1.00 72.88 462 LEU A O 1
ATOM 3725 N N . PRO A 1 463 ? 8.966 8.713 -37.782 1.00 65.75 463 PRO A N 1
ATOM 3726 C CA . PRO A 1 463 ? 8.015 7.622 -37.945 1.00 65.75 463 PRO A CA 1
ATOM 3727 C C . PRO A 1 463 ? 8.552 6.591 -38.945 1.00 65.75 463 PRO A C 1
ATOM 3729 O O . PRO A 1 463 ? 9.151 6.942 -39.962 1.00 65.75 463 PRO A O 1
ATOM 3732 N N . LEU A 1 464 ? 8.304 5.311 -38.664 1.00 64.69 464 LEU A N 1
ATOM 3733 C CA . LEU A 1 464 ? 8.742 4.179 -39.491 1.00 64.69 464 LEU A CA 1
ATOM 3734 C C . LEU A 1 464 ? 7.772 3.866 -40.654 1.00 64.69 464 LEU A C 1
ATOM 3736 O O . LEU A 1 464 ? 7.984 2.897 -41.379 1.00 64.69 464 LEU A O 1
ATOM 3740 N N . ASP A 1 465 ? 6.734 4.686 -40.856 1.00 58.97 465 ASP A N 1
ATOM 3741 C CA . ASP A 1 465 ? 5.591 4.443 -41.756 1.00 58.97 465 ASP A CA 1
ATOM 3742 C C . ASP A 1 465 ? 5.889 4.663 -43.257 1.00 58.97 465 ASP A C 1
ATOM 3744 O O . ASP A 1 465 ? 5.131 5.295 -44.000 1.00 58.97 465 ASP A O 1
ATOM 3748 N N . GLY A 1 466 ? 6.997 4.104 -43.743 1.00 58.75 466 GLY A N 1
ATOM 3749 C CA . GLY A 1 466 ? 7.306 4.016 -45.168 1.00 58.75 466 GLY A CA 1
ATOM 3750 C C . GLY A 1 466 ? 6.427 2.979 -45.875 1.00 58.75 466 GLY A C 1
ATOM 3751 O O . GLY A 1 466 ? 6.820 1.826 -46.006 1.00 58.75 466 GLY A O 1
ATOM 3752 N N . LYS A 1 467 ? 5.247 3.385 -46.366 1.00 56.75 467 LYS A N 1
ATOM 3753 C CA . LYS A 1 467 ? 4.310 2.492 -47.090 1.00 56.75 467 LYS A CA 1
ATOM 3754 C C . LYS A 1 467 ? 4.746 2.093 -48.506 1.00 56.75 467 LYS A C 1
ATOM 3756 O O . LYS A 1 467 ? 4.128 1.211 -49.094 1.00 56.75 467 LYS A O 1
ATOM 3761 N N . GLN A 1 468 ? 5.755 2.750 -49.074 1.00 59.22 468 GLN A N 1
ATOM 3762 C CA . GLN A 1 468 ? 6.249 2.482 -50.426 1.00 59.22 468 GLN A CA 1
ATOM 3763 C C . GLN A 1 468 ? 7.698 2.004 -50.371 1.00 59.22 468 GLN A C 1
ATOM 3765 O O . GLN A 1 468 ? 8.548 2.658 -49.768 1.00 59.22 468 GLN A O 1
ATOM 3770 N N . GLN A 1 469 ? 7.974 0.890 -51.047 1.00 62.53 469 GLN A N 1
ATOM 3771 C CA . GLN A 1 469 ? 9.323 0.422 -51.347 1.00 62.53 469 GLN A CA 1
ATOM 3772 C C . GLN A 1 469 ? 9.653 0.838 -52.792 1.00 62.53 469 GLN A C 1
ATOM 3774 O O . GLN A 1 469 ? 9.268 0.121 -53.715 1.00 62.53 469 GLN A O 1
ATOM 3779 N N . PRO A 1 470 ? 10.302 1.995 -53.024 1.00 65.31 470 PRO A N 1
ATOM 3780 C CA . PRO A 1 470 ? 10.750 2.364 -54.363 1.00 65.31 470 PRO A CA 1
ATOM 3781 C C . PRO A 1 470 ? 11.847 1.406 -54.843 1.00 65.31 470 PRO A C 1
ATOM 3783 O O . PRO A 1 470 ? 12.644 0.912 -54.040 1.00 65.31 470 PRO A O 1
ATOM 3786 N N . GLU A 1 471 ? 11.931 1.185 -56.153 1.00 64.12 471 GLU A N 1
ATOM 3787 C CA . GLU A 1 471 ? 13.096 0.531 -56.751 1.00 64.12 471 GLU A CA 1
ATOM 3788 C C . GLU A 1 471 ? 14.313 1.458 -56.623 1.00 64.12 471 GLU A C 1
ATOM 3790 O O . GLU A 1 471 ? 14.309 2.604 -57.078 1.00 64.12 471 GLU A O 1
ATOM 3795 N N . VAL A 1 472 ? 15.350 0.988 -55.924 1.00 68.50 472 VAL A N 1
ATOM 3796 C CA . VAL A 1 472 ? 16.534 1.792 -55.603 1.00 68.50 472 VAL A CA 1
ATOM 3797 C C . VAL A 1 472 ? 17.650 1.463 -56.586 1.00 68.50 472 VAL A C 1
ATOM 3799 O O . VAL A 1 472 ? 18.405 0.518 -56.376 1.00 68.50 472 VAL A O 1
ATOM 3802 N N . ASN A 1 473 ? 17.814 2.296 -57.612 1.00 69.19 473 ASN A N 1
ATOM 3803 C CA . ASN A 1 473 ? 18.852 2.154 -58.647 1.00 69.19 473 ASN A CA 1
ATOM 3804 C C . ASN A 1 473 ? 20.279 2.503 -58.156 1.00 69.19 473 ASN A C 1
ATOM 3806 O O . ASN A 1 473 ? 21.104 2.957 -58.939 1.00 69.19 473 ASN A O 1
ATOM 3810 N N . GLY A 1 474 ? 20.562 2.404 -56.853 1.00 66.81 474 GLY A N 1
ATOM 3811 C CA . GLY A 1 474 ? 21.850 2.768 -56.238 1.00 66.81 474 GLY A CA 1
ATOM 3812 C C . GLY A 1 474 ? 22.146 4.275 -56.119 1.00 66.81 474 GLY A C 1
ATOM 3813 O O . GLY A 1 474 ? 23.066 4.655 -55.398 1.00 66.81 474 GLY A O 1
ATOM 3814 N N . ARG A 1 475 ? 21.359 5.149 -56.767 1.00 71.25 475 ARG A N 1
ATOM 3815 C CA . ARG A 1 475 ? 21.608 6.603 -56.816 1.00 71.25 475 ARG A CA 1
ATOM 3816 C C . ARG A 1 475 ? 21.530 7.279 -55.448 1.00 71.25 475 ARG A C 1
ATOM 3818 O O . ARG A 1 475 ? 20.489 7.239 -54.795 1.00 71.25 475 ARG A O 1
ATOM 3825 N N . ILE A 1 476 ? 22.601 7.983 -55.073 1.00 69.56 476 ILE A N 1
ATOM 3826 C CA . ILE A 1 476 ? 22.643 8.870 -53.904 1.00 69.56 476 ILE A CA 1
ATOM 3827 C C . ILE A 1 476 ? 23.189 10.236 -54.318 1.00 69.56 476 ILE A C 1
ATOM 3829 O O . ILE A 1 476 ? 24.339 10.350 -54.736 1.00 69.56 476 ILE A O 1
ATOM 3833 N N . ASP A 1 477 ? 22.379 11.274 -54.137 1.00 68.81 477 ASP A N 1
ATOM 3834 C CA . ASP A 1 477 ? 22.792 12.671 -54.258 1.00 68.81 477 ASP A CA 1
ATOM 3835 C C . ASP A 1 477 ? 22.576 13.370 -52.896 1.00 68.81 477 ASP A C 1
ATOM 3837 O O . ASP A 1 477 ? 21.585 13.113 -52.205 1.00 68.81 477 ASP A O 1
ATOM 3841 N N . PHE A 1 478 ? 23.515 14.231 -52.486 1.00 65.25 478 PHE A N 1
ATOM 3842 C CA . PHE A 1 478 ? 23.472 14.973 -51.217 1.00 65.25 478 PHE A CA 1
ATOM 3843 C C . PHE A 1 478 ? 23.307 16.472 -51.490 1.00 65.25 478 PHE A C 1
ATOM 3845 O O . PHE A 1 478 ? 24.277 17.164 -51.800 1.00 65.25 478 PHE A O 1
ATOM 3852 N N . ASN A 1 479 ? 22.089 16.985 -51.315 1.00 67.25 479 ASN A N 1
ATOM 3853 C CA . ASN A 1 479 ? 21.772 18.396 -51.538 1.00 67.25 479 ASN A CA 1
ATOM 3854 C C . ASN A 1 479 ? 21.732 19.150 -50.203 1.00 67.25 479 ASN A C 1
ATOM 3856 O O . ASN A 1 479 ? 20.918 18.832 -49.340 1.00 67.25 479 ASN A O 1
ATOM 3860 N N . GLU A 1 480 ? 22.631 20.126 -50.045 1.00 67.25 480 GLU A N 1
ATOM 3861 C CA . GLU A 1 480 ? 22.663 21.112 -48.943 1.00 67.25 480 GLU A CA 1
ATOM 3862 C C . GLU A 1 480 ? 22.589 20.533 -47.513 1.00 67.25 480 GLU A C 1
ATOM 3864 O O . GLU A 1 480 ? 22.048 21.129 -46.577 1.00 67.25 480 GLU A O 1
ATOM 3869 N N . VAL A 1 481 ? 23.151 19.336 -47.322 1.00 67.62 481 VAL A N 1
ATOM 3870 C CA . VAL A 1 481 ? 23.006 18.589 -46.070 1.00 67.62 481 VAL A CA 1
ATOM 3871 C C . VAL A 1 481 ? 23.834 19.213 -44.948 1.00 67.62 481 VAL A C 1
ATOM 3873 O O . VAL A 1 481 ? 25.067 19.204 -44.957 1.00 67.62 481 VAL A O 1
ATOM 3876 N N . THR A 1 482 ? 23.120 19.685 -43.928 1.00 70.62 482 THR A N 1
ATOM 3877 C CA . THR A 1 482 ? 23.667 20.186 -42.664 1.00 70.62 482 THR A CA 1
ATOM 3878 C C . THR A 1 482 ? 23.229 19.248 -41.535 1.00 70.62 482 THR A C 1
ATOM 3880 O O . THR A 1 482 ? 22.044 18.942 -41.418 1.00 70.62 482 THR A O 1
ATOM 3883 N N . PHE A 1 483 ? 24.161 18.753 -40.710 1.00 71.12 483 PHE A N 1
ATOM 3884 C CA . PHE A 1 483 ? 23.849 17.820 -39.619 1.00 71.12 483 PHE A CA 1
ATOM 3885 C C . PHE A 1 483 ? 24.625 18.103 -38.328 1.00 71.12 483 PHE A C 1
ATOM 3887 O O . PHE A 1 483 ? 25.843 18.310 -38.326 1.00 71.12 483 PHE A O 1
ATOM 3894 N N . THR A 1 484 ? 23.906 17.967 -37.213 1.00 68.12 484 THR A N 1
ATOM 3895 C CA . THR A 1 484 ? 24.428 18.043 -35.848 1.00 68.12 484 THR A CA 1
ATOM 3896 C C . THR A 1 484 ? 23.861 16.897 -35.008 1.00 68.12 484 THR A C 1
ATOM 3898 O O . THR A 1 484 ? 22.676 16.575 -35.110 1.00 68.12 484 THR A O 1
ATOM 3901 N N . TYR A 1 485 ? 24.683 16.278 -34.154 1.00 63.19 485 TYR A N 1
ATOM 3902 C CA . TYR A 1 485 ? 24.196 15.265 -33.211 1.00 63.19 485 TYR A CA 1
ATOM 3903 C C . TYR A 1 485 ? 23.298 15.900 -32.135 1.00 63.19 485 TYR A C 1
ATOM 3905 O O . TYR A 1 485 ? 23.728 16.865 -31.500 1.00 63.19 485 TYR A O 1
ATOM 3913 N N . PRO A 1 486 ? 22.128 15.315 -31.811 1.00 66.19 486 PRO A N 1
ATOM 3914 C CA . PRO A 1 486 ? 21.285 15.788 -30.707 1.00 66.19 486 PRO A CA 1
ATOM 3915 C C . PRO A 1 486 ? 21.974 15.786 -29.333 1.00 66.19 486 PRO A C 1
ATOM 3917 O O . PRO A 1 486 ? 21.631 16.588 -28.473 1.00 66.19 486 PRO A O 1
ATOM 3920 N N . SER A 1 487 ? 22.994 14.943 -29.135 1.00 65.62 487 SER A N 1
ATOM 3921 C CA . SER A 1 487 ? 23.832 14.938 -27.927 1.00 65.62 487 SER A CA 1
ATOM 3922 C C . SER A 1 487 ? 24.840 16.099 -27.852 1.00 65.62 487 SER A C 1
ATOM 3924 O O . SER A 1 487 ? 25.410 16.339 -26.788 1.00 65.62 487 SER A O 1
ATOM 3926 N N . ARG A 1 488 ? 25.086 16.821 -28.958 1.00 70.75 488 ARG A N 1
ATOM 3927 C CA . ARG A 1 488 ? 26.027 17.955 -29.058 1.00 70.75 488 ARG A CA 1
ATOM 3928 C C . ARG A 1 488 ? 25.479 19.058 -29.989 1.00 70.75 488 ARG A C 1
ATOM 3930 O O . ARG A 1 488 ? 26.121 19.370 -30.991 1.00 70.75 488 ARG A O 1
ATOM 3937 N N . PRO A 1 489 ? 24.331 19.689 -29.667 1.00 65.62 489 PRO A N 1
ATOM 3938 C CA . PRO A 1 489 ? 23.580 20.559 -30.586 1.00 65.62 489 PRO A CA 1
ATOM 3939 C C . PRO A 1 489 ? 24.321 21.829 -31.041 1.00 65.62 489 PRO A C 1
ATOM 3941 O O . PRO A 1 489 ? 23.940 22.423 -32.044 1.00 65.62 489 PRO A O 1
ATOM 3944 N N . LYS A 1 490 ? 25.380 22.245 -30.335 1.00 69.38 490 LYS A N 1
ATOM 3945 C CA . LYS A 1 490 ? 26.211 23.407 -30.699 1.00 69.38 490 LYS A CA 1
ATOM 3946 C C . LYS A 1 490 ? 27.381 23.071 -31.632 1.00 69.38 490 LYS A C 1
ATOM 3948 O O . LYS A 1 490 ? 27.921 23.968 -32.269 1.00 69.38 490 LYS A O 1
ATOM 3953 N N . ASN A 1 491 ? 27.777 21.799 -31.724 1.00 69.44 491 ASN A N 1
ATOM 3954 C CA . ASN A 1 491 ? 28.952 21.389 -32.491 1.00 69.44 491 ASN A CA 1
ATOM 3955 C C . ASN A 1 491 ? 28.507 20.813 -33.831 1.00 69.44 491 ASN A C 1
ATOM 3957 O O . ASN A 1 491 ? 28.259 19.612 -33.943 1.00 69.44 491 ASN A O 1
ATOM 3961 N N . LEU A 1 492 ? 28.420 21.682 -34.837 1.00 61.06 492 LEU A N 1
ATOM 3962 C CA . LEU A 1 492 ? 28.135 21.302 -36.216 1.00 61.06 492 LEU A CA 1
ATOM 3963 C C . LEU A 1 492 ? 29.122 20.223 -36.693 1.00 61.06 492 LEU A C 1
ATOM 3965 O O . LEU A 1 492 ? 30.334 20.407 -36.601 1.00 61.06 492 LEU A O 1
ATOM 3969 N N . VAL A 1 493 ? 28.604 19.091 -37.179 1.00 62.91 493 VAL A N 1
ATOM 3970 C CA . VAL A 1 493 ? 29.432 17.929 -37.567 1.00 62.91 493 VAL A CA 1
ATOM 3971 C C . VAL A 1 493 ? 29.580 17.822 -39.082 1.00 62.91 493 VAL A C 1
ATOM 3973 O O . VAL A 1 493 ? 30.587 17.305 -39.563 1.00 62.91 493 VAL A O 1
ATOM 3976 N N . LEU A 1 494 ? 28.583 18.292 -39.833 1.00 56.12 494 LEU A N 1
ATOM 3977 C CA . LEU A 1 494 ? 28.557 18.224 -41.289 1.00 56.12 494 LEU A CA 1
ATOM 3978 C C . LEU A 1 494 ? 27.863 19.460 -41.868 1.00 56.12 494 LEU A C 1
ATOM 3980 O O . LEU A 1 494 ? 26.763 19.798 -41.428 1.00 56.12 494 LEU A O 1
ATOM 3984 N N . LYS A 1 495 ? 28.474 20.089 -42.876 1.00 47.75 495 LYS A N 1
ATOM 3985 C CA . LYS A 1 495 ? 27.837 21.101 -43.727 1.00 47.75 495 LYS A CA 1
ATOM 3986 C C . LYS A 1 495 ? 28.356 20.958 -45.155 1.00 47.75 495 LYS A C 1
ATOM 3988 O O . LYS A 1 495 ? 29.520 21.232 -45.430 1.00 47.75 495 LYS A O 1
ATOM 3993 N N . ILE A 1 496 ? 27.483 20.513 -46.051 1.00 49.22 496 ILE A N 1
ATOM 3994 C CA . ILE A 1 496 ? 27.765 20.302 -47.474 1.00 49.22 496 ILE A CA 1
ATOM 3995 C C . ILE A 1 496 ? 26.895 21.281 -48.261 1.00 49.22 496 ILE A C 1
ATOM 3997 O O . ILE A 1 496 ? 25.698 21.346 -48.006 1.00 49.22 496 ILE A O 1
ATOM 4001 N N . LEU A 1 497 ? 27.472 22.030 -49.204 1.00 39.00 497 LEU A N 1
ATOM 4002 C CA . LEU A 1 497 ? 26.762 23.026 -50.012 1.00 39.00 497 LEU A CA 1
ATOM 4003 C C . LEU A 1 497 ? 26.781 22.596 -51.490 1.00 39.00 497 LEU A C 1
ATOM 4005 O O . LEU A 1 497 ? 27.761 22.853 -52.174 1.00 39.00 497 LEU A O 1
ATOM 4009 N N . VAL A 1 498 ? 25.702 21.927 -51.922 1.00 36.75 498 VAL A N 1
ATOM 4010 C CA . VAL A 1 498 ? 25.420 21.398 -53.282 1.00 36.75 498 VAL A CA 1
ATOM 4011 C C . VAL A 1 498 ? 26.478 20.454 -53.887 1.00 36.75 498 VAL A C 1
ATOM 4013 O O . VAL A 1 498 ? 27.657 20.772 -53.985 1.00 36.75 498 VAL A O 1
ATOM 4016 N N . LEU A 1 499 ? 26.047 19.293 -54.400 1.00 36.19 499 LEU A N 1
ATOM 4017 C CA . LEU A 1 499 ? 26.904 18.466 -55.252 1.00 36.19 499 LEU A CA 1
ATOM 4018 C C . LEU A 1 499 ? 26.103 17.716 -56.322 1.00 36.19 499 LEU A C 1
ATOM 4020 O O . LEU A 1 499 ? 25.170 16.981 -56.014 1.00 36.19 499 LEU A O 1
ATOM 4024 N N . LEU A 1 500 ? 26.505 17.879 -57.583 1.00 29.34 500 LEU A N 1
ATOM 4025 C CA . LEU A 1 500 ? 25.956 17.157 -58.729 1.00 29.34 500 LEU A CA 1
ATOM 4026 C C . LEU A 1 500 ? 26.849 15.954 -59.096 1.00 29.34 500 LEU A C 1
ATOM 4028 O O . LEU A 1 500 ? 28.012 16.136 -59.447 1.00 29.34 500 LEU A O 1
ATOM 4032 N N . CYS A 1 501 ? 26.257 14.749 -59.078 1.00 31.22 501 CYS A N 1
ATOM 4033 C CA . CYS A 1 501 ? 26.784 13.453 -59.555 1.00 31.22 501 CYS A CA 1
ATOM 4034 C C . CYS A 1 501 ? 27.411 12.485 -58.514 1.00 31.22 501 CYS A C 1
ATOM 4036 O O . CYS A 1 501 ? 28.627 12.270 -58.497 1.00 31.22 501 CYS A O 1
ATOM 4038 N N . TRP A 1 502 ? 26.531 11.791 -57.767 1.00 33.47 502 TRP A N 1
ATOM 4039 C CA . TRP A 1 502 ? 26.741 10.477 -57.112 1.00 33.47 502 TRP A CA 1
ATOM 4040 C C . TRP A 1 502 ? 27.936 10.353 -56.149 1.00 33.47 502 TRP A C 1
ATOM 4042 O O . TRP A 1 502 ? 29.060 10.047 -56.563 1.00 33.47 502 TRP A O 1
ATOM 4052 N N . ILE A 1 503 ? 27.656 10.554 -54.854 1.00 37.56 503 ILE A N 1
ATOM 4053 C CA . ILE A 1 503 ? 28.599 10.694 -53.718 1.00 37.56 503 ILE A CA 1
ATOM 4054 C C . ILE A 1 503 ? 27.861 10.373 -52.375 1.00 37.56 503 ILE A C 1
ATOM 4056 O O . ILE A 1 503 ? 26.771 9.819 -52.437 1.00 37.56 503 ILE A O 1
ATOM 4060 N N . MET A 1 504 ? 28.294 10.632 -51.123 1.00 33.66 504 MET A N 1
ATOM 4061 C CA . MET A 1 504 ? 29.464 11.308 -50.527 1.00 33.66 504 MET A CA 1
ATOM 4062 C C . MET A 1 504 ? 29.755 10.800 -49.090 1.00 33.66 504 MET A C 1
ATOM 4064 O O . MET A 1 504 ? 29.047 9.938 -48.576 1.00 33.66 504 MET A O 1
ATOM 4068 N N . PHE A 1 505 ? 30.776 11.360 -48.424 1.00 31.06 505 PHE A N 1
ATOM 4069 C CA . PHE A 1 505 ? 31.252 10.956 -47.088 1.00 31.06 505 PHE A CA 1
ATOM 4070 C C . PHE A 1 505 ? 30.730 11.919 -45.985 1.00 31.06 505 PHE A C 1
ATOM 4072 O O . PHE A 1 505 ? 30.460 13.081 -46.262 1.00 31.06 505 PHE A O 1
ATOM 4079 N N . LEU A 1 506 ? 30.312 11.509 -44.774 1.00 40.28 506 LEU A N 1
ATOM 4080 C CA . LEU A 1 506 ? 30.938 10.770 -43.651 1.00 40.28 506 LEU A CA 1
ATOM 4081 C C . LEU A 1 506 ? 31.923 11.639 -42.807 1.00 40.28 506 LEU A C 1
ATOM 4083 O O . LEU A 1 506 ? 33.115 11.689 -43.090 1.00 40.28 506 LEU A O 1
ATOM 4087 N N . SER A 1 507 ? 31.479 12.146 -41.636 1.00 32.78 507 SER A N 1
ATOM 4088 C CA . SER A 1 507 ? 32.263 11.859 -40.406 1.00 32.78 507 SER A CA 1
ATOM 4089 C C . SER A 1 507 ? 32.281 10.338 -40.278 1.00 32.78 507 SER A C 1
ATOM 4091 O O . SER A 1 507 ? 31.275 9.722 -40.620 1.00 32.78 507 SER A O 1
ATOM 4093 N N . LYS A 1 508 ? 33.395 9.721 -39.876 1.00 44.44 508 LYS A N 1
ATOM 4094 C CA . LYS A 1 508 ? 33.714 8.341 -40.286 1.00 44.44 508 LYS A CA 1
ATOM 4095 C C . LYS A 1 508 ? 32.679 7.248 -39.948 1.00 44.44 508 LYS A C 1
ATOM 4097 O O . LYS A 1 508 ? 32.651 6.277 -40.673 1.00 44.44 508 LYS A O 1
ATOM 4102 N N . THR A 1 509 ? 31.728 7.457 -39.029 1.00 44.41 509 THR A N 1
ATOM 4103 C CA . THR A 1 509 ? 30.564 6.549 -38.806 1.00 44.41 509 THR A CA 1
ATOM 4104 C C . THR A 1 509 ? 29.181 7.240 -38.993 1.00 44.41 509 THR A C 1
ATOM 4106 O O . THR A 1 509 ? 28.119 6.647 -38.804 1.00 44.41 509 THR A O 1
ATOM 4109 N N . LEU A 1 510 ? 29.157 8.522 -39.378 1.00 41.50 510 LEU A N 1
ATOM 4110 C CA . LEU A 1 510 ? 27.999 9.435 -39.400 1.00 41.50 510 LEU A CA 1
ATOM 4111 C C . LEU A 1 510 ? 27.031 9.229 -40.576 1.00 41.50 510 LEU A C 1
ATOM 4113 O O . LEU A 1 510 ? 25.866 8.911 -40.369 1.00 41.50 510 LEU A O 1
ATOM 4117 N N . VAL A 1 511 ? 27.477 9.446 -41.817 1.00 45.72 511 VAL A N 1
ATOM 4118 C CA . VAL A 1 511 ? 26.625 9.294 -43.012 1.00 45.72 511 VAL A CA 1
ATOM 4119 C C . VAL A 1 511 ? 26.176 7.839 -43.209 1.00 45.72 511 VAL A C 1
ATOM 4121 O O . VAL A 1 511 ? 25.066 7.632 -43.688 1.00 45.72 511 VAL A O 1
ATOM 4124 N N . MET A 1 512 ? 26.916 6.841 -42.699 1.00 45.50 512 MET A N 1
ATOM 4125 C CA . MET A 1 512 ? 26.402 5.469 -42.569 1.00 45.50 512 MET A CA 1
ATOM 4126 C C . MET A 1 512 ? 25.101 5.459 -41.750 1.00 45.50 512 MET A C 1
ATOM 4128 O O . MET A 1 512 ? 24.087 4.967 -42.231 1.00 45.50 512 MET A O 1
ATOM 4132 N N . ARG A 1 513 ? 25.083 6.088 -40.563 1.00 44.22 513 ARG A N 1
ATOM 4133 C CA . ARG A 1 513 ? 23.873 6.250 -39.733 1.00 44.22 513 ARG A CA 1
ATOM 4134 C C . ARG A 1 513 ? 22.789 7.115 -40.393 1.00 44.22 513 ARG A C 1
ATOM 4136 O O . ARG A 1 513 ? 21.615 6.865 -40.142 1.00 44.22 513 ARG A O 1
ATOM 4143 N N . ILE A 1 514 ? 23.141 8.100 -41.227 1.00 46.88 514 ILE A N 1
ATOM 4144 C CA . ILE A 1 514 ? 22.170 8.948 -41.954 1.00 46.88 514 ILE A CA 1
ATOM 4145 C C . ILE A 1 514 ? 21.489 8.173 -43.096 1.00 46.88 514 ILE A C 1
ATOM 4147 O O . ILE A 1 514 ? 20.279 8.296 -43.262 1.00 46.88 514 ILE A O 1
ATOM 4151 N N . ILE A 1 515 ? 22.217 7.334 -43.839 1.00 44.62 515 ILE A N 1
ATOM 4152 C CA . ILE A 1 515 ? 21.629 6.487 -44.890 1.00 44.62 515 ILE A CA 1
ATOM 4153 C C . ILE A 1 515 ? 20.847 5.317 -44.261 1.00 44.62 515 ILE A C 1
ATOM 4155 O O . ILE A 1 515 ? 19.700 5.060 -44.634 1.00 44.62 515 ILE A O 1
ATOM 4159 N N . ILE A 1 516 ? 21.405 4.680 -43.223 1.00 49.62 516 ILE A N 1
ATOM 4160 C CA . ILE A 1 516 ? 20.714 3.671 -42.399 1.00 49.62 516 ILE A CA 1
ATOM 4161 C C . ILE A 1 516 ? 19.401 4.218 -41.816 1.00 49.62 516 ILE A C 1
ATOM 4163 O O . ILE A 1 516 ? 18.429 3.475 -41.713 1.00 49.62 516 ILE A O 1
ATOM 4167 N N . LYS A 1 517 ? 19.327 5.521 -41.503 1.00 42.31 517 LYS A N 1
ATOM 4168 C CA . LYS A 1 517 ? 18.115 6.203 -41.008 1.00 42.31 517 LYS A CA 1
ATOM 4169 C C . LYS A 1 517 ? 16.903 6.115 -41.948 1.00 42.31 517 LYS A C 1
ATOM 4171 O O . LYS A 1 517 ? 15.801 6.420 -41.502 1.00 42.31 517 LYS A O 1
ATOM 4176 N N . ARG A 1 518 ? 17.089 5.741 -43.221 1.00 36.28 518 ARG A N 1
ATOM 4177 C CA . ARG A 1 518 ? 16.007 5.520 -44.203 1.00 36.28 518 ARG A CA 1
ATOM 4178 C C . ARG A 1 518 ? 15.948 4.101 -44.769 1.00 36.28 518 ARG A C 1
ATOM 4180 O O . ARG A 1 518 ? 14.901 3.711 -45.270 1.00 36.28 518 ARG A O 1
ATOM 4187 N N . VAL A 1 519 ? 17.036 3.335 -44.695 1.00 38.91 519 VAL A N 1
ATOM 4188 C CA . VAL A 1 519 ? 17.107 1.957 -45.199 1.00 38.91 519 VAL A CA 1
ATOM 4189 C C . VAL A 1 519 ? 17.772 1.080 -44.145 1.00 38.91 519 VAL A C 1
ATOM 4191 O O . VAL A 1 519 ? 18.998 0.988 -44.088 1.00 38.91 519 VAL A O 1
ATOM 4194 N N . MET A 1 520 ? 16.973 0.405 -43.313 1.00 33.50 520 MET A N 1
ATOM 4195 C CA . MET A 1 520 ? 17.508 -0.518 -42.312 1.00 33.50 520 MET A CA 1
ATOM 4196 C C . MET A 1 520 ? 16.898 -1.914 -42.403 1.00 33.50 520 MET A C 1
ATOM 4198 O O . MET A 1 520 ? 15.708 -2.148 -42.221 1.00 33.50 520 MET A O 1
ATOM 4202 N N . THR A 1 521 ? 17.777 -2.896 -42.555 1.00 25.53 521 THR A N 1
ATOM 4203 C CA . THR A 1 521 ? 17.624 -4.168 -41.853 1.00 25.53 521 THR A CA 1
ATOM 4204 C C . THR A 1 521 ? 19.004 -4.581 -41.375 1.00 25.53 521 THR A C 1
ATOM 4206 O O . THR A 1 521 ? 19.787 -5.166 -42.119 1.00 25.53 521 THR A O 1
ATOM 4209 N N . LEU A 1 522 ? 19.316 -4.232 -40.130 1.00 31.17 522 LEU A N 1
ATOM 4210 C CA . LEU A 1 522 ? 20.618 -4.472 -39.524 1.00 31.17 522 LEU A CA 1
ATOM 4211 C C . LEU A 1 522 ? 20.421 -5.382 -38.312 1.00 31.17 522 LEU A C 1
ATOM 4213 O O . LEU A 1 522 ? 20.227 -4.931 -37.189 1.00 31.17 522 LEU A O 1
ATOM 4217 N N . THR A 1 523 ? 20.436 -6.695 -38.540 1.00 27.58 523 THR A N 1
ATOM 4218 C CA . THR A 1 523 ? 20.420 -7.664 -37.436 1.00 27.58 523 THR A CA 1
ATOM 4219 C C . THR A 1 523 ? 21.796 -7.664 -36.772 1.00 27.58 523 THR A C 1
ATOM 4221 O O . THR A 1 523 ? 22.793 -7.993 -37.421 1.00 27.58 523 THR A O 1
ATOM 4224 N N . VAL A 1 524 ? 21.875 -7.338 -35.486 1.00 32.53 524 VAL A N 1
ATOM 4225 C CA . VAL A 1 524 ? 23.081 -7.573 -34.681 1.00 32.53 524 VAL A CA 1
ATOM 4226 C C . VAL A 1 524 ? 22.977 -8.972 -34.083 1.00 32.53 524 VAL A C 1
ATOM 4228 O O . VAL A 1 524 ? 22.048 -9.258 -33.332 1.00 32.53 524 VAL A O 1
ATOM 4231 N N . VAL A 1 525 ? 23.930 -9.855 -34.391 1.00 30.23 525 VAL A N 1
ATOM 4232 C CA . VAL A 1 525 ? 24.040 -11.134 -33.677 1.00 30.23 525 VAL A CA 1
ATOM 4233 C C . VAL A 1 525 ? 24.725 -10.858 -32.345 1.00 30.23 525 VAL A C 1
ATOM 4235 O O . VAL A 1 525 ? 25.944 -10.702 -32.287 1.00 30.23 525 VAL A O 1
ATOM 4238 N N . LYS A 1 526 ? 23.939 -10.809 -31.267 1.00 31.53 526 LYS A N 1
ATOM 4239 C CA . LYS A 1 526 ? 24.452 -10.891 -29.898 1.00 31.53 526 LYS A CA 1
ATOM 4240 C C . LYS A 1 526 ? 23.962 -12.189 -29.254 1.00 31.53 526 LYS A C 1
ATOM 4242 O O . LYS A 1 526 ? 22.985 -12.204 -28.517 1.00 31.53 526 LYS A O 1
ATOM 4247 N N . LYS A 1 527 ? 24.659 -13.281 -29.570 1.00 33.31 527 LYS A N 1
ATOM 4248 C CA . LYS A 1 527 ? 24.621 -14.542 -28.820 1.00 33.31 527 LYS A CA 1
ATOM 4249 C C . LYS A 1 527 ? 26.052 -15.055 -28.662 1.00 33.31 527 LYS A C 1
ATOM 4251 O O . LYS A 1 527 ? 26.899 -14.780 -29.511 1.00 33.31 527 LYS A O 1
ATOM 4256 N N . GLU A 1 528 ? 26.326 -15.703 -27.539 1.00 36.97 528 GLU A N 1
ATOM 4257 C CA . GLU A 1 528 ? 27.675 -15.917 -27.007 1.00 36.97 528 GLU A CA 1
ATOM 4258 C C . GLU A 1 528 ? 28.458 -17.011 -27.742 1.00 36.97 528 GLU A C 1
ATOM 4260 O O . GLU A 1 528 ? 28.616 -18.126 -27.261 1.00 36.97 528 GLU A O 1
ATOM 4265 N N . TYR A 1 529 ? 29.037 -16.652 -28.884 1.00 44.38 529 TYR A N 1
ATOM 4266 C CA . TYR A 1 529 ? 30.230 -17.320 -29.393 1.00 44.38 529 TYR A CA 1
ATOM 4267 C C . TYR A 1 529 ? 31.422 -16.369 -29.255 1.00 44.38 529 TYR A C 1
ATOM 4269 O O . TYR A 1 529 ? 31.313 -15.175 -29.559 1.00 44.38 529 TYR A O 1
ATOM 4277 N N . ARG A 1 530 ? 32.574 -16.889 -28.801 1.00 49.59 530 ARG A N 1
ATOM 4278 C CA . ARG A 1 530 ? 33.866 -16.172 -28.743 1.00 49.59 530 ARG A CA 1
ATOM 4279 C C . ARG A 1 530 ? 34.428 -15.938 -30.157 1.00 49.59 530 ARG A C 1
ATOM 4281 O O . ARG A 1 530 ? 35.525 -16.374 -30.488 1.00 49.59 530 ARG A O 1
ATOM 4288 N N . CYS A 1 531 ? 33.675 -15.242 -31.004 1.00 58.94 531 CYS A N 1
ATOM 4289 C CA . CYS A 1 531 ? 34.149 -14.845 -32.318 1.00 58.94 531 CYS A CA 1
ATOM 4290 C C . CYS A 1 531 ? 35.192 -13.733 -32.182 1.00 58.94 531 CYS A C 1
ATOM 4292 O O . CYS A 1 531 ? 34.899 -12.665 -31.626 1.00 58.94 531 CYS A O 1
ATOM 4294 N N . GLN A 1 532 ? 36.382 -13.969 -32.737 1.00 70.31 532 GLN A N 1
ATOM 4295 C CA . GLN A 1 532 ? 37.404 -12.937 -32.919 1.00 70.31 532 GLN A CA 1
ATOM 4296 C C . GLN A 1 532 ? 36.861 -11.795 -33.800 1.00 70.31 532 GLN A C 1
ATOM 4298 O O . GLN A 1 532 ? 35.895 -11.978 -34.549 1.00 70.31 532 GLN A O 1
ATOM 4303 N N . ALA A 1 533 ? 37.474 -10.610 -33.731 1.00 67.50 533 ALA A N 1
ATOM 4304 C CA . ALA A 1 533 ? 37.042 -9.448 -34.517 1.00 67.50 533 ALA A CA 1
ATOM 4305 C C . ALA A 1 533 ? 36.992 -9.754 -36.032 1.00 67.50 533 ALA A C 1
ATOM 4307 O O . ALA A 1 533 ? 35.981 -9.469 -36.678 1.00 67.50 533 ALA A O 1
ATOM 4308 N N . SER A 1 534 ? 37.997 -10.474 -36.545 1.00 70.94 534 SER A N 1
ATOM 4309 C CA . SER A 1 534 ? 38.075 -10.973 -37.928 1.00 70.94 534 SER A CA 1
ATOM 4310 C C . SER A 1 534 ? 36.871 -11.832 -38.349 1.00 70.94 534 SER A C 1
ATOM 4312 O O . SER A 1 534 ? 36.378 -11.750 -39.475 1.00 70.94 534 SER A O 1
ATOM 4314 N N . GLN A 1 535 ? 36.359 -12.673 -37.447 1.00 73.19 535 GLN A N 1
ATOM 4315 C CA . GLN A 1 535 ? 35.204 -13.537 -37.707 1.00 73.19 535 GLN A CA 1
ATOM 4316 C C . GLN A 1 535 ? 33.901 -12.731 -37.721 1.00 73.19 535 GLN A C 1
ATOM 4318 O O . GLN A 1 535 ? 33.045 -12.961 -38.573 1.00 73.19 535 GLN A O 1
ATOM 4323 N N . LYS A 1 536 ? 33.764 -11.738 -36.830 1.00 72.56 536 LYS A N 1
ATOM 4324 C CA . LYS A 1 536 ? 32.606 -10.829 -36.816 1.00 72.56 536 LYS A CA 1
ATOM 4325 C C . LYS A 1 536 ? 32.531 -9.992 -38.096 1.00 72.56 536 LYS A C 1
ATOM 4327 O O . LYS A 1 536 ? 31.444 -9.881 -38.659 1.00 72.56 536 LYS A O 1
ATOM 4332 N N . GLN A 1 537 ? 33.664 -9.475 -38.586 1.00 73.25 537 GLN A N 1
ATOM 4333 C CA . GLN A 1 537 ? 33.739 -8.766 -39.872 1.00 73.25 537 GLN A CA 1
ATOM 4334 C C . GLN A 1 537 ? 33.341 -9.682 -41.043 1.00 73.25 537 GLN A C 1
ATOM 4336 O O . GLN A 1 537 ? 32.430 -9.334 -41.794 1.00 73.25 537 GLN A O 1
ATOM 4341 N N . ARG A 1 538 ? 33.901 -10.899 -41.143 1.00 74.25 538 ARG A N 1
ATOM 4342 C CA . ARG A 1 538 ? 33.510 -11.876 -42.184 1.00 74.25 538 ARG A CA 1
ATOM 4343 C C . ARG A 1 538 ? 32.013 -12.209 -42.172 1.00 74.25 538 ARG A C 1
ATOM 4345 O O . ARG A 1 538 ? 31.384 -12.203 -43.226 1.00 74.25 538 ARG A O 1
ATOM 4352 N N . ILE A 1 539 ? 31.417 -12.435 -40.997 1.00 79.06 539 ILE A N 1
ATOM 4353 C CA . ILE A 1 539 ? 29.972 -12.699 -40.863 1.00 79.06 539 ILE A CA 1
ATOM 4354 C C . ILE A 1 539 ? 29.137 -11.474 -41.275 1.00 79.06 539 ILE A C 1
ATOM 4356 O O . ILE A 1 539 ? 28.095 -11.634 -41.913 1.00 79.06 539 ILE A O 1
ATOM 4360 N N . ALA A 1 540 ? 29.570 -10.255 -40.938 1.00 76.12 540 ALA A N 1
ATOM 4361 C CA . ALA A 1 540 ? 28.881 -9.029 -41.340 1.00 76.12 540 ALA A CA 1
ATOM 4362 C C . ALA A 1 540 ? 28.894 -8.840 -42.867 1.00 76.12 540 ALA A C 1
ATOM 4364 O O . ALA A 1 540 ? 27.843 -8.590 -43.457 1.00 76.12 540 ALA A O 1
ATOM 4365 N N . ILE A 1 541 ? 30.050 -9.042 -43.509 1.00 75.06 541 ILE A N 1
ATOM 4366 C CA . ILE A 1 541 ? 30.214 -8.942 -44.967 1.00 75.06 541 ILE A CA 1
ATOM 4367 C C . ILE A 1 541 ? 29.390 -10.020 -45.678 1.00 75.06 541 ILE A C 1
ATOM 4369 O O . ILE A 1 541 ? 28.601 -9.693 -46.561 1.00 75.06 541 ILE A O 1
ATOM 4373 N N . ALA A 1 542 ? 29.474 -11.283 -45.245 1.00 78.06 542 ALA A N 1
ATOM 4374 C CA . ALA A 1 542 ? 28.667 -12.366 -45.808 1.00 78.06 542 ALA A CA 1
ATOM 4375 C C . ALA A 1 542 ? 27.161 -12.053 -45.736 1.00 78.06 542 ALA A C 1
ATOM 4377 O O . ALA A 1 542 ? 26.440 -12.197 -46.723 1.00 78.06 542 ALA A O 1
ATOM 4378 N N . ARG A 1 543 ? 26.681 -11.542 -44.595 1.00 80.44 543 ARG A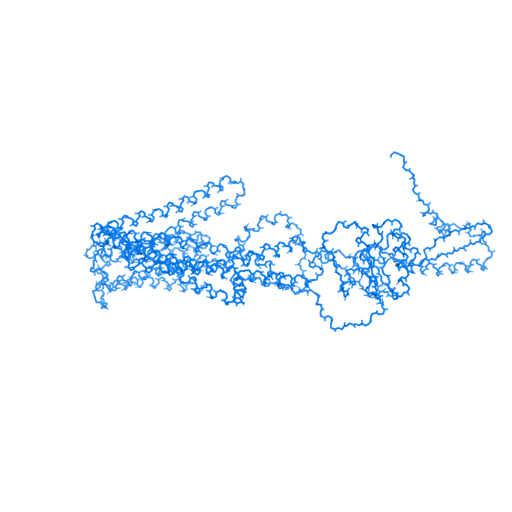 N 1
ATOM 4379 C CA . ARG A 1 543 ? 25.272 -11.161 -44.417 1.00 80.44 543 ARG A CA 1
ATOM 4380 C C . ARG A 1 543 ? 24.850 -9.947 -45.246 1.00 80.44 543 ARG A C 1
ATOM 4382 O O . ARG A 1 543 ? 23.691 -9.888 -45.651 1.00 80.44 543 ARG A O 1
ATOM 4389 N N . ALA A 1 544 ? 25.756 -9.009 -45.518 1.00 76.88 544 ALA A N 1
ATOM 4390 C CA . ALA A 1 544 ? 25.500 -7.910 -46.444 1.00 76.88 544 ALA A CA 1
ATOM 4391 C C . ALA A 1 544 ? 25.397 -8.416 -47.895 1.00 76.88 544 ALA A C 1
ATOM 4393 O O . ALA A 1 544 ? 24.450 -8.073 -48.598 1.00 76.88 544 ALA A O 1
ATOM 4394 N N . LEU A 1 545 ? 26.318 -9.288 -48.324 1.00 75.12 545 LEU A N 1
ATOM 4395 C CA . LEU A 1 545 ? 26.368 -9.816 -49.691 1.00 75.12 545 LEU A CA 1
ATOM 4396 C C . LEU A 1 545 ? 25.188 -10.739 -50.032 1.00 75.12 545 LEU A C 1
ATOM 4398 O O . LEU A 1 545 ? 24.626 -10.610 -51.121 1.00 75.12 545 LEU A O 1
ATOM 4402 N N . VAL A 1 546 ? 24.760 -11.603 -49.100 1.00 81.38 546 VAL A N 1
ATOM 4403 C CA . VAL A 1 546 ? 23.594 -12.501 -49.268 1.00 81.38 546 VAL A CA 1
ATOM 4404 C C . VAL A 1 546 ? 22.311 -11.731 -49.600 1.00 81.38 546 VAL A C 1
ATOM 4406 O O . VAL A 1 546 ? 21.467 -12.233 -50.338 1.00 81.38 546 VAL A O 1
ATOM 4409 N N . ARG A 1 547 ? 22.169 -10.493 -49.110 1.00 78.25 547 ARG A N 1
ATOM 4410 C CA . ARG A 1 547 ? 20.984 -9.657 -49.355 1.00 78.25 547 ARG A CA 1
ATOM 4411 C C . ARG A 1 547 ? 20.945 -9.025 -50.758 1.00 78.25 547 ARG A C 1
ATOM 4413 O O . ARG A 1 547 ? 19.952 -8.386 -51.080 1.00 78.25 547 ARG A O 1
ATOM 4420 N N . LYS A 1 548 ? 22.008 -9.164 -51.566 1.00 76.75 548 LYS A N 1
ATOM 4421 C CA . LYS A 1 548 ? 22.175 -8.527 -52.892 1.00 76.75 548 LYS A CA 1
ATOM 4422 C C . LYS A 1 548 ? 21.733 -7.040 -52.933 1.00 76.75 548 LYS A C 1
ATOM 4424 O O . LYS A 1 548 ? 20.897 -6.677 -53.756 1.00 76.75 548 LYS A O 1
ATOM 4429 N N . PRO A 1 549 ? 22.231 -6.170 -52.033 1.00 78.94 549 PRO A N 1
ATOM 4430 C CA . PRO A 1 549 ? 21.751 -4.794 -51.946 1.00 78.94 549 PRO A CA 1
ATOM 4431 C C . PRO A 1 549 ? 22.263 -3.943 -53.118 1.00 78.94 549 PRO A C 1
ATOM 4433 O O . PRO A 1 549 ? 23.435 -4.035 -53.470 1.00 78.94 549 PRO A O 1
ATOM 4436 N N . ALA A 1 550 ? 21.424 -3.055 -53.659 1.00 77.88 550 ALA A N 1
ATOM 4437 C CA . ALA A 1 550 ? 21.837 -2.078 -54.678 1.00 77.88 550 ALA A CA 1
ATOM 4438 C C . ALA A 1 550 ? 22.855 -1.040 -54.154 1.00 77.88 550 ALA A C 1
ATOM 4440 O O . ALA A 1 550 ? 23.610 -0.453 -54.927 1.00 77.88 550 ALA A O 1
ATOM 4441 N N . LEU A 1 551 ? 22.883 -0.841 -52.831 1.00 78.25 551 LEU A N 1
ATOM 4442 C CA . LEU A 1 551 ? 23.820 0.018 -52.115 1.00 78.25 551 LEU A CA 1
ATOM 4443 C C . LEU A 1 551 ? 24.505 -0.761 -50.987 1.00 78.25 551 LEU A C 1
ATOM 4445 O O . LEU A 1 551 ? 23.840 -1.283 -50.091 1.00 78.25 551 LEU A O 1
ATOM 4449 N N . LEU A 1 552 ? 25.835 -0.769 -50.988 1.00 78.38 552 LEU A N 1
ATOM 4450 C CA . LEU A 1 552 ? 26.670 -1.339 -49.937 1.00 78.38 552 LEU A CA 1
ATOM 4451 C C . LEU A 1 552 ? 27.445 -0.222 -49.224 1.00 78.38 552 LEU A C 1
ATOM 4453 O O . LEU A 1 552 ? 28.133 0.561 -49.871 1.00 78.38 552 LEU A O 1
ATOM 4457 N N . ILE A 1 553 ? 27.365 -0.157 -47.892 1.00 77.62 553 ILE A N 1
ATOM 4458 C CA . ILE A 1 553 ? 28.145 0.790 -47.077 1.00 77.62 553 ILE A CA 1
ATOM 4459 C C . ILE A 1 553 ? 29.074 -0.001 -46.161 1.00 77.62 553 ILE A C 1
ATOM 4461 O O . ILE A 1 553 ? 28.619 -0.895 -45.445 1.00 77.62 553 ILE A O 1
ATOM 4465 N N . LEU A 1 554 ? 30.361 0.336 -46.183 1.00 74.69 554 LEU A N 1
ATOM 4466 C CA . LEU A 1 554 ? 31.426 -0.371 -45.479 1.00 74.69 554 LEU A CA 1
ATOM 4467 C C . LEU A 1 554 ? 32.178 0.588 -44.546 1.00 74.69 554 LEU A C 1
ATOM 4469 O O . LEU A 1 554 ? 32.831 1.521 -45.010 1.00 74.69 554 LEU A O 1
ATOM 4473 N N . ASP A 1 555 ? 32.101 0.330 -43.239 1.00 72.56 555 ASP A N 1
ATOM 4474 C CA . ASP A 1 555 ? 32.903 0.992 -42.199 1.00 72.56 555 ASP A CA 1
ATOM 4475 C C . ASP A 1 555 ? 34.097 0.094 -41.855 1.00 72.56 555 ASP A C 1
ATOM 4477 O O . ASP A 1 555 ? 33.896 -1.033 -41.398 1.00 72.56 555 ASP A O 1
ATOM 4481 N N . GLU A 1 556 ? 35.310 0.551 -42.192 1.00 64.19 556 GLU A N 1
ATOM 4482 C CA . GLU A 1 556 ? 36.595 -0.133 -41.962 1.00 64.19 556 GLU A CA 1
ATOM 4483 C C . GLU A 1 556 ? 36.576 -1.670 -42.177 1.00 64.19 556 GLU A C 1
ATOM 4485 O O . GLU A 1 556 ? 37.119 -2.440 -41.384 1.00 64.19 556 GLU A O 1
ATOM 4490 N N . ALA A 1 557 ? 35.934 -2.154 -43.246 1.00 57.53 557 ALA A N 1
ATOM 4491 C CA . ALA A 1 557 ? 35.501 -3.556 -43.340 1.00 57.53 557 ALA A CA 1
ATOM 4492 C C . ALA A 1 557 ? 36.615 -4.627 -43.257 1.00 57.53 557 ALA A C 1
ATOM 4494 O O . ALA A 1 557 ? 36.310 -5.782 -42.953 1.00 57.53 557 ALA A O 1
ATOM 4495 N N . THR A 1 558 ? 37.881 -4.264 -43.496 1.00 61.50 558 THR A N 1
ATOM 4496 C CA . THR A 1 558 ? 39.045 -5.162 -43.391 1.00 61.50 558 THR A CA 1
ATOM 4497 C C . THR A 1 558 ? 39.984 -4.844 -42.221 1.00 61.50 558 THR A C 1
ATOM 4499 O O . THR A 1 558 ? 41.011 -5.503 -42.074 1.00 61.50 558 THR A O 1
ATOM 4502 N N . SER A 1 559 ? 39.673 -3.865 -41.357 1.00 64.62 559 SER A N 1
ATOM 4503 C CA . SER A 1 559 ? 40.625 -3.372 -40.344 1.00 64.62 559 SER A CA 1
ATOM 4504 C C . SER A 1 559 ? 41.113 -4.437 -39.361 1.00 64.62 559 SER A C 1
ATOM 4506 O O . SER A 1 559 ? 42.281 -4.385 -38.984 1.00 64.62 559 SER A O 1
ATOM 4508 N N . ALA A 1 560 ? 40.281 -5.425 -39.018 1.00 64.06 560 ALA A N 1
ATOM 4509 C CA . ALA A 1 560 ? 40.600 -6.494 -38.073 1.00 64.06 560 ALA A CA 1
ATOM 4510 C C . ALA A 1 560 ? 40.782 -7.874 -38.741 1.00 64.06 560 ALA A C 1
ATOM 4512 O O . ALA A 1 560 ? 40.632 -8.899 -38.070 1.00 64.06 560 ALA A O 1
ATOM 4513 N N . LEU A 1 561 ? 41.075 -7.914 -40.046 1.00 68.00 561 LEU A N 1
ATOM 4514 C CA . LEU A 1 561 ? 41.427 -9.132 -40.783 1.00 68.00 561 LEU A CA 1
ATOM 4515 C C . LEU A 1 561 ? 42.950 -9.325 -40.856 1.00 68.00 561 LEU A C 1
ATOM 4517 O O . LEU A 1 561 ? 43.715 -8.369 -40.954 1.00 68.00 561 LEU A O 1
ATOM 4521 N N . ASP A 1 562 ? 43.372 -10.588 -40.848 1.00 74.06 562 ASP A N 1
ATOM 4522 C CA . ASP A 1 562 ? 44.702 -11.021 -41.274 1.00 74.06 562 ASP A CA 1
ATOM 4523 C C . ASP A 1 562 ? 44.895 -10.802 -42.785 1.00 74.06 562 ASP A C 1
ATOM 4525 O O . ASP A 1 562 ? 43.939 -10.916 -43.550 1.00 74.06 562 ASP A O 1
ATOM 4529 N N . ALA A 1 563 ? 46.127 -10.530 -43.231 1.00 69.94 563 ALA A N 1
ATOM 4530 C CA . ALA A 1 563 ? 46.418 -10.139 -44.619 1.00 69.94 563 ALA A CA 1
ATOM 4531 C C . ALA A 1 563 ? 45.939 -11.159 -45.678 1.00 69.94 563 ALA A C 1
ATOM 4533 O O . ALA A 1 563 ? 45.519 -10.777 -46.772 1.00 69.94 563 ALA A O 1
ATOM 4534 N N . GLY A 1 564 ? 45.949 -12.458 -45.349 1.00 71.69 564 GLY A N 1
ATOM 4535 C CA . GLY A 1 564 ? 45.423 -13.514 -46.218 1.00 71.69 564 GLY A CA 1
ATOM 4536 C C . GLY A 1 564 ? 43.899 -13.451 -46.358 1.00 71.69 564 GLY A C 1
ATOM 4537 O O . GLY A 1 564 ? 43.382 -13.374 -47.475 1.00 71.69 564 GLY A O 1
ATOM 4538 N N . SER A 1 565 ? 43.173 -13.425 -45.235 1.00 71.25 565 SER A N 1
ATOM 4539 C CA . SER A 1 565 ? 41.709 -13.286 -45.233 1.00 71.25 565 SER A CA 1
ATOM 4540 C C . SER A 1 565 ? 41.246 -11.936 -45.789 1.00 71.25 565 SER A C 1
ATOM 4542 O O . SER A 1 565 ? 40.193 -11.867 -46.419 1.00 71.25 565 SER A O 1
ATOM 4544 N N . GLU A 1 566 ? 42.013 -10.865 -45.579 1.00 72.69 566 GLU A N 1
ATOM 4545 C CA . GLU A 1 566 ? 41.759 -9.547 -46.162 1.00 72.69 566 GLU A CA 1
ATOM 4546 C C . GLU A 1 566 ? 41.806 -9.588 -47.686 1.00 72.69 566 GLU A C 1
ATOM 4548 O O . GLU A 1 566 ? 40.874 -9.103 -48.320 1.00 72.69 566 GLU A O 1
ATOM 4553 N N . SER A 1 567 ? 42.844 -10.191 -48.276 1.00 73.31 567 SER A N 1
ATOM 4554 C CA . SER A 1 567 ? 42.975 -10.284 -49.734 1.00 73.31 567 SER A CA 1
ATOM 4555 C C . SER A 1 567 ? 41.769 -11.000 -50.359 1.00 73.31 567 SER A C 1
ATOM 4557 O O . SER A 1 567 ? 41.146 -10.479 -51.284 1.00 73.31 567 SER A O 1
ATOM 4559 N N . GLN A 1 568 ? 41.349 -12.127 -49.770 1.00 72.00 568 GLN A N 1
ATOM 4560 C CA . GLN A 1 568 ? 40.159 -12.880 -50.195 1.00 72.00 568 GLN A CA 1
ATOM 4561 C C . GLN A 1 568 ? 38.860 -12.067 -50.062 1.00 72.00 568 GLN A C 1
ATOM 4563 O O . GLN A 1 568 ? 38.006 -12.087 -50.951 1.00 72.00 568 GLN A O 1
ATOM 4568 N N . VAL A 1 569 ? 38.693 -11.336 -48.954 1.00 74.44 569 VAL A N 1
ATOM 4569 C CA . VAL A 1 569 ? 37.521 -10.479 -48.721 1.00 74.44 569 VAL A CA 1
ATOM 4570 C C . VAL A 1 569 ? 37.502 -9.295 -49.689 1.00 74.44 569 VAL A C 1
ATOM 4572 O O . VAL A 1 569 ? 36.449 -8.989 -50.243 1.00 74.44 569 VAL A O 1
ATOM 4575 N N . GLN A 1 570 ? 38.645 -8.655 -49.940 1.00 72.06 570 GLN A N 1
ATOM 4576 C CA . GLN A 1 570 ? 38.754 -7.539 -50.874 1.00 72.06 570 GLN A CA 1
ATOM 4577 C C . GLN A 1 570 ? 38.506 -7.992 -52.317 1.00 72.06 570 GLN A C 1
ATOM 4579 O O . GLN A 1 570 ? 37.832 -7.291 -53.065 1.00 72.06 570 GLN A O 1
ATOM 4584 N N . GLU A 1 571 ? 38.981 -9.176 -52.708 1.00 74.06 571 GLU A N 1
ATOM 4585 C CA . GLU A 1 571 ? 38.672 -9.758 -54.014 1.00 74.06 571 GLU A CA 1
ATOM 4586 C C . GLU A 1 571 ? 37.165 -10.028 -54.165 1.00 74.06 571 GLU A C 1
ATOM 4588 O O . GLU A 1 571 ? 36.563 -9.646 -55.171 1.00 74.06 571 GLU A O 1
ATOM 4593 N N . ALA A 1 572 ? 36.524 -10.608 -53.145 1.00 73.25 572 ALA A N 1
ATOM 4594 C CA . ALA A 1 572 ? 35.078 -10.829 -53.139 1.00 73.25 572 ALA A CA 1
ATOM 4595 C C . ALA A 1 572 ? 34.278 -9.513 -53.204 1.00 73.25 572 ALA A C 1
ATOM 4597 O O . ALA A 1 572 ? 33.281 -9.438 -53.925 1.00 73.25 572 ALA A O 1
ATOM 4598 N N . LEU A 1 573 ? 34.720 -8.467 -52.496 1.00 72.75 573 LEU A N 1
ATOM 4599 C CA . LEU A 1 573 ? 34.120 -7.131 -52.553 1.00 72.75 573 LEU A CA 1
ATOM 4600 C C . LEU A 1 573 ? 34.283 -6.492 -53.938 1.00 72.75 573 LEU A C 1
ATOM 4602 O O . LEU A 1 573 ? 33.299 -5.999 -54.481 1.00 72.75 573 LEU A O 1
ATOM 4606 N N . ASN A 1 574 ? 35.473 -6.567 -54.540 1.00 73.38 574 ASN A N 1
ATOM 4607 C CA . ASN A 1 574 ? 35.737 -6.041 -55.881 1.00 73.38 574 ASN A CA 1
ATOM 4608 C C . ASN A 1 574 ? 34.869 -6.735 -56.944 1.00 73.38 574 ASN A C 1
ATOM 4610 O O . ASN A 1 574 ? 34.249 -6.061 -57.762 1.00 73.38 574 ASN A O 1
ATOM 4614 N N . ARG A 1 575 ? 34.743 -8.071 -56.889 1.00 71.69 575 ARG A N 1
ATOM 4615 C CA . ARG A 1 575 ? 33.834 -8.834 -57.768 1.00 71.69 575 ARG A CA 1
ATOM 4616 C C . ARG A 1 575 ? 32.365 -8.414 -57.607 1.00 71.69 575 ARG A C 1
ATOM 4618 O O . ARG A 1 575 ? 31.607 -8.498 -58.564 1.00 71.69 575 ARG A O 1
ATOM 4625 N N . CYS A 1 576 ? 31.959 -7.953 -56.421 1.00 68.62 576 CYS A N 1
ATOM 4626 C CA . CYS A 1 576 ? 30.598 -7.470 -56.153 1.00 68.62 576 CYS A CA 1
ATOM 4627 C C . CYS A 1 576 ? 30.384 -5.976 -56.459 1.00 68.62 576 CYS A C 1
ATOM 4629 O O . CYS A 1 576 ? 29.234 -5.534 -56.471 1.00 68.62 576 CYS A O 1
ATOM 4631 N N . ALA A 1 577 ? 31.450 -5.194 -56.659 1.00 65.06 577 ALA A N 1
ATOM 4632 C CA . ALA A 1 577 ? 31.368 -3.747 -56.862 1.00 65.06 577 ALA A CA 1
ATOM 4633 C C . ALA A 1 577 ? 30.878 -3.369 -58.270 1.00 65.06 577 ALA A C 1
ATOM 4635 O O . ALA A 1 577 ? 30.169 -2.382 -58.418 1.00 65.06 577 ALA A O 1
ATOM 4636 N N . GLY A 1 578 ? 31.166 -4.187 -59.290 1.00 66.19 578 GLY A N 1
ATOM 4637 C CA . GLY A 1 578 ? 30.774 -3.907 -60.681 1.00 66.19 578 GLY A CA 1
ATOM 4638 C C . GLY A 1 578 ? 29.261 -3.847 -60.951 1.00 66.19 578 GLY A C 1
ATOM 4639 O O . GLY A 1 578 ? 28.854 -3.352 -61.995 1.00 66.19 578 GLY A O 1
ATOM 4640 N N . GLU A 1 579 ? 28.423 -4.321 -60.022 1.00 68.38 579 GLU A N 1
ATOM 4641 C CA . GLU A 1 579 ? 26.955 -4.335 -60.150 1.00 68.38 579 GLU A CA 1
ATOM 4642 C C . GLU A 1 579 ? 26.238 -3.360 -59.191 1.00 68.38 579 GLU A C 1
ATOM 4644 O O . GLU A 1 579 ? 25.007 -3.315 -59.172 1.00 68.38 579 GLU A O 1
ATOM 4649 N N . ARG A 1 580 ? 26.959 -2.665 -58.293 1.00 74.50 580 ARG A N 1
ATOM 4650 C CA . ARG A 1 580 ? 26.371 -2.034 -57.090 1.00 74.50 580 ARG A CA 1
ATOM 4651 C C . ARG A 1 580 ? 27.090 -0.754 -56.697 1.00 74.50 580 ARG A C 1
ATOM 4653 O O . ARG A 1 580 ? 28.305 -0.654 -56.799 1.00 74.50 580 ARG A O 1
ATOM 4660 N N . THR A 1 581 ? 26.366 0.194 -56.111 1.00 78.00 581 THR A N 1
ATOM 4661 C CA . THR A 1 581 ? 26.996 1.367 -55.493 1.00 78.00 581 THR A CA 1
ATOM 4662 C C . THR A 1 581 ? 27.680 0.959 -54.190 1.00 78.00 581 THR A C 1
ATOM 4664 O O . THR A 1 581 ? 27.027 0.416 -53.297 1.00 78.00 581 THR A O 1
ATOM 4667 N N . VAL A 1 582 ? 28.981 1.233 -54.054 1.00 76.88 582 VAL A N 1
ATOM 4668 C CA . VAL A 1 582 ? 29.751 0.928 -52.837 1.00 76.88 582 VAL A CA 1
ATOM 4669 C C . VAL A 1 582 ? 30.301 2.212 -52.210 1.00 76.88 582 VAL A C 1
ATOM 4671 O O . VAL A 1 582 ? 31.001 2.985 -52.853 1.00 76.88 582 VAL A O 1
ATOM 4674 N N . LEU A 1 583 ? 29.997 2.426 -50.929 1.00 75.62 583 LEU A N 1
ATOM 4675 C CA . LEU A 1 583 ? 30.460 3.554 -50.120 1.00 75.62 583 LEU A CA 1
ATOM 4676 C C . LEU A 1 583 ? 31.415 3.015 -49.032 1.00 75.62 583 LEU A C 1
ATOM 4678 O O . LEU A 1 583 ? 30.953 2.421 -48.058 1.00 75.62 583 LEU A O 1
ATOM 4682 N N . ILE A 1 584 ? 32.737 3.182 -49.184 1.00 74.00 584 ILE A N 1
ATOM 4683 C CA . ILE A 1 584 ? 33.749 2.672 -48.229 1.00 74.00 584 ILE A CA 1
ATOM 4684 C C . ILE A 1 584 ? 34.444 3.773 -47.418 1.00 74.00 584 ILE A C 1
ATOM 4686 O O . ILE A 1 584 ? 35.061 4.676 -47.975 1.00 74.00 584 ILE A O 1
ATOM 4690 N N . ILE A 1 585 ? 34.437 3.643 -46.090 1.00 74.75 585 ILE A N 1
ATOM 4691 C CA . ILE A 1 585 ? 35.229 4.465 -45.163 1.00 74.75 585 ILE A CA 1
ATOM 4692 C C . ILE A 1 585 ? 36.675 3.963 -45.194 1.00 74.75 585 ILE A C 1
ATOM 4694 O O . ILE A 1 585 ? 37.069 3.063 -44.453 1.00 74.75 585 ILE A O 1
ATOM 4698 N N . ALA A 1 586 ? 37.462 4.511 -46.118 1.00 70.94 586 ALA A N 1
ATOM 4699 C CA . ALA A 1 586 ? 38.817 4.042 -46.361 1.00 70.94 586 ALA A CA 1
ATOM 4700 C C . ALA A 1 586 ? 39.813 4.552 -45.300 1.00 70.94 586 ALA A C 1
ATOM 4702 O O . ALA A 1 586 ? 39.939 5.752 -45.044 1.00 70.94 586 ALA A O 1
ATOM 4703 N N . HIS A 1 587 ? 40.534 3.610 -44.689 1.00 70.06 587 HIS A N 1
ATOM 4704 C CA . HIS A 1 587 ? 41.694 3.847 -43.813 1.00 70.06 587 HIS A CA 1
ATOM 4705 C C . HIS A 1 587 ? 42.969 3.165 -44.332 1.00 70.06 587 HIS A C 1
ATOM 4707 O O . HIS A 1 587 ? 44.052 3.401 -43.806 1.00 70.06 587 HIS A O 1
ATOM 4713 N N . ARG A 1 588 ? 42.842 2.309 -45.352 1.00 69.12 588 ARG A N 1
ATOM 4714 C CA . ARG A 1 588 ? 43.923 1.521 -45.946 1.00 69.12 588 ARG A CA 1
ATOM 4715 C C . ARG A 1 588 ? 44.153 1.995 -47.376 1.00 69.12 588 ARG A C 1
ATOM 4717 O O . ARG A 1 588 ? 43.193 2.138 -48.132 1.00 69.12 588 ARG A O 1
ATOM 4724 N N . LEU A 1 589 ? 45.416 2.216 -47.741 1.00 69.88 589 LEU A N 1
ATOM 4725 C CA . LEU A 1 589 ? 45.802 2.738 -49.057 1.00 69.88 589 LEU A CA 1
ATOM 4726 C C . LEU A 1 589 ? 45.291 1.849 -50.204 1.00 69.88 589 LEU A C 1
ATOM 4728 O O . LEU A 1 589 ? 44.703 2.359 -51.148 1.00 69.88 589 LEU A O 1
ATOM 4732 N N . SER A 1 590 ? 45.366 0.526 -50.044 1.00 67.31 590 SER A N 1
ATOM 4733 C CA . SER A 1 590 ? 44.875 -0.473 -51.008 1.00 67.31 590 SER A CA 1
ATOM 4734 C C . SER A 1 590 ? 43.373 -0.391 -51.326 1.00 67.31 590 SER A C 1
ATOM 4736 O O . SER A 1 590 ? 42.930 -0.911 -52.352 1.00 67.31 590 SER A O 1
ATOM 4738 N N . THR A 1 591 ? 42.578 0.236 -50.452 1.00 70.75 591 THR A N 1
ATOM 4739 C CA . THR A 1 591 ? 41.155 0.537 -50.672 1.00 70.75 591 THR A CA 1
ATOM 4740 C C . THR A 1 591 ? 40.962 1.893 -51.359 1.00 70.75 591 THR A C 1
ATOM 4742 O O . THR A 1 591 ? 39.997 2.067 -52.093 1.00 70.75 591 THR A O 1
ATOM 4745 N N . ILE A 1 592 ? 41.874 2.845 -51.131 1.00 73.00 592 ILE A N 1
ATOM 4746 C CA . ILE A 1 592 ? 41.866 4.189 -51.731 1.00 73.00 592 ILE A CA 1
ATOM 4747 C C . ILE A 1 592 ? 42.306 4.114 -53.200 1.00 73.00 592 ILE A C 1
ATOM 4749 O O . ILE A 1 592 ? 41.614 4.637 -54.063 1.00 73.00 592 ILE A O 1
ATOM 4753 N N . GLU A 1 593 ? 43.400 3.407 -53.495 1.00 70.19 593 GLU A N 1
ATOM 4754 C CA . GLU A 1 593 ? 43.949 3.207 -54.852 1.00 70.19 593 GLU A CA 1
ATOM 4755 C C . GLU A 1 593 ? 42.954 2.560 -55.828 1.00 70.19 593 GLU A C 1
ATOM 4757 O O . GLU A 1 593 ? 43.046 2.748 -57.036 1.00 70.19 593 GLU A O 1
ATOM 4762 N N . LYS A 1 594 ? 42.011 1.768 -55.304 1.00 71.19 594 LYS A N 1
ATOM 4763 C CA . LYS A 1 594 ? 41.020 1.010 -56.084 1.00 71.19 594 LYS A CA 1
ATOM 4764 C C . LYS A 1 594 ? 39.643 1.679 -56.129 1.00 71.19 594 LYS A C 1
ATOM 4766 O O . LYS A 1 594 ? 38.693 1.048 -56.581 1.00 71.19 594 LYS A O 1
ATOM 4771 N N . ALA A 1 595 ? 39.511 2.905 -55.621 1.00 73.56 595 ALA A N 1
ATOM 4772 C CA . ALA A 1 595 ? 38.250 3.638 -55.605 1.00 73.56 595 ALA A CA 1
ATOM 4773 C C . ALA A 1 595 ? 38.106 4.530 -56.848 1.00 73.56 595 ALA A C 1
ATOM 4775 O O . ALA A 1 595 ? 38.988 5.335 -57.141 1.00 73.56 595 ALA A O 1
ATOM 4776 N N . ASP A 1 596 ? 36.953 4.462 -57.522 1.00 75.50 596 ASP A N 1
ATOM 4777 C CA . ASP A 1 596 ? 36.665 5.270 -58.721 1.00 75.50 596 ASP A CA 1
ATOM 4778 C C . ASP A 1 596 ? 36.662 6.785 -58.438 1.00 75.50 596 ASP A C 1
ATOM 4780 O O . ASP A 1 596 ? 36.963 7.605 -59.307 1.00 75.50 596 ASP A O 1
ATOM 4784 N N . LYS A 1 597 ? 36.297 7.167 -57.207 1.00 74.12 597 LYS A N 1
ATOM 4785 C CA . LYS A 1 597 ? 36.306 8.544 -56.696 1.00 74.12 597 LYS A CA 1
ATOM 4786 C C . LYS A 1 597 ? 36.727 8.555 -55.229 1.00 74.12 597 LYS A C 1
ATOM 4788 O O . LYS A 1 597 ? 36.245 7.751 -54.432 1.00 74.12 597 LYS A O 1
ATOM 4793 N N . ILE A 1 598 ? 37.552 9.528 -54.854 1.00 77.06 598 ILE A N 1
ATOM 4794 C CA . ILE A 1 598 ? 38.054 9.731 -53.491 1.00 77.06 598 ILE A CA 1
ATOM 4795 C C . ILE A 1 598 ? 37.612 11.108 -52.991 1.00 77.06 598 ILE A C 1
ATOM 4797 O O . ILE A 1 598 ? 37.570 12.084 -53.740 1.00 77.06 598 ILE A O 1
ATOM 4801 N N . LEU A 1 599 ? 37.239 11.176 -51.712 1.00 71.38 599 LEU A N 1
ATOM 4802 C CA . LEU A 1 599 ? 36.492 12.291 -51.133 1.00 71.38 599 LEU A CA 1
ATOM 4803 C C . LEU A 1 599 ? 37.146 12.733 -49.823 1.00 71.38 599 LEU A C 1
ATOM 4805 O O . LEU A 1 599 ? 37.103 12.014 -48.825 1.00 71.38 599 LEU A O 1
ATOM 4809 N N . VAL A 1 600 ? 37.768 13.912 -49.834 1.00 68.75 600 VAL A N 1
ATOM 4810 C CA . VAL A 1 600 ? 38.576 14.420 -48.717 1.00 68.75 600 VAL A CA 1
ATOM 4811 C C . VAL A 1 600 ? 37.759 15.403 -47.885 1.00 68.75 600 VAL A C 1
ATOM 4813 O O . VAL A 1 600 ? 37.378 16.477 -48.354 1.00 68.75 600 VAL A O 1
ATOM 4816 N N . ILE A 1 601 ? 37.508 15.039 -46.626 1.00 65.12 601 ILE A N 1
ATOM 4817 C CA . ILE A 1 601 ? 36.696 15.814 -45.680 1.00 65.12 601 ILE A CA 1
ATOM 4818 C C . ILE A 1 601 ? 37.580 16.349 -44.562 1.00 65.12 601 ILE A C 1
ATOM 4820 O O . ILE A 1 601 ? 38.293 15.590 -43.905 1.00 65.12 601 ILE A O 1
ATOM 4824 N N . HIS A 1 602 ? 37.471 17.645 -44.284 1.00 66.50 602 HIS A N 1
ATOM 4825 C CA . HIS A 1 602 ? 38.171 18.304 -43.188 1.00 66.50 602 HIS A CA 1
ATOM 4826 C C . HIS A 1 602 ? 37.191 19.138 -42.357 1.00 66.50 602 HIS A C 1
ATOM 4828 O O . HIS A 1 602 ? 36.410 19.916 -42.897 1.00 66.50 602 HIS A O 1
ATOM 4834 N N . LYS A 1 603 ? 37.216 18.975 -41.025 1.00 63.66 603 LYS A N 1
ATOM 4835 C CA . LYS A 1 603 ? 36.377 19.731 -40.064 1.00 63.66 603 LYS A CA 1
ATOM 4836 C C . LYS A 1 603 ? 34.870 19.791 -40.413 1.00 63.66 603 LYS A C 1
ATOM 4838 O O . LYS A 1 603 ? 34.205 20.771 -40.102 1.00 63.66 603 LYS A O 1
ATOM 4843 N N . GLY A 1 604 ? 34.328 18.740 -41.036 1.00 59.47 604 GLY A N 1
ATOM 4844 C CA . GLY A 1 604 ? 32.906 18.647 -41.410 1.00 59.47 604 GLY A CA 1
ATOM 4845 C C . GLY A 1 604 ? 32.541 19.245 -42.776 1.00 59.47 604 GLY A C 1
ATOM 4846 O O . GLY A 1 604 ? 31.367 19.210 -43.147 1.00 59.47 604 GLY A O 1
ATOM 4847 N N . PHE A 1 605 ? 33.528 19.740 -43.528 1.00 58.78 605 PHE A N 1
ATOM 4848 C CA . PHE A 1 605 ? 33.389 20.250 -44.893 1.00 58.78 605 PHE A CA 1
ATOM 4849 C C . PHE A 1 605 ? 34.080 19.314 -45.891 1.00 58.78 605 PHE A C 1
ATOM 4851 O O . PHE A 1 605 ? 35.142 18.759 -45.595 1.00 58.78 605 PHE A O 1
ATOM 4858 N N . LEU A 1 606 ? 33.509 19.166 -47.088 1.00 63.41 606 LEU A N 1
ATOM 4859 C CA . LEU A 1 606 ? 34.235 18.611 -48.231 1.00 63.41 606 LEU A CA 1
ATOM 4860 C C . LEU A 1 606 ? 35.286 19.634 -48.676 1.00 63.41 606 LEU A C 1
ATOM 4862 O O . LEU A 1 606 ? 34.943 20.788 -48.917 1.00 63.41 606 LEU A O 1
ATOM 4866 N N . VAL A 1 607 ? 36.543 19.208 -48.795 1.00 68.19 607 VAL A N 1
ATOM 4867 C CA . VAL A 1 607 ? 37.642 20.057 -49.285 1.00 68.19 607 VAL A CA 1
ATOM 4868 C C . VAL A 1 607 ? 38.053 19.675 -50.702 1.00 68.19 607 VAL A C 1
ATOM 4870 O O . VAL A 1 607 ? 38.362 20.556 -51.496 1.00 68.19 607 VAL A O 1
ATOM 4873 N N . GLN A 1 608 ? 38.052 18.381 -51.040 1.00 68.00 608 GLN A N 1
ATOM 4874 C CA . GLN A 1 608 ? 38.565 17.921 -52.331 1.00 68.00 608 GLN A CA 1
ATOM 4875 C C . GLN A 1 608 ? 37.844 16.665 -52.830 1.00 68.00 608 GLN A C 1
ATOM 4877 O O . GLN A 1 608 ? 37.507 15.771 -52.050 1.00 68.00 608 GLN A O 1
ATOM 4882 N N . VAL A 1 609 ? 37.658 16.596 -54.148 1.00 68.00 609 VAL A N 1
ATOM 4883 C CA . VAL A 1 609 ? 37.259 15.394 -54.887 1.00 68.00 609 VAL A CA 1
ATOM 4884 C C . VAL A 1 609 ? 38.420 15.025 -55.800 1.00 68.00 609 VAL A C 1
ATOM 4886 O O . VAL A 1 609 ? 38.920 15.877 -56.537 1.00 68.00 609 VAL A O 1
ATOM 4889 N N . LEU A 1 610 ? 38.855 13.773 -55.717 1.00 66.31 610 LEU A N 1
ATOM 4890 C CA . LEU A 1 610 ? 40.020 13.236 -56.409 1.00 66.31 610 LEU A CA 1
ATOM 4891 C C . LEU A 1 610 ? 39.609 12.005 -57.220 1.00 66.31 610 LEU A C 1
ATOM 4893 O O . LEU A 1 610 ? 38.731 11.245 -56.804 1.00 66.31 610 LEU A O 1
ATOM 4897 N N . ILE A 1 611 ? 40.273 11.792 -58.351 1.00 62.09 611 ILE A N 1
ATOM 4898 C CA . ILE A 1 611 ? 40.221 10.541 -59.117 1.00 62.09 611 ILE A CA 1
ATOM 4899 C C . ILE A 1 611 ? 41.638 9.969 -59.113 1.00 62.09 611 ILE A C 1
ATOM 4901 O O . ILE A 1 611 ? 42.602 10.712 -59.307 1.00 62.09 611 ILE A O 1
ATOM 4905 N N . PHE A 1 612 ? 41.772 8.670 -58.853 1.00 52.97 612 PHE A N 1
ATOM 4906 C CA . PHE A 1 612 ? 43.065 7.998 -58.916 1.00 52.97 612 PHE A CA 1
ATOM 4907 C C . PHE A 1 612 ? 43.427 7.724 -60.378 1.00 52.97 612 PHE A C 1
ATOM 4909 O O . PHE A 1 612 ? 42.694 7.025 -61.077 1.00 52.97 612 PHE A O 1
ATOM 4916 N N . ILE A 1 613 ? 44.547 8.278 -60.846 1.00 47.47 613 ILE A N 1
ATOM 4917 C CA . ILE A 1 613 ? 45.046 8.058 -62.207 1.00 47.47 613 ILE A CA 1
ATOM 4918 C C . ILE A 1 613 ? 46.454 7.476 -62.099 1.00 47.47 613 ILE A C 1
ATOM 4920 O O . ILE A 1 613 ? 47.390 8.151 -61.673 1.00 47.47 613 ILE A O 1
ATOM 4924 N N . SER A 1 614 ? 46.602 6.210 -62.493 1.00 39.81 614 SER A N 1
ATOM 4925 C CA . SER A 1 614 ? 47.911 5.578 -62.652 1.00 39.81 614 SER A CA 1
ATOM 4926 C C . SER A 1 614 ? 48.391 5.780 -64.088 1.00 39.81 614 SER A C 1
ATOM 4928 O O . SER A 1 614 ? 47.879 5.154 -65.017 1.00 39.81 614 SER A O 1
ATOM 4930 N N . SER A 1 615 ? 49.369 6.667 -64.256 1.00 35.78 615 SER A N 1
ATOM 4931 C CA . SER A 1 615 ? 50.032 6.941 -65.532 1.00 35.78 615 SER A CA 1
ATOM 4932 C C . SER A 1 615 ? 51.419 6.305 -65.513 1.00 35.78 615 SER A C 1
ATOM 4934 O O . SER A 1 615 ? 52.253 6.679 -64.694 1.00 35.78 615 SER A O 1
ATOM 4936 N N . VAL A 1 616 ? 51.698 5.365 -66.418 1.00 32.44 616 VAL A N 1
ATOM 4937 C CA . VAL A 1 616 ? 53.059 4.831 -66.594 1.00 32.44 616 VAL A CA 1
ATOM 4938 C C . VAL A 1 616 ? 53.741 5.601 -67.718 1.00 32.44 616 VAL A C 1
ATOM 4940 O O . VAL A 1 616 ? 53.489 5.337 -68.893 1.00 32.44 616 VAL A O 1
ATOM 4943 N N . LEU A 1 617 ? 54.618 6.543 -67.365 1.00 31.88 617 LEU A N 1
ATOM 4944 C CA . LEU A 1 617 ? 55.457 7.243 -68.334 1.00 31.88 617 LEU A CA 1
ATOM 4945 C C . LEU A 1 617 ? 56.777 6.475 -68.517 1.00 31.88 617 LEU A C 1
ATOM 4947 O O . LEU A 1 617 ? 57.707 6.593 -67.721 1.00 31.88 617 LEU A O 1
ATOM 4951 N N . THR A 1 618 ? 56.873 5.654 -69.564 1.00 28.55 618 THR A N 1
ATOM 4952 C CA . THR A 1 618 ? 58.145 5.017 -69.950 1.00 28.55 618 THR A CA 1
ATOM 4953 C C . THR A 1 618 ? 58.962 5.940 -70.841 1.00 28.55 618 THR A C 1
ATOM 4955 O O . THR A 1 618 ? 58.727 6.012 -72.047 1.00 28.55 618 THR A O 1
ATOM 4958 N N . LEU A 1 619 ? 59.962 6.594 -70.251 1.00 30.00 619 LEU A N 1
ATOM 4959 C CA . LEU A 1 619 ? 60.999 7.344 -70.956 1.00 30.00 619 LEU A CA 1
ATOM 4960 C C . LEU A 1 619 ? 62.336 6.602 -70.801 1.00 30.00 619 LEU A C 1
ATOM 4962 O O . LEU A 1 619 ? 62.756 6.295 -69.689 1.00 30.00 619 LEU A O 1
ATOM 4966 N N . SER A 1 620 ? 62.939 6.252 -71.943 1.00 34.75 620 SER A N 1
ATOM 4967 C CA . SER A 1 620 ? 64.233 5.566 -72.132 1.00 34.75 620 SER A CA 1
ATOM 4968 C C . SER A 1 620 ? 64.835 4.875 -70.888 1.00 34.75 620 SER A C 1
ATOM 4970 O O . SER A 1 620 ? 65.677 5.429 -70.185 1.00 34.75 620 SER A O 1
ATOM 4972 N N . ASN A 1 621 ? 64.414 3.629 -70.642 1.00 34.53 621 ASN A N 1
ATOM 4973 C CA . ASN A 1 621 ? 64.927 2.720 -69.603 1.00 34.53 621 ASN A CA 1
ATOM 4974 C C . ASN A 1 621 ? 64.753 3.115 -68.120 1.00 34.53 621 ASN A C 1
ATOM 4976 O O . ASN A 1 621 ? 65.276 2.409 -67.259 1.00 34.53 621 ASN A O 1
ATOM 4980 N N . ILE A 1 622 ? 63.938 4.121 -67.783 1.00 29.80 622 ILE A N 1
ATOM 4981 C CA . ILE A 1 622 ? 63.474 4.336 -66.401 1.00 29.80 622 ILE A CA 1
ATOM 4982 C C . ILE A 1 622 ? 61.951 4.153 -66.332 1.00 29.80 622 ILE A C 1
ATOM 4984 O O . ILE A 1 622 ? 61.189 4.865 -66.983 1.00 29.80 622 ILE A O 1
ATOM 4988 N N . LYS A 1 623 ? 61.491 3.193 -65.516 1.00 27.00 623 LYS A N 1
ATOM 4989 C CA . LYS A 1 623 ? 60.080 3.094 -65.108 1.00 27.00 623 LYS A CA 1
ATOM 4990 C C . LYS A 1 623 ? 59.849 4.004 -63.904 1.00 27.00 623 LYS A C 1
ATOM 4992 O O . LYS A 1 623 ? 60.012 3.570 -62.766 1.00 27.00 623 LYS A O 1
ATOM 4997 N N . LEU A 1 624 ? 59.456 5.248 -64.158 1.00 29.42 624 LEU A N 1
ATOM 4998 C CA . LEU A 1 624 ? 58.917 6.124 -63.123 1.00 29.42 624 LEU A CA 1
ATOM 4999 C C . LEU A 1 624 ? 57.470 5.712 -62.824 1.00 29.42 624 LEU A C 1
ATOM 5001 O O . LEU A 1 624 ? 56.589 5.795 -63.678 1.00 29.42 624 LEU A O 1
ATOM 5005 N N . PHE A 1 625 ? 57.248 5.216 -61.607 1.00 31.30 625 PHE A N 1
ATOM 5006 C CA . PHE A 1 625 ? 55.916 5.008 -61.047 1.00 31.30 625 PHE A CA 1
ATOM 5007 C C . PHE A 1 625 ? 55.496 6.312 -60.362 1.00 31.30 625 PHE A C 1
ATOM 5009 O O . PHE A 1 625 ? 55.806 6.532 -59.193 1.00 31.30 625 PHE A O 1
ATOM 5016 N N . GLU A 1 626 ? 54.830 7.200 -61.097 1.00 34.09 626 GLU A N 1
ATOM 5017 C CA . GLU A 1 626 ? 54.264 8.420 -60.522 1.00 34.09 626 GLU A CA 1
ATOM 5018 C C . GLU A 1 626 ? 52.799 8.189 -60.138 1.00 34.09 626 GLU A C 1
ATOM 5020 O O . GLU A 1 626 ? 51.958 7.812 -60.957 1.00 34.09 626 GLU A O 1
ATOM 5025 N N . VAL A 1 627 ? 52.501 8.390 -58.854 1.00 34.16 627 VAL A N 1
ATOM 5026 C CA . VAL A 1 627 ? 51.156 8.248 -58.290 1.00 34.16 627 VAL A CA 1
ATOM 5027 C C . VAL A 1 627 ? 50.524 9.631 -58.200 1.00 34.16 627 VAL A C 1
ATOM 5029 O O . VAL A 1 627 ? 50.938 10.453 -57.383 1.00 34.16 627 VAL A O 1
ATOM 5032 N N . TYR A 1 628 ? 49.508 9.887 -59.025 1.00 41.56 628 TYR A N 1
ATOM 5033 C CA . TYR A 1 628 ? 48.826 11.177 -59.077 1.00 41.56 628 TYR A CA 1
ATOM 5034 C C . TYR A 1 628 ? 47.440 11.126 -58.426 1.00 41.56 628 TYR A C 1
ATOM 5036 O O . TYR A 1 628 ? 46.543 10.402 -58.862 1.00 41.56 628 TYR A O 1
ATOM 5044 N N . PHE A 1 629 ? 47.245 11.981 -57.422 1.00 37.00 629 PHE A N 1
ATOM 5045 C CA . PHE A 1 629 ? 45.927 12.377 -56.931 1.00 37.00 629 PHE A CA 1
ATOM 5046 C C . PHE A 1 629 ? 45.572 13.744 -57.526 1.00 37.00 629 PHE A C 1
ATOM 5048 O O . PHE A 1 629 ? 45.898 14.782 -56.952 1.00 37.00 629 PHE A O 1
ATOM 5055 N N . CYS A 1 630 ? 44.917 13.756 -58.685 1.00 38.38 630 CYS A N 1
ATOM 5056 C CA . CYS A 1 630 ? 44.496 14.999 -59.331 1.00 38.38 630 CYS A CA 1
ATOM 5057 C C . CYS A 1 630 ? 43.117 15.454 -58.837 1.00 38.38 630 CYS A C 1
ATOM 5059 O O . CYS A 1 630 ? 42.169 14.662 -58.817 1.00 38.38 630 CYS A O 1
ATOM 5061 N N . SER A 1 631 ? 42.974 16.745 -58.515 1.00 38.06 631 SER A N 1
ATOM 5062 C CA . SER A 1 631 ? 41.650 17.371 -58.466 1.00 38.06 631 SER A CA 1
ATOM 5063 C C . SER A 1 631 ? 41.211 17.779 -59.872 1.00 38.06 631 SER A C 1
ATOM 5065 O O . SER A 1 631 ? 42.036 18.086 -60.732 1.00 38.06 631 SER A O 1
ATOM 5067 N N . VAL A 1 632 ? 39.899 17.826 -60.108 1.00 40.06 632 VAL A N 1
ATOM 5068 C CA . VAL A 1 632 ? 39.328 18.209 -61.416 1.00 40.06 632 VAL A CA 1
ATOM 5069 C C . VAL A 1 632 ? 39.735 19.635 -61.835 1.00 40.06 632 VAL A C 1
ATOM 5071 O O . VAL A 1 632 ? 39.810 19.929 -63.025 1.00 40.06 632 VAL A O 1
ATOM 5074 N N . ILE A 1 633 ? 40.050 20.504 -60.869 1.00 41.44 633 ILE A N 1
ATOM 5075 C CA . ILE A 1 633 ? 40.516 21.879 -61.103 1.00 41.44 633 ILE A CA 1
ATOM 5076 C C . ILE A 1 633 ? 41.988 21.883 -61.552 1.00 41.44 633 ILE A C 1
ATOM 5078 O O . ILE A 1 633 ? 42.344 22.594 -62.492 1.00 41.44 633 ILE A O 1
ATOM 5082 N N . ASP A 1 634 ? 42.829 21.042 -60.941 1.00 39.03 634 ASP A N 1
ATOM 5083 C CA . ASP A 1 634 ? 44.257 20.956 -61.276 1.00 39.03 634 ASP A CA 1
ATOM 5084 C C . ASP A 1 634 ? 44.482 20.380 -62.683 1.00 39.03 634 ASP A C 1
ATOM 5086 O O . ASP A 1 634 ? 45.379 20.837 -63.386 1.00 39.03 634 ASP A O 1
ATOM 5090 N N . VAL A 1 635 ? 43.649 19.431 -63.136 1.00 41.66 635 VAL A N 1
ATOM 5091 C CA . VAL A 1 635 ? 43.754 18.841 -64.490 1.00 41.66 635 VAL A CA 1
ATOM 5092 C C . VAL A 1 635 ? 43.554 19.892 -65.585 1.00 41.66 635 VAL A C 1
ATOM 5094 O O . VAL A 1 635 ? 44.293 19.894 -66.568 1.00 41.66 635 VAL A O 1
ATOM 5097 N N . LEU A 1 636 ? 42.590 20.804 -65.412 1.00 37.41 636 LEU A N 1
ATOM 5098 C CA . LEU A 1 636 ? 42.350 21.902 -66.354 1.00 37.41 636 LEU A CA 1
ATOM 5099 C C . LEU A 1 636 ? 43.541 22.867 -66.400 1.00 37.41 636 LEU A C 1
ATOM 5101 O O . LEU A 1 636 ? 44.016 23.186 -67.488 1.00 37.41 636 LEU A O 1
ATOM 5105 N N . SER A 1 637 ? 44.063 23.258 -65.232 1.00 40.81 637 SER A N 1
ATOM 5106 C CA . SER A 1 637 ? 45.241 24.129 -65.123 1.00 40.81 637 SER A CA 1
ATOM 5107 C C . SER A 1 637 ? 46.495 23.489 -65.745 1.00 40.81 637 SER A C 1
ATOM 5109 O O . SER A 1 637 ? 47.224 24.125 -66.512 1.00 40.81 637 SER A O 1
ATOM 5111 N N . TYR A 1 638 ? 46.706 22.192 -65.496 1.00 42.34 638 TYR A N 1
ATOM 5112 C CA . TYR A 1 638 ? 47.826 21.427 -66.042 1.00 42.34 638 TYR A CA 1
ATOM 5113 C C . TYR A 1 638 ? 47.745 21.308 -67.569 1.00 42.34 638 TYR A C 1
ATOM 5115 O O . TYR A 1 638 ? 48.740 21.550 -68.248 1.00 42.34 638 TYR A O 1
ATOM 5123 N N . PHE A 1 639 ? 46.564 21.026 -68.135 1.00 40.12 639 PHE A N 1
ATOM 5124 C CA . PHE A 1 639 ? 46.387 20.989 -69.591 1.00 40.12 639 PHE A CA 1
ATOM 5125 C C . PHE A 1 639 ? 46.634 22.352 -70.249 1.00 40.12 639 PHE A C 1
ATOM 5127 O O . PHE A 1 639 ? 47.278 22.398 -71.297 1.00 40.12 639 PHE A O 1
ATOM 5134 N N . THR A 1 640 ? 46.195 23.460 -69.636 1.00 43.81 640 THR A N 1
ATOM 5135 C CA . THR A 1 640 ? 46.494 24.804 -70.158 1.00 43.81 640 THR A CA 1
ATOM 5136 C C . THR A 1 640 ? 47.987 25.130 -70.123 1.00 43.81 640 THR A C 1
ATOM 5138 O O . THR A 1 640 ? 48.511 25.646 -71.109 1.00 43.81 640 THR A O 1
ATOM 5141 N N . HIS A 1 641 ? 48.704 24.770 -69.053 1.00 44.41 641 HIS A N 1
ATOM 5142 C CA . HIS A 1 641 ? 50.153 24.984 -68.975 1.00 44.41 641 HIS A CA 1
ATOM 5143 C C . HIS A 1 641 ? 50.946 24.064 -69.918 1.00 44.41 641 HIS A C 1
ATOM 5145 O O . HIS A 1 641 ? 51.914 24.516 -70.528 1.00 44.41 641 HIS A O 1
ATOM 5151 N N . LEU A 1 642 ? 50.528 22.807 -70.098 1.00 41.41 642 LEU A N 1
ATOM 5152 C CA . LEU A 1 642 ? 51.201 21.853 -70.985 1.00 41.41 642 LEU A CA 1
ATOM 5153 C C . LEU A 1 642 ? 51.059 22.244 -72.469 1.00 41.41 642 LEU A C 1
ATOM 5155 O O . LEU A 1 642 ? 52.038 22.189 -73.212 1.00 41.41 642 LEU A O 1
ATOM 5159 N N . LEU A 1 643 ? 49.876 22.709 -72.892 1.00 40.16 643 LEU A N 1
ATOM 5160 C CA . LEU A 1 643 ? 49.656 23.264 -74.237 1.00 40.16 643 LEU A CA 1
ATOM 5161 C C . LEU A 1 643 ? 50.515 24.513 -74.491 1.00 40.16 643 LEU A C 1
ATOM 5163 O O . LEU A 1 643 ? 51.127 24.632 -75.553 1.00 40.16 643 LEU A O 1
ATOM 5167 N N . PHE A 1 644 ? 50.620 25.407 -73.503 1.00 42.75 644 PHE A N 1
ATOM 5168 C CA . PHE A 1 644 ? 51.434 26.623 -73.604 1.00 42.75 644 PHE A CA 1
ATOM 5169 C C . PHE A 1 644 ? 52.946 26.323 -73.657 1.00 42.75 644 PHE A C 1
ATOM 5171 O O . PHE A 1 644 ? 53.693 26.962 -74.403 1.00 42.75 644 PHE A O 1
ATOM 5178 N N . ALA A 1 645 ? 53.406 25.309 -72.917 1.00 40.91 645 ALA A N 1
ATOM 5179 C CA . ALA A 1 645 ? 54.795 24.848 -72.941 1.00 40.91 645 ALA A CA 1
ATOM 5180 C C . ALA A 1 645 ? 55.168 24.165 -74.272 1.00 40.91 645 ALA A C 1
ATOM 5182 O O . ALA A 1 645 ? 56.264 24.377 -74.790 1.00 40.91 645 ALA A O 1
ATOM 5183 N N . LEU A 1 646 ? 54.249 23.393 -74.866 1.00 40.66 646 LEU A N 1
ATOM 5184 C CA . LEU A 1 646 ? 54.468 22.726 -76.155 1.00 40.66 646 LEU A CA 1
ATOM 5185 C C . LEU A 1 646 ? 54.490 23.697 -77.348 1.00 40.66 646 LEU A C 1
ATOM 5187 O O . LEU A 1 646 ? 55.196 23.433 -78.317 1.00 40.66 646 LEU A O 1
ATOM 5191 N N . GLN A 1 647 ? 53.777 24.829 -77.287 1.00 41.97 647 GLN A N 1
ATOM 5192 C CA . GLN A 1 647 ? 53.818 25.847 -78.350 1.00 41.97 647 GLN A CA 1
ATOM 5193 C C . GLN A 1 647 ? 55.031 26.792 -78.287 1.00 41.97 647 GLN A C 1
ATOM 5195 O O . GLN A 1 647 ? 55.361 27.405 -79.300 1.00 41.97 647 GLN A O 1
ATOM 5200 N N . SER A 1 648 ? 55.693 26.937 -77.134 1.00 44.44 648 SER A N 1
ATOM 5201 C CA . SER A 1 648 ? 56.712 27.983 -76.907 1.00 44.44 648 SER A CA 1
ATOM 5202 C C . SER A 1 648 ? 58.173 27.526 -77.051 1.00 44.44 648 SER A C 1
ATOM 5204 O O . SER A 1 648 ? 59.082 28.358 -77.020 1.00 44.44 648 SER A O 1
ATOM 5206 N N . GLY A 1 649 ? 58.424 26.225 -77.247 1.00 43.28 649 GLY A N 1
ATOM 5207 C CA . GLY A 1 649 ? 59.700 25.700 -77.762 1.00 43.28 649 GLY A CA 1
ATOM 5208 C C . GLY A 1 649 ? 60.969 25.993 -76.943 1.00 43.28 649 GLY A C 1
ATOM 5209 O O . GLY A 1 649 ? 62.069 25.868 -77.477 1.00 43.28 649 GLY A O 1
ATOM 5210 N N . THR A 1 650 ? 60.861 26.396 -75.671 1.00 42.53 650 THR A N 1
ATOM 5211 C CA . THR A 1 650 ? 62.005 26.860 -74.860 1.00 42.53 650 THR A CA 1
ATOM 5212 C C . THR A 1 650 ? 61.992 26.292 -73.438 1.00 42.53 650 THR A C 1
ATOM 5214 O O . THR A 1 650 ? 61.748 26.989 -72.458 1.00 42.53 650 THR A O 1
ATOM 5217 N N . HIS A 1 651 ? 62.324 25.004 -73.308 1.00 41.59 651 HIS A N 1
ATOM 5218 C CA . HIS A 1 651 ? 62.325 24.308 -72.013 1.00 41.59 651 HIS A CA 1
ATOM 5219 C C . HIS A 1 651 ? 63.310 24.915 -70.989 1.00 41.59 651 HIS A C 1
ATOM 5221 O O . HIS A 1 651 ? 62.982 25.028 -69.811 1.00 41.59 651 HIS A O 1
ATOM 5227 N N . ASN A 1 652 ? 64.477 25.395 -71.437 1.00 42.53 652 ASN A N 1
ATOM 5228 C CA . ASN A 1 652 ? 65.520 25.912 -70.538 1.00 42.53 652 ASN A CA 1
ATOM 5229 C C . ASN A 1 652 ? 65.210 27.291 -69.924 1.00 42.53 652 ASN A C 1
ATOM 5231 O O . ASN A 1 652 ? 65.771 27.607 -68.882 1.00 42.53 652 ASN A O 1
ATOM 5235 N N . LYS A 1 653 ? 64.315 28.103 -70.511 1.00 41.66 653 LYS A N 1
ATOM 5236 C CA . LYS A 1 653 ? 63.971 29.434 -69.963 1.00 41.66 653 LYS A CA 1
ATOM 5237 C C . LYS A 1 653 ? 62.960 29.399 -68.812 1.00 41.66 653 LYS A C 1
ATOM 5239 O O . LYS A 1 653 ? 62.821 30.390 -68.111 1.00 41.66 653 LYS A O 1
ATOM 5244 N N . LEU A 1 654 ? 62.290 28.266 -68.592 1.00 42.06 654 LEU A N 1
ATOM 5245 C CA . LEU A 1 654 ? 61.353 28.061 -67.477 1.00 42.06 654 LEU A CA 1
ATOM 5246 C C . LEU A 1 654 ? 62.041 27.665 -66.155 1.00 42.06 654 LEU A C 1
ATOM 5248 O O . LEU A 1 654 ? 61.380 27.615 -65.122 1.00 42.06 654 LEU A O 1
ATOM 5252 N N . MET A 1 655 ? 63.348 27.378 -66.180 1.00 39.69 655 MET A N 1
ATOM 5253 C CA . MET A 1 655 ? 64.146 27.032 -64.992 1.00 39.69 655 MET A CA 1
ATOM 5254 C C . MET A 1 655 ? 64.756 28.254 -64.282 1.00 39.69 655 MET A C 1
ATOM 5256 O O . MET A 1 655 ? 65.165 28.130 -63.132 1.00 39.69 655 MET A O 1
ATOM 5260 N N . GLU A 1 656 ? 64.831 29.413 -64.947 1.00 42.22 656 GLU A N 1
ATOM 5261 C CA . GLU A 1 656 ? 65.482 30.633 -64.427 1.00 42.22 656 GLU A CA 1
ATOM 5262 C C . GLU A 1 656 ? 64.492 31.701 -63.923 1.00 42.22 656 GLU A C 1
ATOM 5264 O O . GLU A 1 656 ? 64.916 32.764 -63.473 1.00 42.22 656 GLU A O 1
ATOM 5269 N N . ASP A 1 657 ? 63.183 31.442 -63.982 1.00 38.78 657 ASP A N 1
ATOM 5270 C CA . ASP A 1 657 ? 62.166 32.393 -63.526 1.00 38.78 657 ASP A CA 1
ATOM 5271 C C . ASP A 1 657 ? 62.026 32.361 -61.993 1.00 38.78 657 ASP A C 1
ATOM 5273 O O . ASP A 1 657 ? 61.747 31.316 -61.394 1.00 38.78 657 ASP A O 1
ATOM 5277 N N . SER A 1 658 ? 62.243 33.506 -61.342 1.00 39.06 658 SER A N 1
ATOM 5278 C CA . SER A 1 658 ? 62.299 33.614 -59.879 1.00 39.06 658 SER A CA 1
ATOM 5279 C C . SER A 1 658 ? 60.932 33.496 -59.193 1.00 39.06 658 SER A C 1
ATOM 5281 O O . SER A 1 658 ? 60.886 33.211 -57.995 1.00 39.06 658 SER A O 1
ATOM 5283 N N . ASP A 1 659 ? 59.828 33.630 -59.936 1.00 37.91 659 ASP A N 1
ATOM 5284 C CA . ASP A 1 659 ? 58.459 33.638 -59.399 1.00 37.91 659 ASP A CA 1
ATOM 5285 C C . ASP A 1 659 ? 57.742 32.267 -59.479 1.00 37.91 659 ASP A C 1
ATOM 5287 O O . ASP A 1 659 ? 56.594 32.111 -59.895 1.00 37.91 659 ASP A O 1
ATOM 5291 N N . GLY A 1 660 ? 58.401 31.238 -58.942 1.00 49.84 660 GLY A N 1
ATOM 5292 C CA . GLY A 1 660 ? 57.770 30.442 -57.878 1.00 49.84 660 GLY A CA 1
ATOM 5293 C C . GLY A 1 660 ? 56.653 29.428 -58.191 1.00 49.84 660 GLY A C 1
ATOM 5294 O O . GLY A 1 660 ? 56.076 28.910 -57.231 1.00 49.84 660 GLY A O 1
ATOM 5295 N N . LEU A 1 661 ? 56.346 29.067 -59.446 1.00 39.22 661 LEU A N 1
ATOM 5296 C CA . LEU A 1 661 ? 55.324 28.032 -59.729 1.00 39.22 661 LEU A CA 1
ATOM 5297 C C . LEU A 1 661 ? 55.892 26.615 -59.960 1.00 39.22 661 LEU A C 1
ATOM 5299 O O . LEU A 1 661 ? 55.448 25.656 -59.324 1.00 39.22 661 LEU A O 1
ATOM 5303 N N . TYR A 1 662 ? 56.894 26.460 -60.832 1.00 37.44 662 TYR A N 1
ATOM 5304 C CA . TYR A 1 662 ? 57.381 25.136 -61.262 1.00 37.44 662 TYR A CA 1
ATOM 5305 C C . TYR A 1 662 ? 58.133 24.391 -60.140 1.00 37.44 662 TYR A C 1
ATOM 5307 O O . TYR A 1 662 ? 57.854 23.227 -59.852 1.00 37.44 662 TYR A O 1
ATOM 5315 N N . TYR A 1 663 ? 59.007 25.094 -59.411 1.00 35.59 663 TYR A N 1
ATOM 5316 C CA . TYR A 1 663 ? 59.722 24.545 -58.247 1.00 35.59 663 TYR A CA 1
ATOM 5317 C C . TYR A 1 663 ? 58.786 24.200 -57.069 1.00 35.59 663 TYR A C 1
ATOM 5319 O O . TYR A 1 663 ? 59.072 23.290 -56.287 1.00 35.59 663 TYR A O 1
ATOM 5327 N N . SER A 1 664 ? 57.641 24.884 -56.949 1.00 33.22 664 SER A N 1
ATOM 5328 C CA . SER A 1 664 ? 56.611 24.621 -55.928 1.00 33.22 664 SER A CA 1
ATOM 5329 C C . SER A 1 664 ? 55.872 23.298 -56.183 1.00 33.22 664 SER A C 1
ATOM 5331 O O . SER A 1 664 ? 55.595 22.543 -55.248 1.00 33.22 664 SER A O 1
ATOM 5333 N N . LEU A 1 665 ? 55.625 22.964 -57.455 1.00 35.16 665 LEU A N 1
ATOM 5334 C CA . LEU A 1 665 ? 55.060 21.674 -57.869 1.00 35.16 665 LEU A CA 1
ATOM 5335 C C . LEU A 1 665 ? 56.033 20.511 -57.613 1.00 35.16 665 LEU A C 1
ATOM 5337 O O . LEU A 1 665 ? 55.662 19.541 -56.950 1.00 35.16 665 LEU A O 1
ATOM 5341 N N . VAL A 1 666 ? 57.293 20.637 -58.046 1.00 33.44 666 VAL A N 1
ATOM 5342 C CA . VAL A 1 666 ? 58.311 19.578 -57.885 1.00 33.44 666 VAL A CA 1
ATOM 5343 C C . VAL A 1 666 ? 58.669 19.340 -56.409 1.00 33.44 666 VAL A C 1
ATOM 5345 O O . VAL A 1 666 ? 58.766 18.195 -55.965 1.00 33.44 666 VAL A O 1
ATOM 5348 N N . SER A 1 667 ? 58.803 20.398 -55.600 1.00 28.28 667 SER A N 1
ATOM 5349 C CA . SER A 1 667 ? 59.087 20.251 -54.161 1.00 28.28 667 SER A CA 1
ATOM 5350 C C . SER A 1 667 ? 57.920 19.638 -53.374 1.00 28.28 667 SER A C 1
ATOM 5352 O O . SER A 1 667 ? 58.160 18.860 -52.449 1.00 28.28 667 SER A O 1
ATOM 5354 N N . LYS A 1 668 ? 56.661 19.890 -53.768 1.00 33.34 668 LYS A N 1
ATOM 5355 C CA . LYS A 1 668 ? 55.496 19.187 -53.199 1.00 33.34 668 LYS A CA 1
ATOM 5356 C C . LYS A 1 668 ? 55.429 17.709 -53.585 1.00 33.34 668 LYS A C 1
ATOM 5358 O O . LYS A 1 668 ? 54.978 16.919 -52.759 1.00 33.34 668 LYS A O 1
ATOM 5363 N N . GLN A 1 669 ? 55.894 17.315 -54.773 1.00 36.75 669 GLN A N 1
ATOM 5364 C CA . GLN A 1 669 ? 56.003 15.893 -55.134 1.00 36.75 669 GLN A CA 1
ATOM 5365 C C . GLN A 1 669 ? 57.061 15.169 -54.277 1.00 36.75 669 GLN A C 1
ATOM 5367 O O . GLN A 1 669 ? 56.797 14.075 -53.778 1.00 36.75 669 GLN A O 1
ATOM 5372 N N . LEU A 1 670 ? 58.214 15.797 -54.015 1.00 28.20 670 LEU A N 1
ATOM 5373 C CA . LEU A 1 670 ? 59.277 15.216 -53.178 1.00 28.20 670 LEU A CA 1
ATOM 5374 C C . LEU A 1 670 ? 58.892 15.042 -51.694 1.00 28.20 670 LEU A C 1
ATOM 5376 O O . LEU A 1 670 ? 59.392 14.134 -51.032 1.00 28.20 670 LEU A O 1
ATOM 5380 N N . LEU A 1 671 ? 57.983 15.865 -51.163 1.00 27.42 671 LEU A N 1
ATOM 5381 C CA . LEU A 1 671 ? 57.651 15.905 -49.730 1.00 27.42 671 LEU A CA 1
ATOM 5382 C C . LEU A 1 671 ? 56.661 14.833 -49.228 1.00 27.42 671 LEU A C 1
ATOM 5384 O O . LEU A 1 671 ? 56.253 14.890 -48.069 1.00 27.42 671 LEU A O 1
ATOM 5388 N N . SER A 1 672 ? 56.300 13.837 -50.048 1.00 30.02 672 SER A N 1
ATOM 5389 C CA . SER A 1 672 ? 55.486 12.682 -49.609 1.00 30.02 672 SER A CA 1
ATOM 5390 C C . SER A 1 672 ? 56.220 11.331 -49.607 1.00 30.02 672 SER A C 1
ATOM 5392 O O . SER A 1 672 ? 55.708 10.362 -49.047 1.00 30.02 672 SER A O 1
ATOM 5394 N N . CYS A 1 673 ? 57.462 11.271 -50.101 1.00 29.88 673 CYS A N 1
ATOM 5395 C CA . CYS A 1 673 ? 58.336 10.099 -49.977 1.00 29.88 673 CYS A CA 1
ATOM 5396 C C . CYS A 1 673 ? 59.278 10.209 -48.765 1.00 29.88 673 CYS A C 1
ATOM 5398 O O . CYS A 1 673 ? 60.498 10.265 -48.905 1.00 29.88 673 CYS A O 1
ATOM 5400 N N . LYS A 1 674 ? 58.709 10.181 -47.553 1.0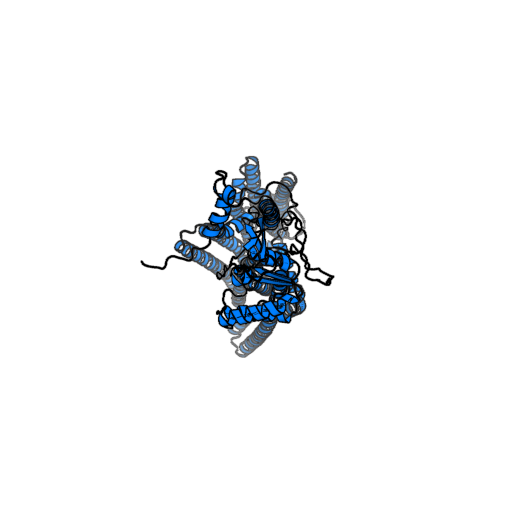0 25.44 674 LYS A N 1
ATOM 5401 C CA . LYS A 1 674 ? 59.438 9.800 -46.330 1.00 25.44 674 LYS A CA 1
ATOM 5402 C C . LYS A 1 674 ? 58.674 8.710 -45.577 1.00 25.44 674 LYS A C 1
ATOM 5404 O O . LYS A 1 674 ? 57.857 8.977 -44.701 1.00 25.44 674 LYS A O 1
ATOM 5409 N N . ILE A 1 675 ? 58.969 7.468 -45.955 1.00 28.77 675 ILE A N 1
ATOM 5410 C CA . ILE A 1 675 ? 58.773 6.292 -45.098 1.00 28.77 675 ILE A CA 1
ATOM 5411 C C . ILE A 1 675 ? 59.783 6.394 -43.937 1.00 28.77 675 ILE A C 1
ATOM 5413 O O . ILE A 1 675 ? 60.821 7.040 -44.085 1.00 28.77 675 ILE A O 1
ATOM 5417 N N . GLY A 1 676 ? 59.424 5.846 -42.774 1.00 26.77 676 GLY A N 1
ATOM 5418 C CA . GLY A 1 676 ? 60.037 6.176 -41.484 1.00 26.77 676 GLY A CA 1
ATOM 5419 C C . GLY A 1 676 ? 61.546 5.945 -41.356 1.00 26.77 676 GLY A C 1
ATOM 5420 O O . GLY A 1 676 ? 62.130 5.076 -42.003 1.00 26.77 676 GLY A O 1
ATOM 5421 N N . GLU A 1 677 ? 62.146 6.707 -40.442 1.00 25.38 677 GLU A N 1
ATOM 5422 C CA . GLU A 1 677 ? 63.398 6.318 -39.789 1.00 25.38 677 GLU A CA 1
ATOM 5423 C C . GLU A 1 677 ? 63.151 5.049 -38.944 1.00 25.38 677 GLU A C 1
ATOM 5425 O O . GLU A 1 677 ? 62.066 4.908 -38.372 1.00 25.38 677 GLU A O 1
ATOM 5430 N N . PRO A 1 678 ? 64.105 4.102 -38.893 1.00 30.20 678 PRO A N 1
ATOM 5431 C CA . PRO A 1 678 ? 63.982 2.896 -38.082 1.00 30.20 678 PRO A CA 1
ATOM 5432 C C . PRO A 1 678 ? 64.295 3.180 -36.608 1.00 30.20 678 PRO A C 1
ATOM 5434 O O . PRO A 1 678 ? 65.157 4.004 -36.302 1.00 30.20 678 PRO A O 1
ATOM 5437 N N . ASP A 1 679 ? 63.645 2.441 -35.707 1.00 24.20 679 ASP A N 1
ATOM 5438 C CA . ASP A 1 679 ? 63.897 2.518 -34.266 1.00 24.20 679 ASP A CA 1
ATOM 5439 C C . ASP A 1 679 ? 65.369 2.235 -33.919 1.00 24.20 679 ASP A C 1
ATOM 5441 O O . ASP A 1 679 ? 65.925 1.187 -34.265 1.00 24.20 679 ASP A O 1
ATOM 5445 N N . LEU A 1 680 ? 65.970 3.142 -33.148 1.00 26.86 680 LEU A N 1
ATOM 5446 C CA . LEU A 1 680 ? 67.144 2.869 -32.325 1.00 26.86 680 LEU A CA 1
ATOM 5447 C C . LEU A 1 680 ? 67.099 3.796 -31.098 1.00 26.86 680 LEU A C 1
ATOM 5449 O O . LEU A 1 680 ? 67.356 4.992 -31.232 1.00 26.86 680 LEU A O 1
ATOM 5453 N N . LEU A 1 681 ? 66.814 3.182 -29.934 1.00 27.59 681 LEU A N 1
ATOM 5454 C CA . LEU A 1 681 ? 66.484 3.739 -28.598 1.00 27.59 681 LEU A CA 1
ATOM 5455 C C . LEU A 1 681 ? 64.999 4.065 -28.349 1.00 27.59 681 LEU A C 1
ATOM 5457 O O . LEU A 1 681 ? 64.544 5.165 -28.721 1.00 27.59 681 LEU A O 1
#

Solvent-accessible surface area (backbone atoms only — not comparable to full-atom values): 38486 Å² total; per-residue (Å²): 109,70,74,57,54,52,52,53,54,52,48,53,52,48,46,47,50,51,37,52,58,23,41,21,22,71,36,87,47,93,62,74,36,72,66,47,34,52,42,57,74,71,38,75,88,55,90,44,80,53,77,52,69,50,63,55,42,54,50,34,53,52,54,46,53,56,52,51,50,43,53,49,34,49,73,74,68,38,53,74,55,51,39,66,45,49,62,63,50,44,50,51,30,40,47,51,37,28,49,45,51,53,47,53,53,38,24,60,76,39,73,72,53,72,60,13,60,15,56,56,51,36,44,54,47,48,44,52,46,26,53,48,51,46,51,45,43,46,65,60,67,40,48,65,70,84,60,62,64,62,67,46,48,61,74,46,49,82,73,47,81,83,70,64,94,83,69,92,82,83,90,79,85,91,72,89,77,82,69,77,80,76,72,49,74,68,52,46,52,53,58,53,49,50,53,52,58,77,45,36,70,36,52,51,54,15,46,56,29,35,50,56,19,26,55,40,57,50,47,47,38,57,49,53,22,48,42,51,41,35,54,76,75,64,70,41,69,69,60,42,49,52,45,50,50,53,51,48,55,40,50,52,50,23,53,53,28,45,50,54,18,47,54,28,45,53,51,39,26,52,54,39,30,52,49,55,36,51,50,38,49,55,33,58,74,61,46,38,71,66,56,62,74,68,48,56,69,69,55,56,50,42,43,58,48,56,26,36,43,45,36,23,46,39,56,46,51,34,53,52,52,46,54,38,33,50,52,32,36,55,45,33,50,54,50,36,43,73,75,35,50,70,62,39,47,56,54,62,37,44,52,55,50,46,55,46,52,54,48,54,52,47,56,51,46,56,61,53,65,74,52,79,90,41,67,68,57,54,51,52,47,49,51,53,50,51,51,50,51,56,50,46,56,50,49,51,50,51,54,49,50,54,55,47,47,51,34,33,78,70,69,75,40,52,72,40,58,47,55,23,45,53,48,34,50,53,53,40,50,55,28,54,54,57,52,52,52,37,56,57,43,48,50,54,24,50,58,35,40,50,62,45,50,54,51,41,69,50,76,40,92,59,78,85,82,72,89,68,84,76,89,66,87,41,82,37,72,60,72,56,47,68,45,55,50,86,88,40,75,86,54,73,50,35,51,43,82,66,58,90,81,69,62,87,87,52,58,85,70,46,44,62,52,58,53,40,71,78,58,75,86,81,86,77,89,86,68,98,64,96,65,52,66,39,52,52,41,51,54,50,52,52,58,52,57,75,66,67,53,40,60,44,79,37,70,52,70,54,75,61,42,56,74,69,61,30,51,57,50,51,51,53,49,54,72,52,41,84,82,30,39,72,49,69,46,71,89,48,65,82,57,53,74,72,32,86,64,46,80,44,70,54,96,37,27,79,76,48,57,32,40,68,48,86,53,80,58,80,54,92,96,43,84,51,84,52,84,44,79,45,37,75,68,53,53,55,54,50,51,55,51,50,55,54,54,70,72,62,80,53,77,76,66,71,74,74,59,85,82,67,56,70,66,52,54,56,53,58,61,59,74,71,78,73,79,80,85,78,94,80,135

Secondary structure (DSSP, 8-state):
-HHHHHHHHHHHHHHHHHHHHHGGG-SSSS---HHHHHHHHTTTT---TTT--HHHHHHHHHHHHHHHHHHHHHHTT-HHHHHHTHHHHHHHHHHHHHHHHHHHHHHHHSTTGGG-HHHHHHHHHHHHHHHHHHHHIIIIIS-----THHHHHHHHHHHHTTS-TTSSS---S-S---------HHHHHHHHHHHHHHTHHHHHHHHHHHHHHHHHHHHHHHHHHHHHHIIIII--HHHHHHHHHHHHHHHHHHHHHHHHHHHHHHHHHHHHHHHHHHHHHHHHHTS-HHHHHHS-HHHHHHIIIIIHHHHHHHHHHHHHHHHHHHHHHHHHHHHHHHHHHHHHHHHHHHHHHHHHHHHHHHHHHHHHHT-TT-HHHHHHHHHHHHHHHHHHHHHHHHHHHHHHHHHHHTTSS-HHHHHHHHHHHHHHHHHHHHHHHHHHHHHHHHHHHHHHHHHHT---SS-----------S-----S-EE--TTSTTS--EE-----SS----STTHHHHHHHTTS-------S-----HHHHHHHHHHHHHHT--SEEEEESTTTTS-HHHHHHHHHHHHHHHTTSEEEEE--SHHHHTT-SSEEEEETTEEEEEEEEEEEEEEETTEEEEEEEEEEHHHHHHHHHHHHHHHHH--GGGGSS--SSSHHHHHHHHHTT--PPPPP--

pLDDT: mean 73.44, std 21.46, range [24.2, 97.25]

Foldseek 3Di:
DVVLVVLLVVLLVCQQVLLLQLQQQQDLDNDGDPVSSVCLVVCVVHDDLLARSCVLNVLSVVLVVVSVVLVVCVVVVVLVVLLVCLLVLLVSLLVLLLVLLVSVLSPVVVVSRVSTVSNVSSSVSSNVSSVVSSVSSVCRRNPPPVPPVVVVCLVCVVPCPPPPPPPPPDDDDDDPDPPPPQADLVRLLVVLVVLLVVVVVLVVQLLVLLLQLLLLVLCLLVLVLQLVCCCPPVVDVVSNVVSVVVNVVSVVSNVVSVVSSVVSLVVSLVSSLVVLLVLLVVLLVQADVLCVVVDDPVVSVCLSPVLSNLLSVLSSVLVSLLSNLVSNLVSLLVLLCVLPVSLSSLLVSLVSNLVSVLVVLVVVLVVVVSVPPCPPVNVVSVVVSVVSNVVSLVVSVVSSCVVVVVCCVVVVHPPSSSSSSSVSSVSNVVSVVSNVVSVVSSVVSSVSVSVSCVSSPDDHPDHPPPPDDDDCQQADFDAQDWDDRPVGNPQTQATEHDDPDGDDDDPLCPVVSVVCSNDDDDDDDPDDDPDFPQRSLVVRLVVQVVVLDQEAEERCSCVRPDPVVSVVSVVVVVVSVVRHHYHYSDPDVVVVLPDQWDWDDDSNYTDFIWGWDFDFDDDDPDGDRDTDTDGPVVVVVVVVVVVVVVVPPCPPVVVPDPPDDPVVVVVVSVVPPDDDDDDDD

Nearest PDB structures (foldseek):
  8t46-assembly1_B  TM=8.028E-01  e=4.815E-18  Homo sapiens
  8t4h-assembly1_B  TM=8.475E-01  e=4.163E-15  Homo sapiens
  6bpp-assembly1_B  TM=8.203E-01  e=1.773E-14  Escherichia coli CFT073
  7sel-assembly1_A  TM=7.467E-01  e=9.405E-14  Escherichia coli
  8tsr-assembly1_B  TM=7.159E-01  e=1.027E-13  Escherichia coli

Sequence (681 aa):
MKIRSSLLVLYILFDVIISILSLGFYSPSWVFSFDLIFKYLVFVEGYNIFSNPFDFVALSLLRLIFLVGAVLLITFRYDGMARRLFMPMFGFSTFCYSFTLVKLLCFSEESTQLSFPGVWLSAIWSVISAVLFTLIWYFVIASNAFNYQRLVSISNHDENLQSSETRSAFHAEDGLSFTPKRLSTLQHICALLYYCKLQWFWFTTGFLFLVIYASARVFIPAYTGQVISDIVKRSSFDALIHSVMVMTVLTMTCTFFGGLRGGCFEYATALVSRQIRLELFTSLVQQDIAFFDITKSGEMVSRLTADCQTMSTTISVNLNVFLRNGVMLIGSLIFMFIMSWRLAMVTFIAVPLVAFITKVYGSYYDHLLVNILLFSFRAIAYMGYTWNNEFCDNAILVAVLFYGGHLVISGKMSSEQLITFLLYQMQLGENLYNLGYVMTGLMECVGASRKVFEYMNRIPQLPLDGKQQPEVNGRIDFNEVTFTYPSRPKNLVLKILVLLCWIMFLSKTLVMRIIIKRVMTLTVVKKEYRCQASQKQRIAIARALVRKPALLILDEATSALDAGSESQVQEALNRCAGERTVLIIAHRLSTIEKADKILVIHKGFLVQVLIFISSVLTLSNIKLFEVYFCSVIDVLSYFTHLLFALQSGTHNKLMEDSDGLYYSLVSKQLLSCKIGEPDLL